Protein AF-A0A353Y831-F1 (afdb_monomer_lite)

Sequence (395 aa):
MNIPLHHLAGRLSLYPQRSFGHNLRSTRRPLARLVAADCAATELPGRLASLFSLCGQAHRLCSQLALGALVPALSPLSCVSATGVQDQLDTETLREHVRRIVLDWPRLLPDTEHGAASLSAGPALASDFTLAAARAQATVWLEQHWLGQPAGPWLRAWDDRGDAALMSWVNAVQTPLARLLRRLRAYDSGYPIPHTHVLKPPLAYEQALHWQSALLRDDFLVQPQQDGQARHTGSWTRTAAGSAVPGVCTAWTLLGYRVAEVVRLCLGESRTGVLAWGAHALPQGWALGWVEMARGLLTHLVRLRDDAGVWRVQRCEVLAPTEWNFHACGIAAHGLAFMAEGGLLGHANQDEQRRIALLMAAIDPCVEYDVDWTDEGSLARDDGAAIAMNGERHA

pLDDT: mean 87.83, std 15.13, range [31.14, 98.69]

Radius of gyration: 22.81 Å; chains: 1; bounding box: 48×91×60 Å

Structure (mmCIF, N/CA/C/O backbone):
data_AF-A0A353Y831-F1
#
_entry.id   AF-A0A353Y831-F1
#
loop_
_atom_site.group_PDB
_atom_site.id
_atom_site.type_symbol
_atom_site.label_atom_id
_atom_site.label_alt_id
_atom_site.label_comp_id
_atom_site.label_asym_id
_atom_site.label_entity_id
_atom_site.label_seq_id
_atom_site.pdbx_PDB_ins_code
_atom_site.Cartn_x
_atom_site.Cartn_y
_atom_site.Cartn_z
_atom_site.occupancy
_atom_site.B_iso_or_equiv
_atom_site.auth_seq_id
_atom_site.auth_comp_id
_atom_site.auth_asym_id
_atom_site.auth_atom_id
_atom_site.pdbx_PDB_model_num
ATOM 1 N N . MET A 1 1 ? 0.446 -30.041 14.998 1.00 34.91 1 MET A N 1
ATOM 2 C CA . MET A 1 1 ? 1.027 -29.500 13.750 1.00 34.91 1 MET A CA 1
ATOM 3 C C . MET A 1 1 ? 1.362 -28.043 13.991 1.00 34.91 1 MET A C 1
ATOM 5 O O . MET A 1 1 ? 0.466 -27.287 14.339 1.00 34.91 1 MET A O 1
ATOM 9 N N . ASN A 1 2 ? 2.637 -27.675 13.898 1.00 38.03 2 ASN A N 1
ATOM 10 C CA . ASN A 1 2 ? 3.093 -26.303 14.105 1.00 38.03 2 ASN A CA 1
ATOM 11 C C . ASN A 1 2 ? 2.869 -25.539 12.790 1.00 38.03 2 ASN A C 1
ATOM 13 O O . ASN A 1 2 ? 3.726 -25.565 11.912 1.00 38.03 2 ASN A O 1
ATOM 17 N N . ILE A 1 3 ? 1.674 -24.975 12.595 1.00 48.16 3 ILE A N 1
ATOM 18 C CA . ILE A 1 3 ? 1.406 -24.117 11.434 1.00 48.16 3 ILE A CA 1
ATOM 19 C C . ILE A 1 3 ? 2.254 -22.853 11.631 1.00 48.16 3 ILE A C 1
ATOM 21 O O . ILE A 1 3 ? 2.095 -22.198 12.666 1.00 48.16 3 ILE A O 1
ATOM 25 N N . PRO A 1 4 ? 3.162 -22.498 10.707 1.00 56.56 4 PRO A N 1
ATOM 26 C CA . PRO A 1 4 ? 3.965 -21.295 10.865 1.00 56.56 4 PRO A CA 1
ATOM 27 C C . PRO A 1 4 ? 3.053 -20.068 10.986 1.00 56.56 4 PRO A C 1
ATOM 29 O O . PRO A 1 4 ? 2.094 -19.933 10.228 1.00 56.56 4 PRO A O 1
ATOM 32 N N . LEU A 1 5 ? 3.342 -19.158 11.922 1.00 53.78 5 LEU A N 1
ATOM 33 C CA . LEU A 1 5 ? 2.476 -18.006 12.229 1.00 53.78 5 LEU A CA 1
ATOM 34 C C . LEU A 1 5 ? 2.135 -17.143 10.997 1.00 53.78 5 LEU A C 1
ATOM 36 O O . LEU A 1 5 ? 1.048 -16.577 10.943 1.00 53.78 5 LEU A O 1
ATOM 40 N N . HIS A 1 6 ? 3.009 -17.080 9.984 1.00 55.00 6 HIS A N 1
ATOM 41 C CA . HIS A 1 6 ? 2.747 -16.338 8.744 1.00 55.00 6 HIS A CA 1
ATOM 42 C C . HIS A 1 6 ? 1.642 -16.965 7.874 1.00 55.00 6 HIS A C 1
ATOM 44 O O . HIS A 1 6 ? 0.951 -16.236 7.170 1.00 55.00 6 HIS A O 1
ATOM 50 N N . HIS A 1 7 ? 1.378 -18.272 7.990 1.00 63.62 7 HIS A N 1
ATOM 51 C CA . HIS A 1 7 ? 0.250 -18.916 7.303 1.00 63.62 7 HIS A CA 1
ATOM 52 C C . HIS A 1 7 ? -1.104 -18.516 7.902 1.00 63.62 7 HIS A C 1
ATOM 54 O O . HIS A 1 7 ? -2.128 -18.647 7.231 1.00 63.62 7 HIS A O 1
ATOM 60 N N . LEU A 1 8 ? -1.139 -18.026 9.150 1.00 70.50 8 LEU A N 1
ATOM 61 C CA . LEU A 1 8 ? -2.390 -17.590 9.776 1.00 70.50 8 LEU A CA 1
ATOM 62 C C . LEU A 1 8 ? -2.986 -16.388 9.036 1.00 70.50 8 LEU A C 1
ATOM 64 O O . LEU A 1 8 ? -4.199 -16.318 8.871 1.00 70.50 8 LEU A O 1
ATOM 68 N N . ALA A 1 9 ? -2.152 -15.481 8.521 1.00 73.19 9 ALA A N 1
ATOM 69 C CA . ALA A 1 9 ? -2.617 -14.329 7.749 1.00 73.19 9 ALA A CA 1
ATOM 70 C C . ALA A 1 9 ? -3.261 -14.715 6.400 1.00 73.19 9 ALA A C 1
ATOM 72 O O . ALA A 1 9 ? -3.962 -13.885 5.815 1.00 73.19 9 ALA A O 1
ATOM 73 N N . GLY A 1 10 ? -3.074 -15.965 5.954 1.00 85.38 10 GLY A N 1
ATOM 74 C CA . GLY A 1 10 ? -3.542 -16.532 4.691 1.00 85.38 10 GLY A CA 1
ATOM 75 C C . GLY A 1 10 ? -2.492 -16.474 3.578 1.00 85.38 10 GLY A C 1
ATOM 76 O O . GLY A 1 10 ? -1.369 -16.021 3.779 1.00 85.38 10 GLY A O 1
ATOM 77 N N . ARG A 1 11 ? -2.877 -16.953 2.395 1.00 91.12 11 ARG A N 1
ATOM 78 C CA . ARG A 1 11 ? -2.056 -17.029 1.175 1.00 91.12 11 ARG A CA 1
ATOM 79 C C . ARG A 1 11 ? -2.920 -16.726 -0.051 1.00 91.12 11 ARG A C 1
ATOM 81 O O . ARG A 1 11 ? -4.143 -16.894 0.004 1.00 91.12 11 ARG A O 1
ATOM 88 N N . LEU A 1 12 ? -2.298 -16.304 -1.145 1.00 94.88 12 LEU A N 1
ATOM 89 C CA . LEU A 1 12 ? -2.938 -16.175 -2.456 1.00 94.88 12 LEU A CA 1
ATOM 90 C C . LEU A 1 12 ? -2.557 -17.358 -3.346 1.00 94.88 12 LEU A C 1
ATOM 92 O O . LEU A 1 12 ? -1.379 -17.635 -3.507 1.00 94.88 12 LEU A O 1
ATOM 96 N N . SER A 1 13 ? -3.531 -18.007 -3.967 1.00 95.56 13 SER A N 1
ATOM 97 C CA . SER A 1 13 ? -3.287 -19.029 -4.984 1.00 95.56 13 SER A CA 1
ATOM 98 C C . SER A 1 13 ? -3.727 -18.489 -6.336 1.00 95.56 13 SER A C 1
ATOM 100 O O . SER A 1 13 ? -4.872 -18.061 -6.503 1.00 95.56 13 SER A O 1
ATOM 102 N N . LEU A 1 14 ? -2.786 -18.439 -7.272 1.00 96.44 14 LEU A N 1
ATOM 103 C CA . LEU A 1 14 ? -2.976 -17.930 -8.623 1.00 96.44 14 LEU A CA 1
ATOM 104 C C . LEU A 1 14 ? -3.150 -19.118 -9.563 1.00 96.44 14 LEU A C 1
ATOM 106 O O . LEU A 1 14 ? -2.367 -20.061 -9.495 1.00 96.44 14 LEU A O 1
ATOM 110 N N . TYR A 1 15 ? -4.131 -19.045 -10.456 1.00 95.44 15 TYR A N 1
ATOM 111 C CA . TYR A 1 15 ? -4.444 -20.100 -11.417 1.00 95.44 15 TYR A CA 1
ATOM 112 C C . TYR A 1 15 ? -4.416 -19.529 -12.840 1.00 95.44 15 TYR A C 1
ATOM 114 O O . TYR A 1 15 ? -5.465 -19.166 -13.374 1.00 95.44 15 TYR A O 1
ATOM 122 N N . PRO A 1 16 ? -3.228 -19.406 -13.462 1.00 92.25 16 PRO A N 1
ATOM 123 C CA . PRO A 1 16 ? -3.047 -18.745 -14.757 1.00 92.25 16 PRO A CA 1
ATOM 124 C C . PRO A 1 16 ? -3.918 -19.277 -15.895 1.00 92.25 16 PRO A C 1
ATOM 126 O O . PRO A 1 16 ? -4.233 -18.526 -16.809 1.00 92.25 16 PRO A O 1
ATOM 129 N N . GLN A 1 17 ? -4.279 -20.562 -15.850 1.00 88.31 17 GLN A N 1
ATOM 130 C CA . GLN A 1 17 ? -5.057 -21.224 -16.901 1.00 88.31 17 GLN A CA 1
ATOM 131 C C . GLN A 1 17 ? -6.573 -21.152 -16.683 1.00 88.31 17 GLN A C 1
ATOM 133 O O . GLN A 1 17 ? -7.334 -21.562 -17.553 1.00 88.31 17 GLN A O 1
ATOM 138 N N . ARG A 1 18 ? -7.032 -20.632 -15.540 1.00 92.06 18 ARG A N 1
ATOM 139 C CA . ARG A 1 18 ? -8.465 -20.508 -15.253 1.00 92.06 18 ARG A CA 1
ATOM 140 C C . ARG A 1 18 ? -9.020 -19.193 -15.778 1.00 92.06 18 ARG A C 1
ATOM 142 O O . ARG A 1 18 ? -8.295 -18.219 -15.981 1.00 92.06 18 ARG A O 1
ATOM 149 N N . SER A 1 19 ? -10.333 -19.161 -15.967 1.00 92.94 19 SER A N 1
ATOM 150 C CA . SER A 1 19 ? -11.043 -17.965 -16.415 1.00 92.94 19 SER A CA 1
ATOM 151 C C . SER A 1 19 ? -11.001 -16.838 -15.373 1.00 92.94 19 SER A C 1
ATOM 153 O O . SER A 1 19 ? -10.781 -17.050 -14.175 1.00 92.94 19 SER A O 1
ATOM 155 N N . PHE A 1 20 ? -11.205 -15.603 -15.833 1.00 94.56 20 PHE A N 1
ATOM 156 C CA . PHE A 1 20 ? -11.332 -14.437 -14.960 1.00 94.56 20 PHE A CA 1
ATOM 157 C C . PHE A 1 20 ? -12.411 -14.656 -13.884 1.00 94.56 20 PHE A C 1
ATOM 159 O O . PHE A 1 20 ? -13.474 -15.205 -14.163 1.00 94.56 20 PHE A O 1
ATOM 166 N N . GLY A 1 21 ? -12.134 -14.248 -12.642 1.00 93.06 21 GLY A N 1
ATOM 167 C CA . GLY A 1 21 ? -12.986 -14.545 -11.482 1.00 93.06 21 GLY A CA 1
ATOM 168 C C . GLY A 1 21 ? -12.671 -15.883 -10.799 1.00 93.06 21 GLY A C 1
ATOM 169 O O . GLY A 1 21 ? -13.004 -16.059 -9.628 1.00 93.06 21 GLY A O 1
ATOM 170 N N . HIS A 1 22 ? -11.968 -16.789 -11.486 1.00 95.06 22 HIS A N 1
ATOM 171 C CA . HIS A 1 22 ? -11.530 -18.095 -10.973 1.00 95.06 22 HIS A CA 1
ATOM 172 C C . HIS A 1 22 ? -10.002 -18.267 -10.995 1.00 95.06 22 HIS A C 1
ATOM 174 O O . HIS A 1 22 ? -9.463 -19.195 -10.391 1.00 95.06 22 HIS A O 1
ATOM 180 N N . ASN A 1 23 ? -9.293 -17.339 -11.637 1.00 95.50 23 ASN A N 1
ATOM 181 C CA . ASN A 1 23 ? -7.840 -17.325 -11.789 1.00 95.50 23 ASN A CA 1
ATOM 182 C C . ASN A 1 23 ? -7.062 -16.831 -10.559 1.00 95.50 23 ASN A C 1
ATOM 184 O O . ASN A 1 23 ? -5.831 -16.792 -10.575 1.00 95.50 23 ASN A O 1
ATOM 188 N N . LEU A 1 24 ? -7.758 -16.460 -9.484 1.00 95.50 24 LEU A N 1
ATOM 189 C CA . LEU A 1 24 ? -7.153 -16.024 -8.234 1.00 95.50 24 LEU A CA 1
ATOM 190 C C . LEU A 1 24 ? -8.043 -16.387 -7.048 1.00 95.50 24 LEU A C 1
ATOM 192 O O . LEU A 1 24 ? -9.243 -16.112 -7.042 1.00 95.50 24 LEU A O 1
ATOM 196 N N . ARG A 1 25 ? -7.436 -16.938 -5.994 1.00 94.69 25 ARG A N 1
ATOM 197 C CA . ARG A 1 25 ? -8.109 -17.225 -4.726 1.00 94.69 25 ARG A CA 1
ATOM 198 C C . ARG A 1 25 ? -7.292 -16.738 -3.537 1.00 94.69 25 ARG A C 1
ATOM 200 O O . ARG A 1 25 ? -6.129 -17.090 -3.384 1.00 94.69 25 ARG A O 1
ATOM 207 N N . SER A 1 26 ? -7.940 -16.009 -2.636 1.00 92.56 26 SER A N 1
ATOM 208 C CA . SER A 1 26 ? -7.395 -15.671 -1.319 1.00 92.56 26 SER A CA 1
ATOM 209 C C . SER A 1 26 ? -7.895 -16.663 -0.269 1.00 92.56 26 SER A C 1
ATOM 211 O O . SER A 1 26 ? -9.086 -16.969 -0.211 1.00 92.56 26 SER A O 1
ATOM 213 N N . THR A 1 27 ? -6.998 -17.171 0.578 1.00 89.81 27 THR A N 1
ATOM 214 C CA . THR A 1 27 ? -7.362 -17.980 1.759 1.00 89.81 27 THR A CA 1
ATOM 215 C C . THR A 1 27 ? -7.407 -17.158 3.046 1.00 89.81 27 THR A C 1
ATOM 217 O O . THR A 1 27 ? -7.633 -17.711 4.126 1.00 89.81 27 THR A O 1
ATOM 220 N N . ARG A 1 28 ? -7.193 -15.839 2.942 1.00 88.38 28 ARG A N 1
ATOM 221 C CA . ARG A 1 28 ? -7.212 -14.925 4.084 1.00 88.38 28 ARG A CA 1
ATOM 222 C C . ARG A 1 28 ? -8.577 -14.957 4.763 1.00 88.38 28 ARG A C 1
ATOM 224 O O . ARG A 1 28 ? -9.621 -15.005 4.116 1.00 88.38 28 ARG A O 1
ATOM 231 N N . ARG A 1 29 ? -8.551 -14.937 6.092 1.00 85.31 29 ARG A N 1
ATOM 232 C CA . ARG A 1 29 ? -9.739 -14.898 6.950 1.00 85.31 29 ARG A CA 1
ATOM 233 C C . ARG A 1 29 ? -9.708 -13.616 7.783 1.00 85.31 29 ARG A C 1
ATOM 235 O O . ARG A 1 29 ? -8.609 -13.147 8.090 1.00 85.31 29 ARG A O 1
ATOM 242 N N . PRO A 1 30 ? -10.862 -13.080 8.217 1.00 86.00 30 PRO A N 1
ATOM 243 C CA . PRO A 1 30 ? -10.935 -11.899 9.081 1.00 86.00 30 PRO A CA 1
ATOM 244 C C . PRO A 1 30 ? -10.499 -12.223 10.527 1.00 86.00 30 PRO A C 1
ATOM 246 O O . PRO A 1 30 ? -11.263 -12.120 11.483 1.00 86.00 30 PRO A O 1
ATOM 249 N N . LEU A 1 31 ? -9.240 -12.641 10.706 1.00 89.81 31 LEU A N 1
ATOM 250 C CA . LEU A 1 31 ? -8.684 -13.070 11.994 1.00 89.81 31 LEU A CA 1
ATOM 251 C C . LEU A 1 31 ? -8.532 -11.929 13.002 1.00 89.81 31 LEU A C 1
ATOM 253 O O . LEU A 1 31 ? -8.416 -12.201 14.195 1.00 89.81 31 LEU A O 1
ATOM 257 N N . ALA A 1 32 ? -8.556 -10.670 12.551 1.00 92.25 32 ALA A N 1
ATOM 258 C CA . ALA A 1 32 ? -8.473 -9.508 13.431 1.00 92.25 32 ALA A CA 1
ATOM 259 C C . ALA A 1 32 ? -9.542 -9.559 14.533 1.00 92.25 32 ALA A C 1
ATOM 261 O O . ALA A 1 32 ? -9.210 -9.358 15.699 1.00 92.25 32 ALA A O 1
ATOM 262 N N . ARG A 1 33 ? -10.780 -9.954 14.193 1.00 92.31 33 ARG A N 1
ATOM 263 C CA . ARG A 1 33 ? -11.877 -10.128 15.157 1.00 92.31 33 ARG A CA 1
ATOM 264 C C . ARG A 1 33 ? -11.525 -11.127 16.258 1.00 92.31 33 ARG A C 1
ATOM 266 O O . ARG A 1 33 ? -11.816 -10.876 17.420 1.00 92.31 33 ARG A O 1
ATOM 273 N N . LEU A 1 34 ? -10.894 -12.245 15.897 1.00 91.44 34 LEU A N 1
ATOM 274 C CA . LEU A 1 34 ? -10.533 -13.316 16.831 1.00 91.44 34 LEU A CA 1
ATOM 275 C C . LEU A 1 34 ? -9.355 -12.916 17.722 1.00 91.44 34 LEU A C 1
ATOM 277 O O . LEU A 1 34 ? -9.392 -13.124 18.928 1.00 91.44 34 LEU A O 1
ATOM 281 N N . VAL A 1 35 ? -8.320 -12.313 17.136 1.00 91.44 35 VAL A N 1
ATOM 282 C CA . VAL A 1 35 ? -7.104 -11.904 17.858 1.00 91.44 35 VAL A CA 1
ATOM 283 C C . VAL A 1 35 ? -7.362 -10.722 18.800 1.00 91.44 35 VAL A C 1
ATOM 285 O O . VAL A 1 35 ? -6.697 -10.596 19.833 1.00 91.44 35 VAL A O 1
ATOM 288 N N . ALA A 1 36 ? -8.324 -9.870 18.446 1.00 93.88 36 ALA A N 1
ATOM 289 C CA . ALA A 1 36 ? -8.734 -8.713 19.227 1.00 93.88 36 ALA A CA 1
ATOM 290 C C . ALA A 1 36 ? -9.822 -9.018 20.267 1.00 93.88 36 ALA A C 1
ATOM 292 O O . ALA A 1 36 ? -10.107 -8.159 21.095 1.00 93.88 36 ALA A O 1
ATOM 293 N N . ALA A 1 37 ? -10.459 -10.191 20.222 1.00 91.62 37 ALA A N 1
ATOM 294 C CA . ALA A 1 37 ? -11.606 -10.490 21.072 1.00 91.62 37 ALA A CA 1
ATOM 295 C C . ALA A 1 37 ? -11.261 -10.336 22.562 1.00 91.62 37 ALA A C 1
ATOM 297 O O . ALA A 1 37 ? -10.366 -11.007 23.075 1.00 91.62 37 ALA A O 1
ATOM 298 N N . ASP A 1 38 ? -11.987 -9.440 23.237 1.00 94.00 38 ASP A N 1
ATOM 299 C CA . ASP A 1 38 ? -11.915 -9.181 24.678 1.00 94.00 38 ASP A CA 1
ATOM 300 C C . ASP A 1 38 ? -10.521 -8.784 25.207 1.00 94.00 38 ASP A C 1
ATOM 302 O O . ASP A 1 38 ? -10.299 -8.752 26.420 1.00 94.00 38 ASP A O 1
ATOM 306 N N . CYS A 1 39 ? -9.568 -8.429 24.338 1.00 95.38 39 CYS A N 1
ATOM 307 C CA . CYS A 1 39 ? -8.284 -7.909 24.799 1.00 95.38 39 CYS A CA 1
ATOM 308 C C . CYS A 1 39 ? -8.442 -6.491 25.361 1.00 95.38 39 CYS A C 1
ATOM 310 O O . CYS A 1 39 ? -9.367 -5.755 24.995 1.00 95.38 39 CYS A O 1
ATOM 312 N N . ALA A 1 40 ? -7.514 -6.080 26.227 1.00 95.75 40 ALA A N 1
ATOM 313 C CA . ALA A 1 40 ? -7.430 -4.681 26.625 1.00 95.75 40 ALA A CA 1
ATOM 314 C C . ALA A 1 40 ? -7.190 -3.811 25.380 1.00 95.75 40 ALA A C 1
ATOM 316 O O . ALA A 1 40 ? -6.418 -4.176 24.489 1.00 95.75 40 ALA A O 1
ATOM 317 N N . ALA A 1 41 ? -7.849 -2.655 25.304 1.00 96.50 41 ALA A N 1
ATOM 318 C CA . ALA A 1 41 ? -7.752 -1.765 24.150 1.00 96.50 41 ALA A CA 1
ATOM 319 C C . ALA A 1 41 ? -6.303 -1.326 23.877 1.00 96.50 41 ALA A C 1
ATOM 321 O O . ALA A 1 41 ? -5.885 -1.250 22.725 1.00 96.50 41 ALA A O 1
ATOM 322 N N . THR A 1 42 ? -5.506 -1.134 24.929 1.00 95.31 42 THR A N 1
ATOM 323 C CA . THR A 1 42 ? -4.079 -0.783 24.846 1.00 95.31 42 THR A CA 1
ATOM 324 C C . THR A 1 42 ? -3.204 -1.886 24.237 1.00 95.31 42 THR A C 1
ATOM 326 O O . THR A 1 42 ? -2.138 -1.590 23.699 1.00 95.31 42 THR A O 1
ATOM 329 N N . GLU A 1 43 ? -3.641 -3.150 24.257 1.00 96.75 43 GLU A N 1
ATOM 330 C CA . GLU A 1 43 ? -2.919 -4.275 23.645 1.00 96.75 43 GLU A CA 1
ATOM 331 C C . GLU A 1 43 ? -3.209 -4.433 22.148 1.00 96.75 43 GLU A C 1
ATOM 333 O O . GLU A 1 43 ? -2.409 -5.035 21.422 1.00 96.75 43 GLU A O 1
ATOM 338 N N . LEU A 1 44 ? -4.345 -3.906 21.673 1.00 97.44 44 LEU A N 1
ATOM 339 C CA . LEU A 1 44 ? -4.820 -4.094 20.302 1.00 97.44 44 LEU A CA 1
ATOM 340 C C . LEU A 1 44 ? -3.759 -3.730 19.247 1.00 97.44 44 LEU A C 1
ATOM 342 O O . LEU A 1 44 ? -3.519 -4.558 18.362 1.00 97.44 44 LEU A O 1
ATOM 346 N N . PRO A 1 45 ? -3.052 -2.581 19.334 1.00 97.69 45 PRO A N 1
ATOM 347 C CA . PRO A 1 45 ? -2.059 -2.224 18.325 1.00 97.69 45 PRO A CA 1
ATOM 348 C C . PRO A 1 45 ? -0.894 -3.210 18.241 1.00 97.69 45 PRO A C 1
ATOM 350 O O . PRO A 1 45 ? -0.415 -3.510 17.150 1.00 97.69 45 PRO A O 1
ATOM 353 N N . GLY A 1 46 ? -0.447 -3.747 19.381 1.00 96.62 46 GLY A N 1
ATOM 354 C CA . GLY A 1 46 ? 0.605 -4.763 19.421 1.00 96.62 46 GLY A CA 1
ATOM 355 C C . GLY A 1 46 ? 0.149 -6.088 18.817 1.00 96.62 46 GLY A C 1
ATOM 356 O O . GLY A 1 46 ? 0.872 -6.679 18.019 1.00 96.62 46 GLY A O 1
ATOM 357 N N . ARG A 1 47 ? -1.073 -6.522 19.139 1.00 96.19 47 ARG A N 1
ATOM 358 C CA . ARG A 1 47 ? -1.658 -7.765 18.617 1.00 96.19 47 ARG A CA 1
ATOM 359 C C . ARG A 1 47 ? -1.849 -7.724 17.100 1.00 96.19 47 ARG A C 1
ATOM 361 O O . ARG A 1 47 ? -1.449 -8.663 16.414 1.00 96.19 47 ARG A O 1
ATOM 368 N N . LEU A 1 48 ? -2.404 -6.632 16.569 1.00 95.94 48 LEU A N 1
ATOM 369 C CA . LEU A 1 48 ? -2.592 -6.471 15.123 1.00 95.94 48 LEU A CA 1
ATOM 370 C C . LEU A 1 48 ? -1.256 -6.345 14.385 1.00 95.94 48 LEU A C 1
ATOM 372 O O . LEU A 1 48 ? -1.104 -6.932 13.317 1.00 95.94 48 LEU A O 1
ATOM 376 N N . ALA A 1 49 ? -0.272 -5.652 14.965 1.00 95.19 49 ALA A N 1
ATOM 377 C CA . ALA A 1 49 ? 1.068 -5.581 14.390 1.00 95.19 49 ALA A CA 1
ATOM 378 C C . ALA A 1 49 ? 1.738 -6.962 14.280 1.00 95.19 49 ALA A C 1
ATOM 380 O O . ALA A 1 49 ? 2.405 -7.239 13.286 1.00 95.19 49 ALA A O 1
ATOM 381 N N . SER A 1 50 ? 1.537 -7.833 15.273 1.00 93.31 50 SER A N 1
ATOM 382 C CA . SER A 1 50 ? 2.060 -9.205 15.260 1.00 93.31 50 SER A CA 1
ATOM 383 C C . SER A 1 50 ? 1.330 -10.110 14.266 1.00 93.31 50 SER A C 1
ATOM 385 O O . SER A 1 50 ? 1.973 -10.918 13.600 1.00 93.31 50 SER A O 1
ATOM 387 N N . LEU A 1 51 ? 0.003 -9.975 14.145 1.00 92.31 51 LEU A N 1
ATOM 388 C CA . LEU A 1 51 ? -0.798 -10.738 13.180 1.00 92.31 51 LEU A CA 1
ATOM 389 C C . LEU A 1 51 ? -0.425 -10.393 11.730 1.00 92.31 51 LEU A C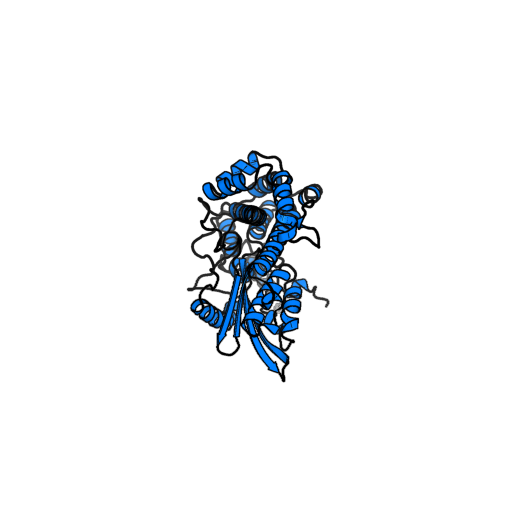 1
ATOM 391 O O . LEU A 1 51 ? -0.318 -11.282 10.890 1.00 92.31 51 LEU A O 1
ATOM 395 N N . PHE A 1 52 ? -0.212 -9.108 11.444 1.00 91.25 52 PHE A N 1
ATOM 396 C CA . PHE A 1 52 ? 0.097 -8.596 10.108 1.00 91.25 52 PHE A CA 1
ATOM 397 C C . PHE A 1 52 ? 1.561 -8.159 10.006 1.00 91.25 52 PHE A C 1
ATOM 399 O O . PHE A 1 52 ? 1.851 -7.011 9.680 1.00 91.25 52 PHE A O 1
ATOM 406 N N . SER A 1 53 ? 2.491 -9.070 10.295 1.00 87.38 53 SER A N 1
ATOM 407 C CA . SER A 1 53 ? 3.917 -8.762 10.494 1.00 87.38 53 SER A CA 1
ATOM 408 C C . SER A 1 53 ? 4.593 -8.022 9.329 1.00 87.38 53 SER A C 1
ATOM 410 O O . SER A 1 53 ? 5.394 -7.123 9.575 1.00 87.38 53 SER A O 1
ATOM 412 N N . LEU A 1 54 ? 4.229 -8.318 8.074 1.00 87.44 54 LEU A N 1
ATOM 413 C CA . LEU A 1 54 ? 4.754 -7.622 6.885 1.00 87.44 54 LEU A CA 1
ATOM 414 C C . LEU A 1 54 ? 4.330 -6.148 6.795 1.00 87.44 54 LEU A C 1
ATOM 416 O O . LEU A 1 54 ? 4.906 -5.386 6.027 1.00 87.44 54 LEU A O 1
ATOM 420 N N . CYS A 1 55 ? 3.289 -5.750 7.525 1.00 92.19 55 CYS A N 1
ATOM 421 C CA . CYS A 1 55 ? 2.744 -4.390 7.557 1.00 92.19 55 CYS A CA 1
ATOM 422 C C . CYS A 1 55 ? 2.526 -3.922 9.006 1.00 92.19 55 CYS A C 1
ATOM 424 O O . CYS A 1 55 ? 1.660 -3.086 9.272 1.00 92.19 55 CYS A O 1
ATOM 426 N N . GLY A 1 56 ? 3.262 -4.497 9.964 1.00 94.56 56 GLY A N 1
ATOM 427 C CA . GLY A 1 56 ? 2.880 -4.466 11.374 1.00 94.56 56 GLY A CA 1
ATOM 428 C C . GLY A 1 56 ? 2.749 -3.053 11.938 1.00 94.56 56 GLY A C 1
ATOM 429 O O . GLY A 1 56 ? 1.797 -2.763 12.663 1.00 94.56 56 GLY A O 1
ATOM 430 N N . GLN A 1 57 ? 3.644 -2.139 11.556 1.00 95.06 57 GLN A N 1
ATOM 431 C CA . GLN A 1 57 ? 3.574 -0.760 12.041 1.00 95.06 57 GLN A CA 1
ATOM 432 C C . GLN A 1 57 ? 2.444 0.045 11.401 1.00 95.06 57 GLN A C 1
ATOM 434 O O . GLN A 1 57 ? 1.834 0.855 12.093 1.00 95.06 57 GLN A O 1
ATOM 439 N N . ALA A 1 58 ? 2.079 -0.224 10.144 1.00 97.00 58 ALA A N 1
ATOM 440 C CA . ALA A 1 58 ? 0.888 0.378 9.544 1.00 97.00 58 ALA A CA 1
ATOM 441 C C . ALA A 1 58 ? -0.385 -0.044 10.300 1.00 97.00 58 ALA A C 1
ATOM 443 O O . ALA A 1 58 ? -1.231 0.794 10.612 1.00 97.00 58 ALA A O 1
ATOM 444 N N . HIS A 1 59 ? -0.495 -1.324 10.681 1.00 97.81 59 HIS A N 1
ATOM 445 C CA . HIS A 1 59 ? -1.604 -1.804 11.513 1.00 97.81 59 HIS A CA 1
ATOM 446 C C . HIS A 1 59 ? -1.575 -1.221 12.932 1.00 97.81 59 HIS A C 1
ATOM 448 O O . HIS A 1 59 ? -2.632 -0.883 13.472 1.00 97.81 59 HIS A O 1
ATOM 454 N N . ARG A 1 60 ? -0.390 -1.059 13.532 1.00 97.94 60 ARG A N 1
ATOM 455 C CA . ARG A 1 60 ? -0.236 -0.384 14.827 1.00 97.94 60 ARG A CA 1
ATOM 456 C C . ARG A 1 60 ? -0.738 1.055 14.761 1.00 97.94 60 ARG A C 1
ATOM 458 O O . ARG A 1 60 ? -1.572 1.436 15.573 1.00 97.94 60 ARG A O 1
ATOM 465 N N . LEU A 1 61 ? -0.268 1.822 13.782 1.00 97.88 61 LEU A N 1
ATOM 466 C CA . LEU A 1 61 ? -0.645 3.219 13.613 1.00 97.88 61 LEU A CA 1
ATOM 467 C C . LEU A 1 61 ? -2.153 3.357 13.359 1.00 97.88 61 LEU A C 1
ATOM 469 O O . LEU A 1 61 ? -2.831 4.118 14.042 1.00 97.88 61 LEU A O 1
ATOM 473 N N . CYS A 1 62 ? -2.701 2.559 12.439 1.00 98.44 62 CYS A N 1
ATOM 474 C CA . CYS A 1 62 ? -4.122 2.591 12.086 1.00 98.44 62 CYS A CA 1
ATOM 475 C C . CYS A 1 62 ? -5.039 2.268 13.279 1.00 98.44 62 CYS A C 1
ATOM 477 O O . CYS A 1 62 ? -6.061 2.926 13.481 1.00 98.44 62 CYS A O 1
ATOM 479 N N . SER A 1 63 ? -4.668 1.283 14.101 1.00 98.19 63 SER A N 1
ATOM 480 C CA . SER A 1 63 ? -5.434 0.942 15.307 1.00 98.19 63 SER A CA 1
ATOM 481 C C . SER A 1 63 ? -5.292 1.994 16.403 1.00 98.19 63 SER A C 1
ATOM 483 O O . SER A 1 63 ? -6.282 2.333 17.042 1.00 98.19 63 SER A O 1
ATOM 485 N N . GLN A 1 64 ? -4.107 2.578 16.592 1.00 98.19 64 GLN A N 1
ATOM 486 C CA . GLN A 1 64 ? -3.912 3.703 17.511 1.00 98.19 64 GLN A CA 1
ATOM 487 C C . GLN A 1 64 ? -4.743 4.929 17.110 1.00 98.19 64 GLN A C 1
ATOM 489 O O . GLN A 1 64 ? -5.289 5.600 17.985 1.00 98.19 64 GLN A O 1
ATOM 494 N N . LEU A 1 65 ? -4.882 5.207 15.811 1.00 98.31 65 LEU A N 1
ATOM 495 C CA . LEU A 1 65 ? -5.766 6.259 15.304 1.00 98.31 65 LEU A CA 1
ATOM 496 C C . LEU A 1 65 ? -7.234 5.977 15.664 1.00 98.31 65 LEU A C 1
ATOM 498 O O . LEU A 1 65 ? -7.903 6.843 16.225 1.00 98.31 65 LEU A O 1
ATOM 502 N N . ALA A 1 66 ? -7.719 4.753 15.423 1.00 98.12 66 ALA A N 1
ATOM 503 C CA . ALA A 1 66 ? -9.086 4.358 15.778 1.00 98.12 66 ALA A CA 1
ATOM 504 C C . ALA A 1 66 ? -9.350 4.444 17.295 1.00 98.12 66 ALA A C 1
ATOM 506 O O . ALA A 1 66 ? -10.373 4.974 17.722 1.00 98.12 66 ALA A O 1
ATOM 507 N N . LEU A 1 67 ? -8.417 3.958 18.120 1.00 97.75 67 LEU A N 1
ATOM 508 C CA . LEU A 1 67 ? -8.534 4.003 19.581 1.00 97.75 67 LEU A CA 1
ATOM 509 C C . LEU A 1 67 ? -8.530 5.437 20.117 1.00 97.75 67 LEU A C 1
ATOM 511 O O . LEU A 1 67 ? -9.350 5.765 20.971 1.00 97.75 67 LEU A O 1
ATOM 515 N N . GLY A 1 68 ? -7.642 6.290 19.598 1.00 96.75 68 GLY A N 1
ATOM 516 C CA . GLY A 1 68 ? -7.541 7.693 20.005 1.00 96.75 68 GLY A CA 1
ATOM 517 C C . GLY A 1 68 ? -8.793 8.499 19.666 1.00 96.75 68 GLY A C 1
ATOM 518 O O . GLY A 1 68 ? -9.177 9.370 20.441 1.00 96.75 68 GLY A O 1
ATOM 519 N N . ALA A 1 69 ? -9.468 8.164 18.560 1.00 96.44 69 ALA A N 1
ATOM 520 C CA . ALA A 1 69 ? -10.744 8.775 18.197 1.00 96.44 69 ALA A CA 1
ATOM 521 C C . ALA A 1 69 ? -11.873 8.439 19.188 1.00 96.44 69 ALA A C 1
ATOM 523 O O . ALA A 1 69 ? -12.749 9.271 19.402 1.00 96.44 69 ALA A O 1
ATOM 524 N N . LEU A 1 70 ? -11.858 7.254 19.813 1.00 95.00 70 LEU A N 1
ATOM 525 C CA . LEU A 1 70 ? -12.820 6.899 20.866 1.00 95.00 70 LEU A CA 1
ATOM 526 C C . LEU A 1 70 ? -12.451 7.514 22.211 1.00 95.00 70 LEU A C 1
ATOM 528 O O . LEU A 1 70 ? -13.281 8.136 22.868 1.00 95.00 70 LEU A O 1
ATOM 532 N N . VAL A 1 71 ? -11.213 7.280 22.641 1.00 94.62 71 VAL A N 1
ATOM 533 C CA . VAL A 1 71 ? -10.717 7.662 23.960 1.00 94.62 71 VAL A CA 1
ATOM 534 C C . VAL A 1 71 ? -9.265 8.110 23.801 1.00 94.62 71 VAL A C 1
ATOM 536 O O . VAL A 1 71 ? -8.380 7.259 23.665 1.00 94.62 71 VAL A O 1
ATOM 539 N N . PRO A 1 72 ? -8.973 9.422 23.869 1.00 94.25 72 PRO A N 1
ATOM 540 C CA . PRO A 1 72 ? -7.623 9.936 23.646 1.00 94.25 72 PRO A CA 1
ATOM 541 C C . PRO A 1 72 ? -6.549 9.262 24.513 1.00 94.25 72 PRO A C 1
ATOM 543 O O . PRO A 1 72 ? -5.456 8.976 24.032 1.00 94.25 72 PRO A O 1
ATOM 546 N N . ALA A 1 73 ? -6.865 8.910 25.763 1.00 93.50 73 ALA A N 1
ATOM 547 C CA . ALA A 1 73 ? -5.929 8.248 26.677 1.00 93.50 73 ALA A CA 1
ATOM 548 C C . ALA A 1 73 ? -5.483 6.835 26.236 1.00 93.50 73 ALA A C 1
ATOM 550 O O . ALA A 1 73 ? -4.475 6.337 26.730 1.00 93.50 73 ALA A O 1
ATOM 551 N N . LEU A 1 74 ? -6.205 6.180 25.318 1.00 92.88 74 LEU A N 1
ATOM 552 C CA . LEU A 1 74 ? -5.867 4.837 24.825 1.00 92.88 74 LEU A CA 1
ATOM 553 C C . LEU A 1 74 ? -4.847 4.843 23.684 1.00 92.88 74 LEU A C 1
ATOM 555 O O . LEU A 1 74 ? -4.370 3.778 23.289 1.00 92.88 74 LEU A O 1
ATOM 559 N N . SER A 1 75 ? -4.525 6.015 23.135 1.00 93.44 75 SER A N 1
ATOM 560 C CA . SER A 1 75 ? -3.607 6.144 22.012 1.00 93.44 75 SER A CA 1
ATOM 561 C C . SER A 1 75 ? -2.420 7.026 22.372 1.00 93.44 75 SER A C 1
ATOM 563 O O . SER A 1 75 ? -2.616 8.178 22.764 1.00 93.44 75 SER A O 1
ATOM 565 N N . PRO A 1 76 ? -1.178 6.551 22.167 1.00 90.62 76 PRO A N 1
ATOM 566 C CA . PRO A 1 76 ? -0.009 7.405 22.323 1.00 90.62 76 PRO A CA 1
ATOM 567 C C . PRO A 1 76 ? 0.010 8.527 21.278 1.00 90.62 76 PRO A C 1
ATOM 569 O O . PRO A 1 76 ? 0.714 9.506 21.464 1.00 90.62 76 PRO A O 1
ATOM 572 N N . LEU A 1 77 ? -0.768 8.428 20.194 1.00 91.62 77 LEU A N 1
ATOM 573 C CA . LEU A 1 77 ? -0.832 9.473 19.172 1.00 91.62 77 LEU A CA 1
ATOM 574 C C . LEU A 1 77 ? -1.559 10.731 19.663 1.00 91.62 77 LEU A C 1
ATOM 576 O O . LEU A 1 77 ? -1.377 11.792 19.083 1.00 91.62 77 LEU A O 1
ATOM 580 N N . SER A 1 78 ? -2.332 10.647 20.748 1.00 86.94 78 SER A N 1
ATOM 581 C CA . SER A 1 78 ? -3.063 11.794 21.301 1.00 86.94 78 SER A CA 1
ATOM 582 C C . SER A 1 78 ? -2.151 12.870 21.896 1.00 86.94 78 SER A C 1
ATOM 584 O O . SER A 1 78 ? -2.572 14.015 22.033 1.00 86.94 78 SER A O 1
ATOM 586 N N . CYS A 1 79 ? -0.910 12.521 22.256 1.00 87.06 79 CYS A N 1
ATOM 587 C CA . CYS A 1 79 ? 0.111 13.480 22.686 1.00 87.06 79 CYS A CA 1
ATOM 588 C C . CYS A 1 79 ? 1.113 13.835 21.573 1.00 87.06 79 CYS A C 1
ATOM 590 O O . CYS A 1 79 ? 2.066 14.575 21.817 1.00 87.06 79 CYS A O 1
ATOM 592 N N . VAL A 1 80 ? 0.906 13.325 20.356 1.00 89.56 80 VAL A N 1
ATOM 593 C CA . VAL A 1 80 ? 1.771 13.549 19.195 1.00 89.56 80 VAL A CA 1
ATOM 594 C C . VAL A 1 80 ? 1.104 14.565 18.268 1.00 89.56 80 VAL A C 1
ATOM 596 O O . VAL A 1 80 ? -0.109 14.554 18.071 1.00 89.56 80 VAL A O 1
ATOM 599 N N . SER A 1 81 ? 1.889 15.473 17.689 1.00 91.19 81 SER A N 1
ATOM 600 C CA . SER A 1 81 ? 1.373 16.416 16.692 1.00 91.19 81 SER A CA 1
ATOM 601 C C . SER A 1 81 ? 0.981 15.693 15.398 1.00 91.19 81 SER A C 1
ATOM 603 O O . SER A 1 81 ? 1.492 14.615 15.095 1.00 91.19 81 SER A O 1
ATOM 605 N N . ALA A 1 82 ? 0.136 16.313 14.571 1.00 90.94 82 ALA A N 1
ATOM 606 C CA . ALA A 1 82 ? -0.183 15.773 13.246 1.00 90.94 82 ALA A CA 1
ATOM 607 C C . ALA A 1 82 ? 1.085 15.505 12.406 1.00 90.94 82 ALA A C 1
ATOM 609 O O . ALA A 1 82 ? 1.169 14.491 11.719 1.00 90.94 82 ALA A O 1
ATOM 610 N N . THR A 1 83 ? 2.107 16.360 12.529 1.00 90.56 83 THR A N 1
ATOM 611 C CA . THR A 1 83 ? 3.423 16.156 11.906 1.00 90.56 83 THR A CA 1
ATOM 612 C C . THR A 1 83 ? 4.122 14.902 12.427 1.00 90.56 83 THR A C 1
ATOM 614 O O . THR A 1 83 ? 4.655 14.141 11.633 1.00 90.56 83 THR A O 1
ATOM 617 N N . GLY A 1 84 ? 4.080 14.630 13.735 1.00 92.06 84 GLY A N 1
ATOM 618 C CA . GLY A 1 84 ? 4.690 13.422 14.294 1.00 92.06 84 GLY A CA 1
ATOM 619 C C . GLY A 1 84 ? 3.983 12.131 13.861 1.00 92.06 84 GLY A C 1
ATOM 620 O O . GLY A 1 84 ? 4.643 11.121 13.629 1.00 92.06 84 GLY A O 1
ATOM 621 N N . VAL A 1 85 ? 2.655 12.160 13.696 1.00 93.81 85 VAL A N 1
ATOM 622 C CA . VAL A 1 85 ? 1.897 11.041 13.105 1.00 93.81 85 VAL A CA 1
ATOM 623 C C . VAL A 1 85 ? 2.293 10.844 11.640 1.00 93.81 85 VAL A C 1
ATOM 625 O O . VAL A 1 85 ? 2.564 9.715 11.225 1.00 93.81 85 VAL A O 1
ATOM 628 N N . GLN A 1 86 ? 2.391 11.939 10.878 1.00 93.31 86 GLN A N 1
ATOM 629 C CA . GLN A 1 86 ? 2.846 11.907 9.489 1.00 93.31 86 GLN A CA 1
ATOM 630 C C . GLN A 1 86 ? 4.250 11.307 9.375 1.00 93.31 86 GLN A C 1
ATOM 632 O O . GLN A 1 86 ? 4.463 10.413 8.563 1.00 93.31 86 GLN A O 1
ATOM 637 N N . ASP A 1 87 ? 5.189 11.730 10.222 1.00 92.25 87 ASP A N 1
ATOM 638 C CA . ASP A 1 87 ? 6.561 11.223 10.208 1.00 92.25 87 ASP A CA 1
ATOM 639 C C . ASP A 1 87 ? 6.624 9.717 10.496 1.00 92.25 87 ASP A C 1
ATOM 641 O O . ASP A 1 87 ? 7.433 9.017 9.884 1.00 92.25 87 ASP A O 1
ATOM 645 N N . GLN A 1 88 ? 5.772 9.189 11.384 1.00 93.94 88 GLN A N 1
ATOM 646 C CA . GLN A 1 88 ? 5.682 7.743 11.628 1.00 93.94 88 GLN A CA 1
ATOM 647 C C . GLN A 1 88 ? 5.176 6.989 10.391 1.00 93.94 88 GLN A C 1
ATOM 649 O O . GLN A 1 88 ? 5.763 5.970 10.016 1.00 93.94 88 GLN A O 1
ATOM 654 N N . LEU A 1 89 ? 4.121 7.495 9.742 1.00 95.38 89 LEU A N 1
ATOM 655 C CA . LEU A 1 89 ? 3.553 6.898 8.531 1.00 95.38 89 LEU A CA 1
ATOM 656 C C . LEU A 1 89 ? 4.539 6.932 7.355 1.00 95.38 89 LEU A C 1
ATOM 658 O O . LEU A 1 89 ? 4.746 5.915 6.687 1.00 95.38 89 LEU A O 1
ATOM 662 N N . ASP A 1 90 ? 5.164 8.085 7.129 1.00 94.69 90 ASP A N 1
ATOM 663 C CA . ASP A 1 90 ? 6.146 8.306 6.072 1.00 94.69 90 ASP A CA 1
ATOM 664 C C . ASP A 1 90 ? 7.390 7.436 6.291 1.00 94.69 90 ASP A C 1
ATOM 666 O O . ASP A 1 90 ? 7.877 6.798 5.356 1.00 94.69 90 ASP A O 1
ATOM 670 N N . THR A 1 91 ? 7.883 7.361 7.535 1.00 94.56 91 THR A N 1
ATOM 671 C CA . THR A 1 91 ? 9.031 6.519 7.899 1.00 94.56 91 THR A CA 1
ATOM 672 C C . THR A 1 91 ? 8.740 5.054 7.609 1.00 94.56 91 THR A C 1
ATOM 674 O O . THR A 1 91 ? 9.528 4.406 6.924 1.00 94.56 91 THR A O 1
ATOM 677 N N . GLU A 1 92 ? 7.623 4.512 8.099 1.00 94.69 92 GLU A N 1
ATOM 678 C CA . GLU A 1 92 ? 7.293 3.104 7.865 1.00 94.69 92 GLU A CA 1
ATOM 679 C C . GLU A 1 92 ? 7.089 2.812 6.376 1.00 94.69 92 GLU A C 1
ATOM 681 O O . GLU A 1 92 ? 7.601 1.817 5.862 1.00 94.69 92 GLU A O 1
ATOM 686 N N . THR A 1 93 ? 6.390 3.693 5.660 1.00 95.56 93 THR A N 1
ATOM 687 C CA . THR A 1 93 ? 6.118 3.500 4.232 1.00 95.56 93 THR A CA 1
ATOM 688 C C . THR A 1 93 ? 7.399 3.534 3.404 1.00 95.56 93 THR A C 1
ATOM 690 O O . THR A 1 93 ? 7.599 2.663 2.556 1.00 95.56 93 THR A O 1
ATOM 693 N N . LEU A 1 94 ? 8.311 4.471 3.687 1.00 95.31 94 LEU A N 1
ATOM 694 C CA . LEU A 1 94 ? 9.625 4.522 3.045 1.00 95.31 94 LEU A CA 1
ATOM 695 C C . LEU A 1 94 ? 10.415 3.235 3.301 1.00 95.31 94 LEU A C 1
ATOM 697 O O . LEU A 1 94 ? 10.963 2.649 2.367 1.00 95.31 94 LEU A O 1
ATOM 701 N N . ARG A 1 95 ? 10.468 2.785 4.559 1.00 93.62 95 ARG A N 1
ATOM 702 C CA . ARG A 1 95 ? 11.191 1.566 4.948 1.00 93.62 95 ARG A CA 1
ATOM 703 C C . ARG A 1 95 ? 10.652 0.348 4.219 1.00 93.62 95 ARG A C 1
ATOM 705 O O . ARG A 1 95 ? 11.439 -0.459 3.731 1.00 93.62 95 ARG A O 1
ATOM 712 N N . GLU A 1 96 ? 9.333 0.222 4.125 1.00 93.94 96 GLU A N 1
ATOM 713 C CA . GLU A 1 96 ? 8.715 -0.907 3.445 1.00 93.94 96 GLU A CA 1
ATOM 714 C C . GLU A 1 96 ? 8.989 -0.882 1.941 1.00 93.94 96 GLU A C 1
ATOM 716 O O . GLU A 1 96 ? 9.427 -1.893 1.393 1.00 93.94 96 GLU A O 1
ATOM 721 N N . HIS A 1 97 ? 8.861 0.272 1.283 1.00 95.06 97 HIS A N 1
ATOM 722 C CA . HIS A 1 97 ? 9.226 0.393 -0.131 1.00 95.06 97 HIS A CA 1
ATOM 723 C C . HIS A 1 97 ? 10.683 0.039 -0.385 1.00 95.06 97 HIS A C 1
ATOM 725 O O . HIS A 1 97 ? 10.977 -0.724 -1.304 1.00 95.06 97 HIS A O 1
ATOM 731 N N . VAL A 1 98 ? 11.594 0.541 0.451 1.00 93.44 98 VAL A N 1
ATOM 732 C CA . VAL A 1 98 ? 13.020 0.232 0.327 1.00 93.44 98 VAL A CA 1
ATOM 733 C C . VAL A 1 98 ? 13.265 -1.262 0.517 1.00 93.44 98 VAL A C 1
ATOM 735 O O . VAL A 1 98 ? 13.957 -1.859 -0.302 1.00 93.44 98 VAL A O 1
ATOM 738 N N . ARG A 1 99 ? 12.657 -1.909 1.520 1.00 90.62 99 ARG A N 1
ATOM 739 C CA . ARG A 1 99 ? 12.771 -3.367 1.705 1.00 90.62 99 ARG A CA 1
ATOM 740 C C . ARG A 1 99 ? 12.303 -4.135 0.473 1.00 90.62 99 ARG A C 1
ATOM 742 O O . ARG A 1 99 ? 13.035 -5.006 0.016 1.00 90.62 99 ARG A O 1
ATOM 749 N N . ARG A 1 100 ? 11.147 -3.786 -0.100 1.00 90.50 100 ARG A N 1
ATOM 750 C CA . ARG A 1 100 ? 10.615 -4.451 -1.303 1.00 90.50 100 ARG A CA 1
ATOM 751 C C . ARG A 1 100 ? 11.549 -4.302 -2.500 1.00 90.50 100 ARG A C 1
ATOM 753 O O . ARG A 1 100 ? 11.865 -5.284 -3.169 1.00 90.50 100 ARG A O 1
ATOM 760 N N . ILE A 1 101 ? 12.031 -3.084 -2.738 1.00 92.25 101 ILE A N 1
ATOM 761 C CA . ILE A 1 101 ? 12.936 -2.768 -3.850 1.00 92.25 101 ILE A CA 1
ATOM 762 C C . ILE A 1 101 ? 14.275 -3.499 -3.705 1.00 92.25 101 ILE A C 1
ATOM 764 O O . ILE A 1 101 ? 14.824 -3.989 -4.688 1.00 92.25 101 ILE A O 1
ATOM 768 N N . VAL A 1 102 ? 14.816 -3.562 -2.490 1.00 89.00 102 VAL A N 1
ATOM 769 C CA . VAL A 1 102 ? 16.162 -4.088 -2.235 1.00 89.00 102 VAL A CA 1
ATOM 770 C C . VAL A 1 102 ? 16.176 -5.608 -2.097 1.00 89.00 102 VAL A C 1
ATOM 772 O O . VAL A 1 102 ? 17.116 -6.250 -2.559 1.00 89.00 102 VAL A O 1
ATOM 775 N N . LEU A 1 103 ? 15.173 -6.188 -1.436 1.00 85.81 103 LEU A N 1
ATOM 776 C CA . LEU A 1 103 ? 15.179 -7.599 -1.048 1.00 85.81 103 LEU A CA 1
ATOM 777 C C . LEU A 1 103 ? 14.353 -8.468 -1.991 1.00 85.81 103 LEU A C 1
ATOM 779 O O . LEU A 1 103 ? 14.760 -9.593 -2.276 1.00 85.81 103 LEU A O 1
ATOM 783 N N . ASP A 1 104 ? 13.224 -7.961 -2.489 1.00 88.75 104 ASP A N 1
ATOM 784 C CA . ASP A 1 104 ? 12.261 -8.791 -3.215 1.00 88.75 104 ASP A CA 1
ATOM 785 C C . ASP A 1 104 ? 12.380 -8.638 -4.726 1.00 88.75 104 ASP A C 1
ATOM 787 O O . ASP A 1 104 ? 12.391 -9.636 -5.441 1.00 88.75 104 ASP A O 1
ATOM 791 N N . TRP A 1 105 ? 12.538 -7.416 -5.234 1.00 92.62 105 TRP A N 1
ATOM 792 C CA . TRP A 1 105 ? 12.642 -7.197 -6.678 1.00 92.62 105 TRP A CA 1
ATOM 793 C C . TRP A 1 105 ? 13.835 -7.909 -7.337 1.00 92.62 105 TRP A C 1
ATOM 795 O O . TRP A 1 105 ? 13.651 -8.455 -8.426 1.00 92.62 105 TRP A O 1
ATOM 805 N N . PRO A 1 106 ? 15.040 -7.982 -6.728 1.00 89.44 106 PRO A N 1
ATOM 806 C CA . PRO A 1 106 ? 16.134 -8.748 -7.314 1.00 89.44 106 PRO A CA 1
ATOM 807 C C . PRO A 1 106 ? 15.804 -10.235 -7.452 1.00 89.44 106 PRO A C 1
ATOM 809 O O . PRO A 1 106 ? 16.163 -10.820 -8.466 1.00 89.44 106 PRO A O 1
ATOM 812 N N . ARG A 1 107 ? 15.067 -10.822 -6.494 1.00 87.94 107 ARG A N 1
ATOM 813 C CA . ARG A 1 107 ? 14.661 -12.247 -6.479 1.00 87.94 107 ARG A CA 1
ATOM 814 C C . ARG A 1 107 ? 13.774 -12.654 -7.655 1.00 87.94 107 ARG A C 1
ATOM 816 O O . ARG A 1 107 ? 13.602 -13.843 -7.894 1.00 87.94 107 ARG A O 1
ATOM 823 N N . LEU A 1 108 ? 13.243 -11.688 -8.401 1.00 87.19 108 LEU A N 1
ATOM 824 C CA . LEU A 1 108 ? 12.453 -11.925 -9.610 1.00 87.19 108 LEU A CA 1
ATOM 825 C C . LEU A 1 108 ? 13.322 -12.288 -10.829 1.00 87.19 108 LEU A C 1
ATOM 827 O O . LEU A 1 108 ? 12.794 -12.723 -11.850 1.00 87.19 108 LEU A O 1
ATOM 831 N N . LEU A 1 109 ? 14.641 -12.078 -10.760 1.00 84.50 109 LEU A N 1
ATOM 832 C CA . LEU A 1 109 ? 15.569 -12.251 -11.879 1.00 84.50 109 LEU A CA 1
ATOM 833 C C . LEU A 1 109 ? 16.469 -13.485 -11.690 1.00 84.50 109 LEU A C 1
ATOM 835 O O . LEU A 1 109 ? 16.819 -13.810 -10.558 1.00 84.50 109 LEU A O 1
ATOM 839 N N . PRO A 1 110 ? 16.909 -14.148 -12.778 1.00 69.12 110 PRO A N 1
ATOM 840 C CA . PRO A 1 110 ? 17.966 -15.153 -12.695 1.00 69.12 110 PRO A CA 1
ATOM 841 C C . PRO A 1 110 ? 19.289 -14.467 -12.296 1.00 69.12 110 PRO A C 1
ATOM 843 O O . PRO A 1 110 ? 19.605 -13.391 -12.811 1.00 69.12 110 PRO A O 1
ATOM 846 N N . ASP A 1 111 ? 20.035 -15.066 -11.365 1.00 62.81 111 ASP A N 1
ATOM 847 C CA . ASP A 1 111 ? 21.351 -14.635 -10.846 1.00 62.81 111 ASP A CA 1
ATOM 848 C C . ASP A 1 111 ? 21.349 -13.427 -9.887 1.00 62.81 111 ASP A C 1
ATOM 850 O O . ASP A 1 111 ? 21.713 -12.298 -10.232 1.00 62.81 111 ASP A O 1
ATOM 854 N N . THR A 1 112 ? 20.961 -13.670 -8.630 1.00 59.62 112 THR A N 1
ATOM 855 C CA . THR A 1 112 ? 20.753 -12.622 -7.611 1.00 59.62 112 THR A CA 1
ATOM 856 C C . THR A 1 112 ? 21.888 -12.422 -6.614 1.00 59.62 112 THR A C 1
ATOM 858 O O . THR A 1 112 ? 21.811 -11.498 -5.804 1.00 59.62 112 THR A O 1
ATOM 861 N N . GLU A 1 113 ? 22.942 -13.240 -6.654 1.00 52.91 113 GLU A N 1
ATOM 862 C CA . GLU A 1 113 ? 23.955 -13.271 -5.585 1.00 52.91 113 GLU A CA 1
ATOM 863 C C . GLU A 1 113 ? 24.749 -11.960 -5.429 1.00 52.91 113 GLU A C 1
ATOM 865 O O . GLU A 1 113 ? 25.222 -11.661 -4.338 1.00 52.91 113 GLU A O 1
ATOM 870 N N . HIS A 1 114 ? 24.823 -11.118 -6.467 1.00 50.00 114 HIS A N 1
ATOM 871 C CA . HIS A 1 114 ? 25.665 -9.911 -6.457 1.00 50.00 114 HIS A CA 1
ATOM 872 C C . HIS A 1 114 ? 24.892 -8.576 -6.377 1.00 50.00 114 HIS A C 1
ATOM 874 O O . HIS A 1 114 ? 25.502 -7.518 -6.227 1.00 50.00 114 HIS A O 1
ATOM 880 N N . GLY A 1 115 ? 23.554 -8.584 -6.468 1.00 54.00 115 GLY A N 1
ATOM 881 C CA . GLY A 1 115 ? 22.749 -7.354 -6.570 1.00 54.00 115 GLY A CA 1
ATOM 882 C C . GLY A 1 115 ? 22.323 -6.745 -5.230 1.00 54.00 115 GLY A C 1
ATOM 883 O O . GLY A 1 115 ? 22.370 -5.524 -5.062 1.00 54.00 115 GLY A O 1
ATOM 884 N N . ALA A 1 116 ? 21.938 -7.588 -4.265 1.00 59.78 116 ALA A N 1
ATOM 885 C CA . ALA A 1 116 ? 21.290 -7.150 -3.026 1.00 59.78 116 ALA A CA 1
ATOM 886 C C . ALA A 1 116 ? 22.200 -6.278 -2.144 1.00 59.78 116 ALA A C 1
ATOM 888 O O . ALA A 1 116 ? 21.754 -5.242 -1.660 1.00 59.78 116 ALA A O 1
ATOM 889 N N . ALA A 1 117 ? 23.485 -6.629 -2.013 1.00 61.88 117 ALA A N 1
ATOM 890 C CA . ALA A 1 117 ? 24.438 -5.893 -1.174 1.00 61.88 117 ALA A CA 1
ATOM 891 C C . ALA A 1 117 ? 24.654 -4.438 -1.640 1.00 61.88 117 ALA A C 1
ATOM 893 O O . ALA A 1 117 ? 24.775 -3.530 -0.821 1.00 61.88 117 ALA A O 1
ATOM 894 N N . SER A 1 118 ? 24.652 -4.200 -2.959 1.00 61.38 118 SER A N 1
ATOM 895 C CA . SER A 1 118 ? 24.790 -2.850 -3.532 1.00 61.38 118 SER A CA 1
ATOM 896 C C . SER A 1 118 ? 23.531 -1.990 -3.366 1.00 61.38 118 SER A C 1
ATOM 898 O O . SER A 1 118 ? 23.612 -0.764 -3.339 1.00 61.38 118 SER A O 1
ATOM 900 N N . LEU A 1 119 ? 22.367 -2.633 -3.233 1.00 64.94 119 LEU A N 1
ATOM 901 C CA . LEU A 1 119 ? 21.070 -1.987 -3.037 1.00 64.94 119 LEU A CA 1
ATOM 902 C C . LEU A 1 119 ? 20.767 -1.736 -1.548 1.00 64.94 119 LEU A C 1
ATOM 904 O O . LEU A 1 119 ? 20.028 -0.806 -1.232 1.00 64.94 119 LEU A O 1
ATOM 908 N N . SER A 1 120 ? 21.346 -2.528 -0.636 1.00 67.06 120 SER A N 1
ATOM 909 C CA . SER A 1 120 ? 21.019 -2.550 0.798 1.00 67.06 120 SER A CA 1
ATOM 910 C C . SER A 1 120 ? 21.843 -1.618 1.690 1.00 67.06 120 SER A C 1
ATOM 912 O O . SER A 1 120 ? 21.655 -1.630 2.902 1.00 67.06 120 SER A O 1
ATOM 914 N N . ALA A 1 121 ? 22.737 -0.798 1.136 1.00 71.56 121 ALA A N 1
ATOM 915 C CA . ALA A 1 121 ? 23.585 0.117 1.914 1.00 71.56 121 ALA A CA 1
ATOM 916 C C . ALA A 1 121 ? 22.879 1.424 2.349 1.00 71.56 121 ALA A C 1
ATOM 918 O O . ALA A 1 121 ? 23.539 2.387 2.737 1.00 71.56 121 ALA A O 1
ATOM 919 N N . GLY A 1 122 ? 21.549 1.495 2.228 1.00 78.69 122 GLY A N 1
ATOM 920 C CA . GLY A 1 122 ? 20.778 2.712 2.476 1.00 78.69 122 GLY A CA 1
ATOM 921 C C . GLY A 1 122 ? 20.407 2.929 3.944 1.00 78.69 122 GLY A C 1
ATOM 922 O O . GLY A 1 122 ? 20.130 1.961 4.658 1.00 78.69 122 GLY A O 1
ATOM 923 N N . PRO A 1 123 ? 20.302 4.195 4.396 1.00 82.62 123 PRO A N 1
ATOM 924 C CA . PRO A 1 123 ? 19.983 4.523 5.788 1.00 82.62 123 PRO A CA 1
ATOM 925 C C . PRO A 1 123 ? 18.596 4.016 6.204 1.00 82.62 123 PRO A C 1
ATOM 927 O O . PRO A 1 123 ? 18.388 3.651 7.357 1.00 82.62 123 PRO A O 1
ATOM 930 N N . ALA A 1 124 ? 17.659 3.908 5.255 1.00 86.19 124 ALA A N 1
ATOM 931 C CA . ALA A 1 124 ? 16.294 3.456 5.507 1.00 86.19 124 ALA A CA 1
ATOM 932 C C . ALA A 1 124 ? 16.190 2.001 5.999 1.00 86.19 124 ALA A C 1
ATOM 934 O O . ALA A 1 124 ? 15.129 1.611 6.474 1.00 86.19 124 ALA A O 1
ATOM 935 N N . LEU A 1 125 ? 17.247 1.187 5.919 1.00 85.31 125 LEU A N 1
ATOM 936 C CA . LEU A 1 125 ? 17.241 -0.181 6.454 1.00 85.31 125 LEU A CA 1
ATOM 937 C C . LEU A 1 125 ? 17.758 -0.273 7.899 1.00 85.31 125 LEU A C 1
ATOM 939 O O . LEU A 1 125 ? 17.543 -1.302 8.541 1.00 85.31 125 LEU A O 1
ATOM 943 N N . ALA A 1 126 ? 18.358 0.792 8.444 1.00 86.81 126 ALA A N 1
ATOM 944 C CA . ALA A 1 126 ? 18.824 0.827 9.832 1.00 86.81 126 ALA A CA 1
ATOM 945 C C . ALA A 1 126 ? 17.653 0.694 10.822 1.00 86.81 126 ALA A C 1
ATOM 947 O O . ALA A 1 126 ? 16.538 1.146 10.552 1.00 86.81 126 ALA A O 1
ATOM 948 N N . SER A 1 127 ? 17.852 0.038 11.965 1.00 83.19 127 SER A N 1
ATOM 949 C CA . SER A 1 127 ? 16.768 -0.236 12.923 1.00 83.19 127 SER A CA 1
ATOM 950 C C . SER A 1 127 ? 16.189 1.022 13.574 1.00 83.19 127 SER A C 1
ATOM 952 O O . SER A 1 127 ? 14.998 1.054 13.867 1.00 83.19 127 SER A O 1
ATOM 954 N N . ASP A 1 128 ? 17.020 2.040 13.768 1.00 87.19 128 ASP A N 1
ATOM 955 C CA . ASP A 1 128 ? 16.738 3.326 14.415 1.00 87.19 128 ASP A CA 1
ATOM 956 C C . ASP A 1 128 ? 16.382 4.446 13.421 1.00 87.19 128 ASP A C 1
ATOM 958 O O . ASP A 1 128 ? 16.184 5.596 13.814 1.00 87.19 128 ASP A O 1
ATOM 962 N N . PHE A 1 129 ? 16.274 4.121 12.130 1.00 90.31 129 PHE A N 1
ATOM 963 C CA . PHE A 1 129 ? 15.956 5.096 11.097 1.00 90.31 129 PHE A CA 1
ATOM 964 C C . PHE A 1 129 ? 14.595 5.759 11.339 1.00 90.31 129 PHE A C 1
ATOM 966 O O . PHE A 1 129 ? 13.560 5.089 11.402 1.00 90.31 129 PHE A O 1
ATOM 973 N N . THR A 1 130 ? 14.594 7.092 11.354 1.00 92.06 130 THR A N 1
ATOM 974 C CA . THR A 1 130 ? 13.388 7.912 11.228 1.00 92.06 130 THR A CA 1
ATOM 975 C C . THR A 1 130 ? 13.580 8.929 10.119 1.00 92.06 130 THR A C 1
ATOM 977 O O . THR A 1 130 ? 14.653 9.526 9.978 1.00 92.06 130 THR A O 1
ATOM 980 N N . LEU A 1 131 ? 12.534 9.149 9.325 1.00 91.38 131 LEU A N 1
ATOM 981 C CA . LEU A 1 131 ? 12.612 10.098 8.225 1.00 91.38 131 LEU A CA 1
ATOM 982 C C . LEU A 1 131 ? 12.795 11.528 8.744 1.00 91.38 131 LEU A C 1
ATOM 984 O O . LEU A 1 131 ? 13.573 12.275 8.166 1.00 91.38 131 LEU A O 1
ATOM 988 N N . ALA A 1 132 ? 12.167 11.884 9.867 1.00 90.12 132 ALA A N 1
ATOM 989 C CA . ALA A 1 132 ? 12.334 13.187 10.511 1.00 90.12 132 ALA A CA 1
ATOM 990 C C . ALA A 1 132 ? 13.809 13.523 10.806 1.00 90.12 132 ALA A C 1
ATOM 992 O O . ALA A 1 132 ? 14.259 14.627 10.505 1.00 90.12 132 ALA A O 1
ATOM 993 N N . ALA A 1 133 ? 14.575 12.568 11.346 1.00 90.19 133 ALA A N 1
ATOM 994 C CA . ALA A 1 133 ? 15.972 12.792 11.717 1.00 90.19 133 ALA A CA 1
ATOM 995 C C . ALA A 1 133 ? 16.946 12.666 10.535 1.00 90.19 133 ALA A C 1
ATOM 997 O O . ALA A 1 133 ? 17.965 13.352 10.499 1.00 90.19 133 ALA A O 1
ATOM 998 N N . ALA A 1 134 ? 16.652 11.791 9.568 1.00 92.38 134 ALA A N 1
ATOM 999 C CA . ALA A 1 134 ? 17.602 11.402 8.527 1.00 92.38 134 ALA A CA 1
ATOM 1000 C C . ALA A 1 134 ? 17.213 11.857 7.110 1.00 92.38 134 ALA A C 1
ATOM 1002 O O . ALA A 1 134 ? 17.849 11.424 6.150 1.00 92.38 134 ALA A O 1
ATOM 1003 N N . ARG A 1 135 ? 16.205 12.730 6.943 1.00 92.56 135 ARG A N 1
ATOM 1004 C CA . ARG A 1 135 ? 15.668 13.124 5.623 1.00 92.56 135 ARG A CA 1
ATOM 1005 C C . ARG A 1 135 ? 16.746 13.571 4.641 1.00 92.56 135 ARG A C 1
ATOM 1007 O O . ARG A 1 135 ? 16.862 13.001 3.564 1.00 92.56 135 ARG A O 1
ATOM 1014 N N . ALA A 1 136 ? 17.573 14.541 5.030 1.00 92.56 136 ALA A N 1
ATOM 1015 C CA . ALA A 1 136 ? 18.629 15.068 4.166 1.00 92.56 136 ALA A CA 1
ATOM 1016 C C . ALA A 1 136 ? 19.632 13.978 3.750 1.00 92.56 136 ALA A C 1
ATOM 1018 O O . ALA A 1 136 ? 19.990 13.879 2.578 1.00 92.56 136 ALA A O 1
ATOM 1019 N N . GLN A 1 137 ? 20.038 13.118 4.690 1.00 92.25 137 GLN A N 1
ATOM 1020 C CA . GLN A 1 137 ? 20.940 12.002 4.407 1.00 92.25 137 GLN A CA 1
ATOM 1021 C C . GLN A 1 137 ? 20.290 10.969 3.475 1.00 92.25 137 GLN A C 1
ATOM 1023 O O . GLN A 1 137 ? 20.938 10.496 2.545 1.00 92.25 137 GLN A O 1
ATOM 1028 N N . ALA A 1 138 ? 19.016 10.637 3.697 1.00 92.88 138 ALA A N 1
ATOM 1029 C CA . ALA A 1 138 ? 18.261 9.720 2.851 1.00 92.88 138 ALA A CA 1
ATOM 1030 C C . ALA A 1 138 ? 18.124 10.256 1.418 1.00 92.88 138 ALA A C 1
ATOM 1032 O O . ALA A 1 138 ? 18.328 9.497 0.472 1.00 92.88 138 ALA A O 1
ATOM 1033 N N . THR A 1 139 ? 17.859 11.556 1.250 1.00 95.25 139 THR A N 1
ATOM 1034 C CA . THR A 1 139 ? 17.791 12.213 -0.064 1.00 95.25 139 THR A CA 1
ATOM 1035 C C . THR A 1 139 ? 19.132 12.177 -0.782 1.00 95.25 139 THR A C 1
ATOM 1037 O O . THR A 1 139 ? 19.194 11.701 -1.912 1.00 95.25 139 THR A O 1
ATOM 1040 N N . VAL A 1 140 ? 20.222 12.587 -0.124 1.00 94.81 140 VAL A N 1
ATOM 1041 C CA . VAL A 1 140 ? 21.567 12.547 -0.726 1.00 94.81 140 VAL A CA 1
ATOM 1042 C C . VAL A 1 140 ? 21.947 11.121 -1.126 1.00 94.81 140 VAL A C 1
ATOM 1044 O O . VAL A 1 140 ? 22.450 10.890 -2.227 1.00 94.81 140 VAL A O 1
ATOM 1047 N N . TRP A 1 141 ? 21.669 10.143 -0.261 1.00 94.12 141 TRP A N 1
ATOM 1048 C CA . TRP A 1 141 ? 21.946 8.743 -0.564 1.00 94.12 141 TRP A CA 1
ATOM 1049 C C . TRP A 1 141 ? 21.151 8.257 -1.782 1.00 94.12 141 TRP A C 1
ATOM 1051 O O . TRP A 1 141 ? 21.734 7.641 -2.676 1.00 94.12 141 TRP A O 1
ATOM 1061 N N . LEU A 1 142 ? 19.852 8.570 -1.840 1.00 95.06 142 LEU A N 1
ATOM 1062 C CA . LEU A 1 142 ? 18.956 8.227 -2.946 1.00 95.06 142 LEU A CA 1
ATOM 1063 C C . LEU A 1 142 ? 19.461 8.805 -4.276 1.00 95.06 142 LEU A C 1
ATOM 1065 O O . LEU A 1 142 ? 19.542 8.083 -5.272 1.00 95.06 142 LEU A O 1
ATOM 1069 N N . GLU A 1 143 ? 19.842 10.081 -4.291 1.00 96.38 143 GLU A N 1
ATOM 1070 C CA . GLU A 1 143 ? 20.366 10.765 -5.477 1.00 96.38 143 GLU A CA 1
ATOM 1071 C C . GLU A 1 143 ? 21.650 10.112 -5.997 1.00 96.38 143 GLU A C 1
ATOM 1073 O O . GLU A 1 143 ? 21.777 9.865 -7.196 1.00 96.38 143 GLU A O 1
ATOM 1078 N N . GLN A 1 144 ? 22.577 9.773 -5.100 1.00 94.06 144 GLN A N 1
ATOM 1079 C CA . GLN A 1 144 ? 23.881 9.210 -5.461 1.00 94.06 144 GLN A CA 1
ATOM 1080 C C . GLN A 1 144 ? 23.811 7.732 -5.865 1.00 94.06 144 GLN A C 1
ATOM 1082 O O . GLN A 1 144 ? 24.450 7.326 -6.835 1.00 94.06 144 GLN A O 1
ATOM 1087 N N . HIS A 1 145 ? 23.045 6.918 -5.134 1.00 91.50 145 HIS A N 1
ATOM 1088 C CA . HIS A 1 145 ? 23.113 5.458 -5.248 1.00 91.50 145 HIS A CA 1
ATOM 1089 C C . HIS A 1 145 ? 21.977 4.865 -6.078 1.00 91.50 145 HIS A C 1
ATOM 1091 O O . HIS A 1 145 ? 22.162 3.823 -6.707 1.00 91.50 145 HIS A O 1
ATOM 1097 N N . TRP A 1 146 ? 20.800 5.492 -6.094 1.00 94.12 146 TRP A N 1
ATOM 1098 C CA . TRP A 1 146 ? 19.635 4.972 -6.812 1.00 94.12 146 TRP A CA 1
ATOM 1099 C C . TRP A 1 146 ? 19.340 5.760 -8.073 1.00 94.12 146 TRP A C 1
ATOM 1101 O O . TRP A 1 146 ? 19.215 5.149 -9.131 1.00 94.12 146 TRP A O 1
ATOM 1111 N N . LEU A 1 147 ? 19.252 7.087 -7.991 1.00 96.75 147 LEU A N 1
ATOM 1112 C CA . LEU A 1 147 ? 18.825 7.908 -9.125 1.00 96.75 147 LEU A CA 1
ATOM 1113 C C . LEU A 1 147 ? 19.977 8.242 -10.074 1.00 96.75 147 LEU A C 1
ATOM 1115 O O . LEU A 1 147 ? 19.758 8.296 -11.282 1.00 96.75 147 LEU A O 1
ATOM 1119 N N . GLY A 1 148 ? 21.190 8.454 -9.557 1.00 96.94 148 GLY A N 1
ATOM 1120 C CA . GLY A 1 148 ? 22.326 8.942 -10.345 1.00 96.94 148 GLY A CA 1
ATOM 1121 C C . GLY A 1 148 ? 22.134 10.377 -10.849 1.00 96.94 148 GLY A C 1
ATOM 1122 O O . GLY A 1 148 ? 22.825 10.802 -11.770 1.00 96.94 148 GLY A O 1
ATOM 1123 N N . GLN A 1 149 ? 21.164 11.099 -10.284 1.00 97.81 149 GLN A N 1
ATOM 1124 C CA . GLN A 1 149 ? 20.821 12.486 -10.583 1.00 97.81 149 GLN A CA 1
ATOM 1125 C C . GLN A 1 149 ? 20.009 13.081 -9.417 1.00 97.81 149 GLN A C 1
ATOM 1127 O O . GLN A 1 149 ? 19.506 12.315 -8.588 1.00 97.81 149 GLN A O 1
ATOM 1132 N N . PRO A 1 150 ? 19.829 14.414 -9.350 1.00 97.94 150 PRO A N 1
ATOM 1133 C CA . PRO A 1 150 ? 19.039 15.034 -8.291 1.00 97.94 150 PRO A CA 1
ATOM 1134 C C . PRO A 1 150 ? 17.567 14.580 -8.289 1.00 97.94 150 PRO A C 1
ATOM 1136 O O . PRO A 1 150 ? 16.949 14.393 -9.344 1.00 97.94 150 PRO A O 1
ATOM 1139 N N . ALA A 1 151 ? 16.995 14.445 -7.093 1.00 96.94 151 ALA A N 1
ATOM 1140 C CA . ALA A 1 151 ? 15.691 13.840 -6.841 1.00 96.94 151 ALA A CA 1
ATOM 1141 C C . ALA A 1 151 ? 14.532 14.689 -7.378 1.00 96.94 151 ALA A C 1
ATOM 1143 O O . ALA A 1 151 ? 13.642 14.163 -8.044 1.00 96.94 151 ALA A O 1
ATOM 1144 N N . GLY A 1 152 ? 14.572 16.008 -7.168 1.00 95.75 152 GLY A N 1
ATOM 1145 C CA . GLY A 1 152 ? 13.539 16.928 -7.663 1.00 95.75 152 GLY A CA 1
ATOM 1146 C C . GLY A 1 152 ? 13.374 16.901 -9.194 1.00 95.75 152 GLY A C 1
ATOM 1147 O O . GLY A 1 152 ? 12.262 16.708 -9.680 1.00 95.75 152 GLY A O 1
ATOM 1148 N N . PRO A 1 153 ? 14.449 17.065 -9.993 1.00 97.12 153 PRO A N 1
ATOM 1149 C CA . PRO A 1 153 ? 14.397 16.894 -11.446 1.00 97.12 153 PRO A CA 1
ATOM 1150 C C . PRO A 1 153 ? 13.910 15.514 -11.902 1.00 97.12 153 PRO A C 1
ATOM 1152 O O . PRO A 1 153 ? 13.137 15.443 -12.856 1.00 97.12 153 PRO A O 1
ATOM 1155 N N . TRP A 1 154 ? 14.334 14.432 -11.232 1.00 97.31 154 TRP A N 1
ATOM 1156 C CA . TRP A 1 154 ? 13.842 13.083 -11.537 1.00 97.31 154 TRP A CA 1
ATOM 1157 C C . TRP A 1 154 ? 12.323 12.999 -11.333 1.00 97.31 154 TRP A C 1
ATOM 1159 O O . TRP A 1 154 ? 11.617 12.520 -12.218 1.00 97.31 154 TRP A O 1
ATOM 1169 N N . LEU A 1 155 ? 11.821 13.518 -10.205 1.00 95.19 155 LEU A N 1
ATOM 1170 C CA . LEU A 1 155 ? 10.402 13.465 -9.855 1.00 95.19 155 LEU A CA 1
ATOM 1171 C C . LEU A 1 155 ? 9.543 14.284 -10.817 1.00 95.19 155 LEU A C 1
ATOM 1173 O O . LEU A 1 155 ? 8.547 13.772 -11.312 1.00 95.19 155 LEU A O 1
ATOM 1177 N N . ARG A 1 156 ? 9.971 15.503 -11.168 1.00 94.12 156 ARG A N 1
ATOM 1178 C CA . ARG A 1 156 ? 9.275 16.316 -12.179 1.00 94.12 156 ARG A CA 1
ATOM 1179 C C . ARG A 1 156 ? 9.198 15.610 -13.527 1.00 94.12 156 ARG A C 1
ATOM 1181 O O . ARG A 1 156 ? 8.143 15.578 -14.140 1.00 94.12 156 ARG A O 1
ATOM 1188 N N . ALA A 1 157 ? 10.292 14.986 -13.973 1.00 95.81 157 ALA A N 1
ATOM 1189 C CA . ALA A 1 157 ? 10.275 14.233 -15.223 1.00 95.81 157 ALA A CA 1
ATOM 1190 C C . ALA A 1 157 ? 9.283 13.058 -15.176 1.00 95.81 157 ALA A C 1
ATOM 1192 O O . ALA A 1 157 ? 8.607 12.802 -16.173 1.00 95.81 157 ALA A O 1
ATOM 1193 N N . TRP A 1 158 ? 9.206 12.356 -14.040 1.00 94.56 158 TRP A N 1
ATOM 1194 C CA . TRP A 1 158 ? 8.218 11.303 -13.801 1.00 94.56 158 TRP A CA 1
ATOM 1195 C C . TRP A 1 158 ? 6.784 11.847 -13.827 1.00 94.56 158 TRP A C 1
ATOM 1197 O O . TRP A 1 158 ? 5.947 11.282 -14.523 1.00 94.56 158 TRP A O 1
ATOM 1207 N N . ASP A 1 159 ? 6.506 12.950 -13.138 1.00 92.25 159 ASP A N 1
ATOM 1208 C CA . ASP A 1 159 ? 5.164 13.542 -13.096 1.00 92.25 159 ASP A CA 1
ATOM 1209 C C . ASP A 1 159 ? 4.717 14.050 -14.476 1.00 92.25 159 ASP A C 1
ATOM 1211 O O . ASP A 1 159 ? 3.566 13.852 -14.865 1.00 92.25 159 ASP A O 1
ATOM 1215 N N . ASP A 1 160 ? 5.645 14.606 -15.260 1.00 93.62 160 ASP A N 1
ATOM 1216 C CA . ASP A 1 160 ? 5.364 15.158 -16.588 1.00 93.62 160 ASP A CA 1
ATOM 1217 C C . ASP A 1 160 ? 5.186 14.086 -17.675 1.00 93.62 160 ASP A C 1
ATOM 1219 O O . ASP A 1 160 ? 4.444 14.296 -18.635 1.00 93.62 160 ASP A O 1
ATOM 1223 N N . ARG A 1 161 ? 5.925 12.967 -17.601 1.00 93.88 161 ARG A N 1
ATOM 1224 C CA . ARG A 1 161 ? 6.035 12.003 -18.720 1.00 93.88 161 ARG A CA 1
ATOM 1225 C C . ARG A 1 161 ? 5.857 10.535 -18.338 1.00 93.88 161 ARG A C 1
ATOM 1227 O O . ARG A 1 161 ? 5.958 9.687 -19.219 1.00 93.88 161 ARG A O 1
ATOM 1234 N N . GLY A 1 162 ? 5.640 10.219 -17.065 1.00 92.69 162 GLY A N 1
ATOM 1235 C CA . GLY A 1 162 ? 5.339 8.870 -16.588 1.00 92.69 162 GLY A CA 1
ATOM 1236 C C . GLY A 1 162 ? 6.326 7.803 -17.059 1.00 92.69 162 GLY A C 1
ATOM 1237 O O . GLY A 1 162 ? 7.537 7.878 -16.816 1.00 92.69 162 GLY A O 1
ATOM 1238 N N . ASP A 1 163 ? 5.790 6.796 -17.752 1.00 91.88 163 ASP A N 1
ATOM 1239 C CA . ASP A 1 163 ? 6.540 5.637 -18.237 1.00 91.88 163 ASP A CA 1
ATOM 1240 C C . ASP A 1 163 ? 7.721 6.023 -19.144 1.00 91.88 163 ASP A C 1
ATOM 1242 O O . ASP A 1 163 ? 8.797 5.432 -19.035 1.00 91.88 163 ASP A O 1
ATOM 1246 N N . ALA A 1 164 ? 7.564 7.057 -19.971 1.00 94.75 164 ALA A N 1
ATOM 1247 C CA . ALA A 1 164 ? 8.568 7.521 -20.911 1.00 94.75 164 ALA A CA 1
ATOM 1248 C C . ALA A 1 164 ? 9.764 8.138 -20.178 1.00 94.75 164 ALA A C 1
ATOM 1250 O O . ALA A 1 164 ? 10.914 7.898 -20.557 1.00 94.75 164 ALA A O 1
ATOM 1251 N N . ALA A 1 165 ? 9.525 8.881 -19.091 1.00 96.50 165 ALA A N 1
ATOM 1252 C CA . ALA A 1 165 ? 10.606 9.369 -18.236 1.00 96.50 165 ALA A CA 1
ATOM 1253 C C . ALA A 1 165 ? 11.309 8.227 -17.503 1.00 96.50 165 ALA A C 1
ATOM 1255 O O . ALA A 1 165 ? 12.541 8.210 -17.466 1.00 96.50 165 ALA A O 1
ATOM 1256 N N . LEU A 1 166 ? 10.555 7.256 -16.980 1.00 96.38 166 LEU A N 1
ATOM 1257 C CA . LEU A 1 166 ? 11.134 6.089 -16.318 1.00 96.38 166 LEU A CA 1
ATOM 1258 C C . LEU A 1 166 ? 12.027 5.296 -17.284 1.00 96.38 166 LEU A C 1
ATOM 1260 O O . LEU A 1 166 ? 13.166 4.983 -16.942 1.00 96.38 166 LEU A O 1
ATOM 1264 N N . MET A 1 167 ? 11.555 5.051 -18.511 1.00 96.38 167 MET A N 1
ATOM 1265 C CA . MET A 1 167 ? 12.316 4.386 -19.574 1.00 96.38 167 MET A CA 1
ATOM 1266 C C . MET A 1 167 ? 13.568 5.169 -19.975 1.00 96.38 167 MET A C 1
ATOM 1268 O O . MET A 1 167 ? 14.653 4.595 -20.077 1.00 96.38 167 MET A O 1
ATOM 1272 N N . SER A 1 168 ? 13.443 6.483 -20.177 1.00 97.38 168 SER A N 1
ATOM 1273 C CA . SER A 1 168 ? 14.586 7.344 -20.489 1.00 97.38 168 SER A CA 1
ATOM 1274 C C . SER A 1 168 ? 15.640 7.290 -19.384 1.00 97.38 168 SER A C 1
ATOM 1276 O O . SER A 1 168 ? 16.831 7.202 -19.676 1.00 97.38 168 SER A O 1
ATOM 1278 N N . TRP A 1 169 ? 15.217 7.324 -18.121 1.00 98.19 169 TRP A N 1
ATOM 1279 C CA . TRP A 1 169 ? 16.117 7.303 -16.975 1.00 98.19 169 TRP A CA 1
ATOM 1280 C C . TRP A 1 169 ? 16.844 5.961 -16.835 1.00 98.19 169 TRP A C 1
ATOM 1282 O O . TRP A 1 169 ? 18.074 5.956 -16.768 1.00 98.19 169 TRP A O 1
ATOM 1292 N N . VAL A 1 170 ? 16.135 4.821 -16.874 1.00 97.50 170 VAL A N 1
ATOM 1293 C CA . VAL A 1 170 ? 16.789 3.504 -16.722 1.00 97.50 170 VAL A CA 1
ATOM 1294 C C . VAL A 1 170 ? 17.770 3.174 -17.850 1.00 97.50 170 VAL A C 1
ATOM 1296 O O . VAL A 1 170 ? 18.650 2.329 -17.675 1.00 97.50 170 VAL A O 1
ATOM 1299 N N . ASN A 1 171 ? 17.641 3.829 -19.005 1.00 97.06 171 ASN A N 1
ATOM 1300 C CA . ASN A 1 171 ? 18.577 3.700 -20.120 1.00 97.06 171 ASN A CA 1
ATOM 1301 C C . ASN A 1 171 ? 19.771 4.661 -20.012 1.00 97.06 171 ASN A C 1
ATOM 1303 O O . ASN A 1 171 ? 20.857 4.322 -20.477 1.00 97.06 171 ASN A O 1
ATOM 1307 N N . ALA A 1 172 ? 19.590 5.828 -19.390 1.00 97.00 172 ALA A N 1
ATOM 1308 C CA . ALA A 1 172 ? 20.624 6.855 -19.283 1.00 97.00 172 ALA A CA 1
ATOM 1309 C C . ALA A 1 172 ? 21.630 6.597 -18.152 1.00 97.00 172 ALA A C 1
ATOM 1311 O O . ALA A 1 172 ? 22.807 6.926 -18.295 1.00 97.00 172 ALA A O 1
ATOM 1312 N N . VAL A 1 173 ? 21.194 6.014 -17.030 1.00 95.75 173 VAL A N 1
ATOM 1313 C CA . VAL A 1 173 ? 22.057 5.817 -15.855 1.00 95.75 173 VAL A CA 1
ATOM 1314 C C . VAL A 1 173 ? 22.409 4.348 -15.625 1.00 95.75 173 VAL A C 1
ATOM 1316 O O . VAL A 1 173 ? 21.723 3.426 -16.066 1.00 95.75 173 VAL A O 1
ATOM 1319 N N . GLN A 1 174 ? 23.509 4.118 -14.906 1.00 92.81 174 GLN A N 1
ATOM 1320 C CA . GLN A 1 174 ? 23.997 2.777 -14.570 1.00 92.81 174 GLN A CA 1
ATOM 1321 C C . GLN A 1 174 ? 23.966 2.513 -13.064 1.00 92.81 174 GLN A C 1
ATOM 1323 O O . GLN A 1 174 ? 24.794 1.757 -12.565 1.00 92.81 174 GLN A O 1
ATOM 1328 N N . THR A 1 175 ? 23.035 3.108 -12.323 1.00 93.44 175 THR A N 1
ATOM 1329 C CA . THR A 1 175 ? 22.847 2.783 -10.902 1.00 93.44 175 THR A CA 1
ATOM 1330 C C . THR A 1 175 ? 22.277 1.367 -10.728 1.00 93.44 175 THR A C 1
ATOM 1332 O O . THR A 1 175 ? 21.624 0.850 -11.644 1.00 93.44 175 THR A O 1
ATOM 1335 N N . PRO A 1 176 ? 22.484 0.708 -9.571 1.00 91.31 176 PRO A N 1
ATOM 1336 C CA . PRO A 1 176 ? 21.916 -0.614 -9.307 1.00 91.31 176 PRO A CA 1
ATOM 1337 C C . PRO A 1 176 ? 20.396 -0.683 -9.519 1.00 91.31 176 PRO A C 1
ATOM 1339 O O . PRO A 1 176 ? 19.916 -1.618 -10.161 1.00 91.31 176 PRO A O 1
ATOM 1342 N N . LEU A 1 177 ? 19.646 0.329 -9.062 1.00 94.00 177 LEU A N 1
ATOM 1343 C CA . LEU A 1 177 ? 18.189 0.374 -9.226 1.00 94.00 177 LEU A CA 1
ATOM 1344 C C . LEU A 1 177 ? 17.772 0.496 -10.699 1.00 94.00 177 LEU A C 1
ATOM 1346 O O . LEU A 1 177 ? 16.885 -0.229 -11.146 1.00 94.00 177 LEU A O 1
ATOM 1350 N N . ALA A 1 178 ? 18.430 1.362 -11.473 1.00 95.38 178 ALA A N 1
ATOM 1351 C CA . ALA A 1 178 ? 18.136 1.514 -12.895 1.00 95.38 178 ALA A CA 1
ATOM 1352 C C . ALA A 1 178 ? 18.413 0.224 -13.679 1.00 95.38 178 ALA A C 1
ATOM 1354 O O . ALA A 1 178 ? 17.597 -0.187 -14.503 1.00 95.38 178 ALA A O 1
ATOM 1355 N N . ARG A 1 179 ? 19.525 -0.467 -13.385 1.00 93.19 179 ARG A N 1
ATOM 1356 C CA . ARG A 1 179 ? 19.836 -1.769 -14.000 1.00 93.19 179 ARG A CA 1
ATOM 1357 C C . ARG A 1 179 ? 18.799 -2.831 -13.638 1.00 93.19 179 ARG A C 1
ATOM 1359 O O . ARG A 1 179 ? 18.391 -3.587 -14.517 1.00 93.19 179 ARG A O 1
ATOM 1366 N N . LEU A 1 180 ? 18.382 -2.885 -12.371 1.00 92.81 180 LEU A N 1
ATOM 1367 C CA . LEU A 1 180 ? 17.346 -3.802 -11.895 1.00 92.81 180 LEU A CA 1
ATOM 1368 C C . LEU A 1 180 ? 16.036 -3.579 -12.657 1.00 92.81 180 LEU A C 1
ATOM 1370 O O . LEU A 1 180 ? 15.521 -4.506 -13.276 1.00 92.81 180 LEU A O 1
ATOM 1374 N N . LEU A 1 181 ? 15.544 -2.340 -12.684 1.00 95.56 181 LEU A N 1
ATOM 1375 C CA . LEU A 1 181 ? 14.315 -1.987 -13.391 1.00 95.56 181 LEU A CA 1
ATOM 1376 C C . LEU A 1 181 ? 14.416 -2.265 -14.896 1.00 95.56 181 LEU A C 1
ATOM 1378 O O . LEU A 1 181 ? 13.512 -2.870 -15.465 1.00 95.56 181 LEU A O 1
ATOM 1382 N N . ARG A 1 182 ? 15.541 -1.937 -15.541 1.00 94.56 182 ARG A N 1
ATOM 1383 C CA . ARG A 1 182 ? 15.765 -2.250 -16.961 1.00 94.56 182 ARG A CA 1
ATOM 1384 C C . ARG A 1 182 ? 15.653 -3.749 -17.261 1.00 94.56 182 ARG A C 1
ATOM 1386 O O . ARG A 1 182 ? 15.108 -4.112 -18.298 1.00 94.56 182 ARG A O 1
ATOM 1393 N N . ARG A 1 183 ? 16.128 -4.619 -16.361 1.00 93.38 183 ARG A N 1
ATOM 1394 C CA . ARG A 1 183 ? 15.961 -6.079 -16.490 1.00 93.38 183 ARG A CA 1
ATOM 1395 C C . ARG A 1 183 ? 14.508 -6.504 -16.266 1.00 93.38 183 ARG A C 1
ATOM 1397 O O . ARG A 1 183 ? 13.991 -7.304 -17.036 1.00 93.38 183 ARG A O 1
ATOM 1404 N N . LEU A 1 184 ? 13.842 -5.948 -15.253 1.00 94.44 184 LEU A N 1
ATOM 1405 C CA . LEU A 1 184 ? 12.437 -6.250 -14.949 1.00 94.44 184 LEU A CA 1
ATOM 1406 C C . LEU A 1 184 ? 11.484 -5.837 -16.076 1.00 94.44 184 LEU A C 1
ATOM 1408 O O . LEU A 1 184 ? 10.494 -6.524 -16.312 1.00 94.44 184 LEU A O 1
ATOM 1412 N N . ARG A 1 185 ? 11.803 -4.768 -16.818 1.00 95.19 185 ARG A N 1
ATOM 1413 C CA . ARG A 1 185 ? 11.012 -4.296 -17.963 1.00 95.19 185 ARG A CA 1
ATOM 1414 C C . ARG A 1 185 ? 10.753 -5.386 -19.007 1.00 95.19 185 ARG A C 1
ATOM 1416 O O . ARG A 1 185 ? 9.690 -5.373 -19.616 1.00 95.19 185 ARG A O 1
ATOM 1423 N N . ALA A 1 186 ? 11.675 -6.334 -19.194 1.00 93.25 186 ALA A N 1
ATOM 1424 C CA . ALA A 1 186 ? 11.512 -7.432 -20.152 1.00 93.25 186 ALA A CA 1
ATOM 1425 C C . ALA A 1 186 ? 10.311 -8.350 -19.838 1.00 93.25 186 ALA A C 1
ATOM 1427 O O . ALA A 1 186 ? 9.789 -9.012 -20.735 1.00 93.25 186 ALA A O 1
ATOM 1428 N N . TYR A 1 187 ? 9.859 -8.365 -18.581 1.00 94.25 187 TYR A N 1
ATOM 1429 C CA . TYR A 1 187 ? 8.741 -9.184 -18.113 1.00 94.25 187 TYR A CA 1
ATOM 1430 C C . TYR A 1 187 ? 7.426 -8.404 -17.991 1.00 94.25 187 TYR A C 1
ATOM 1432 O O . TYR A 1 187 ? 6.419 -8.989 -17.597 1.00 94.25 187 TYR A O 1
ATOM 1440 N N . ASP A 1 188 ? 7.394 -7.112 -18.337 1.00 94.75 188 ASP A N 1
ATOM 1441 C CA . ASP A 1 188 ? 6.135 -6.363 -18.384 1.00 94.75 188 ASP A CA 1
ATOM 1442 C C . ASP A 1 188 ? 5.230 -6.957 -19.469 1.00 94.75 188 ASP A C 1
ATOM 1444 O O . ASP A 1 188 ? 5.662 -7.203 -20.598 1.00 94.75 188 ASP A O 1
ATOM 1448 N N . SER A 1 189 ? 3.977 -7.239 -19.116 1.00 88.12 189 SER A N 1
ATOM 1449 C CA . SER A 1 189 ? 2.991 -7.807 -20.042 1.00 88.12 189 SER A CA 1
ATOM 1450 C C . SER A 1 189 ? 2.314 -6.751 -20.909 1.00 88.12 189 SER A C 1
ATOM 1452 O O . SER A 1 189 ? 1.606 -7.099 -21.848 1.00 88.12 189 SER A O 1
ATOM 1454 N N . GLY A 1 190 ? 2.492 -5.467 -20.582 1.00 91.81 190 GLY A N 1
ATOM 1455 C CA . GLY A 1 190 ? 1.771 -4.374 -21.229 1.00 91.81 190 GLY A CA 1
ATOM 1456 C C . GLY A 1 190 ? 0.296 -4.286 -20.822 1.00 91.81 190 GLY A C 1
ATOM 1457 O O . GLY A 1 190 ? -0.430 -3.479 -21.395 1.00 91.81 190 GLY A O 1
ATOM 1458 N N . TYR A 1 191 ? -0.151 -5.088 -19.844 1.00 88.38 191 TYR A N 1
ATOM 1459 C CA . TYR A 1 191 ? -1.526 -5.064 -19.344 1.00 88.38 191 TYR A CA 1
ATOM 1460 C C . TYR A 1 191 ? -1.897 -3.670 -18.805 1.00 88.38 191 TYR A C 1
ATOM 1462 O O . TYR A 1 191 ? -1.257 -3.216 -17.848 1.00 88.38 191 TYR A O 1
ATOM 1470 N N . PRO A 1 192 ? -2.930 -3.004 -19.360 1.00 90.38 192 PRO A N 1
ATOM 1471 C CA . PRO A 1 192 ? -3.415 -1.733 -18.841 1.00 90.38 192 PRO A CA 1
ATOM 1472 C C . PRO A 1 192 ? -4.160 -1.924 -17.513 1.00 90.38 192 PRO A C 1
ATOM 1474 O O . PRO A 1 192 ? -5.217 -2.543 -17.451 1.00 90.38 192 PRO A O 1
ATOM 1477 N N . ILE A 1 193 ? -3.645 -1.322 -16.449 1.00 82.31 193 ILE A N 1
ATOM 1478 C CA . ILE A 1 193 ? -4.279 -1.213 -15.140 1.00 82.31 193 ILE A CA 1
ATOM 1479 C C . ILE A 1 193 ? -5.205 0.012 -15.163 1.00 82.31 193 ILE A C 1
ATOM 1481 O O . ILE A 1 193 ? -4.722 1.136 -15.331 1.00 82.31 193 ILE A O 1
ATOM 1485 N N . PRO A 1 194 ? -6.528 -0.164 -14.995 1.00 74.00 194 PRO A N 1
ATOM 1486 C CA . PRO A 1 194 ? -7.474 0.945 -15.062 1.00 74.00 194 PRO A CA 1
ATOM 1487 C C . PRO A 1 194 ? -7.230 1.991 -13.966 1.00 74.00 194 PRO A C 1
ATOM 1489 O O . PRO A 1 194 ? -6.923 1.651 -12.829 1.00 74.00 194 PRO A O 1
ATOM 1492 N N . HIS A 1 195 ? -7.442 3.273 -14.279 1.00 70.50 195 HIS A N 1
ATOM 1493 C CA . HIS A 1 195 ? -7.443 4.362 -13.285 1.00 70.50 195 HIS A CA 1
ATOM 1494 C C . HIS A 1 195 ? -8.844 4.688 -12.743 1.00 70.50 195 HIS A C 1
ATOM 1496 O O . HIS A 1 195 ? -8.991 5.516 -11.846 1.00 70.50 195 HIS A O 1
ATOM 1502 N N . THR A 1 196 ? -9.887 4.068 -13.294 1.00 69.44 196 THR A N 1
ATOM 1503 C CA . THR A 1 196 ? -11.288 4.444 -13.067 1.00 69.44 196 THR A CA 1
ATOM 1504 C C . THR A 1 196 ? -11.882 3.873 -11.780 1.00 69.44 196 THR A C 1
ATOM 1506 O O . THR A 1 196 ? -12.908 4.371 -11.329 1.00 69.44 196 THR A O 1
ATOM 1509 N N . HIS A 1 197 ? -11.254 2.868 -11.155 1.00 83.12 197 HIS A N 1
ATOM 1510 C CA . HIS A 1 197 ? -11.793 2.159 -9.981 1.00 83.12 197 HIS A CA 1
ATOM 1511 C C . HIS A 1 197 ? -10.887 2.289 -8.748 1.00 83.12 197 HIS A C 1
ATOM 1513 O O . HIS A 1 197 ? -10.700 1.351 -7.972 1.00 83.12 197 HIS A O 1
ATOM 1519 N N . VAL A 1 198 ? -10.328 3.481 -8.555 1.00 90.56 198 VAL A N 1
ATOM 1520 C CA . VAL A 1 198 ? -9.471 3.789 -7.411 1.00 90.56 198 VAL A CA 1
ATOM 1521 C C . VAL A 1 198 ? -10.279 3.845 -6.114 1.00 90.56 198 VAL A C 1
ATOM 1523 O O . VAL A 1 198 ? -11.249 4.592 -6.006 1.00 90.56 198 VAL A O 1
ATOM 1526 N N . LEU A 1 199 ? -9.821 3.115 -5.098 1.00 93.44 199 LEU A N 1
ATOM 1527 C CA . LEU A 1 199 ? -10.338 3.213 -3.739 1.00 93.44 199 LEU A CA 1
ATOM 1528 C C . LEU A 1 199 ? -9.903 4.536 -3.099 1.00 93.44 199 LEU A C 1
ATOM 1530 O O . LEU A 1 199 ? -8.716 4.874 -3.100 1.00 93.44 199 LEU A O 1
ATOM 1534 N N . LYS A 1 200 ? -10.857 5.272 -2.526 1.00 91.81 200 LYS A N 1
ATOM 1535 C CA . LYS A 1 200 ? -10.606 6.546 -1.842 1.00 91.81 200 LYS A CA 1
ATOM 1536 C C . LYS A 1 200 ? -10.771 6.409 -0.325 1.00 91.81 200 LYS A C 1
ATOM 1538 O O . LYS A 1 200 ? -11.673 5.689 0.114 1.00 91.81 200 LYS A O 1
ATOM 1543 N N . PRO A 1 201 ? -9.929 7.087 0.479 1.00 93.50 201 PRO A N 1
ATOM 1544 C CA . PRO A 1 201 ? -10.088 7.100 1.927 1.00 93.50 201 PRO A CA 1
ATOM 1545 C C . PRO A 1 201 ? -11.383 7.812 2.354 1.00 93.50 201 PRO A C 1
ATOM 1547 O O . PRO A 1 201 ? -11.836 8.727 1.661 1.00 93.50 201 PRO A O 1
ATOM 1550 N N . PRO A 1 202 ? -11.971 7.436 3.505 1.00 94.88 202 PRO A N 1
ATOM 1551 C CA . PRO A 1 202 ? -13.124 8.123 4.083 1.00 94.88 202 PRO A CA 1
ATOM 1552 C C . PRO A 1 202 ? -12.703 9.439 4.749 1.00 94.88 202 PRO A C 1
ATOM 1554 O O . PRO A 1 202 ? -12.563 9.528 5.972 1.00 94.88 202 PRO A O 1
ATOM 1557 N N . LEU A 1 203 ? -12.478 10.468 3.933 1.00 94.00 203 LEU A N 1
ATOM 1558 C CA . LEU A 1 203 ? -12.101 11.802 4.405 1.00 94.00 203 LEU A CA 1
ATOM 1559 C C . LEU A 1 203 ? -13.252 12.464 5.173 1.00 94.00 203 LEU A C 1
ATOM 1561 O O . LEU A 1 203 ? -13.032 13.050 6.230 1.00 94.00 203 LEU A O 1
ATOM 1565 N N . ALA A 1 204 ? -14.476 12.340 4.657 1.00 96.06 204 ALA A N 1
ATOM 1566 C CA . ALA A 1 204 ? -15.676 12.912 5.257 1.00 96.06 204 ALA A CA 1
ATOM 1567 C C . ALA A 1 204 ? -16.357 11.941 6.236 1.00 96.06 204 ALA A C 1
ATOM 1569 O O . ALA A 1 204 ? -16.275 10.717 6.093 1.00 96.06 204 ALA A O 1
ATOM 1570 N N . TYR A 1 205 ? -17.080 12.493 7.211 1.00 96.69 205 TYR A N 1
ATOM 1571 C CA . TYR A 1 205 ? -17.781 11.713 8.231 1.00 96.69 205 TYR A CA 1
ATOM 1572 C C . TYR A 1 205 ? -18.859 10.795 7.632 1.00 96.69 205 TYR A C 1
ATOM 1574 O O . TYR A 1 205 ? -18.985 9.630 8.004 1.00 96.69 205 TYR A O 1
ATOM 1582 N N . GLU A 1 206 ? -19.592 11.279 6.630 1.00 97.00 206 GLU A N 1
ATOM 1583 C CA . GLU A 1 206 ? -20.632 10.522 5.930 1.00 97.00 206 GLU A CA 1
ATOM 1584 C C . GLU A 1 206 ? -20.036 9.318 5.195 1.00 97.00 206 GLU A C 1
ATOM 1586 O O . GLU A 1 206 ? -20.629 8.240 5.158 1.00 97.00 206 GLU A O 1
ATOM 1591 N N . GLN A 1 207 ? -18.830 9.461 4.641 1.00 96.44 207 GLN A N 1
ATOM 1592 C CA . GLN A 1 207 ? -18.107 8.337 4.049 1.00 96.44 207 GLN A CA 1
ATOM 1593 C C . GLN A 1 207 ? -17.751 7.313 5.131 1.00 96.44 207 GLN A C 1
ATOM 1595 O O . GLN A 1 207 ? -17.960 6.120 4.923 1.00 96.44 207 GLN A O 1
ATOM 1600 N N . ALA A 1 208 ? -17.287 7.753 6.303 1.00 97.50 208 ALA A N 1
ATOM 1601 C CA . ALA A 1 208 ? -16.960 6.857 7.411 1.00 97.50 208 ALA A CA 1
ATOM 1602 C C . ALA A 1 208 ? -18.165 6.023 7.893 1.00 97.50 208 ALA A C 1
ATOM 1604 O O . ALA A 1 208 ? -17.994 4.846 8.212 1.00 97.50 208 ALA A O 1
ATOM 1605 N N . LEU A 1 209 ? -19.384 6.574 7.871 1.00 97.75 209 LEU A N 1
ATOM 1606 C CA . LEU A 1 209 ? -20.618 5.829 8.174 1.00 97.75 209 LEU A CA 1
ATOM 1607 C C . LEU A 1 209 ? -20.933 4.739 7.131 1.00 97.75 209 LEU A C 1
ATOM 1609 O O . LEU A 1 209 ? -21.337 3.626 7.489 1.00 97.75 209 LEU A O 1
ATOM 1613 N N . HIS A 1 210 ? -20.711 5.016 5.842 1.00 96.19 210 HIS A N 1
ATOM 1614 C CA . HIS A 1 210 ? -20.847 3.999 4.791 1.00 96.19 210 HIS A CA 1
ATOM 1615 C C . HIS A 1 210 ? -19.816 2.879 4.967 1.00 96.19 210 HIS A C 1
ATOM 1617 O O . HIS A 1 210 ? -20.158 1.698 4.895 1.00 96.19 210 HIS A O 1
ATOM 1623 N N . TRP A 1 211 ? -18.569 3.243 5.273 1.00 97.06 211 TRP A N 1
ATOM 1624 C CA . TRP A 1 211 ? -17.504 2.291 5.579 1.00 97.06 211 TRP A CA 1
ATOM 1625 C C . TRP A 1 211 ? -17.824 1.431 6.803 1.00 97.06 211 TRP A C 1
ATOM 1627 O O . TRP A 1 211 ? -17.641 0.219 6.747 1.00 97.06 211 TRP A O 1
ATOM 1637 N N . GLN A 1 212 ? -18.360 2.016 7.877 1.00 97.38 212 GLN A N 1
ATOM 1638 C CA . GLN A 1 212 ? -18.824 1.266 9.045 1.00 97.38 212 GLN A CA 1
ATOM 1639 C C . GLN A 1 212 ? -19.861 0.213 8.652 1.00 97.38 212 GLN A C 1
ATOM 1641 O O . GLN A 1 212 ? -19.719 -0.956 9.000 1.00 97.38 212 GLN A O 1
ATOM 1646 N N . SER A 1 213 ? -20.885 0.621 7.901 1.00 96.50 213 SER A N 1
ATOM 1647 C CA . SER A 1 213 ? -21.966 -0.270 7.472 1.00 96.50 213 SER A CA 1
ATOM 1648 C C . SER A 1 213 ? -21.447 -1.430 6.617 1.00 96.50 213 SER A C 1
ATOM 1650 O O . SER A 1 213 ? -21.884 -2.567 6.785 1.00 96.50 213 SER A O 1
ATOM 1652 N N . ALA A 1 214 ? -20.481 -1.161 5.734 1.00 96.56 214 ALA A N 1
ATOM 1653 C CA . ALA A 1 214 ? -19.863 -2.173 4.887 1.00 96.56 214 ALA A CA 1
ATOM 1654 C C . ALA A 1 214 ? -18.972 -3.143 5.685 1.00 96.56 214 ALA A C 1
ATOM 1656 O O . ALA A 1 214 ? -19.140 -4.354 5.581 1.00 96.56 214 ALA A O 1
ATOM 1657 N N . LEU A 1 215 ? -18.080 -2.625 6.538 1.00 96.44 215 LEU A N 1
ATOM 1658 C CA . LEU A 1 215 ? -17.127 -3.419 7.328 1.00 96.44 215 LEU A CA 1
ATOM 1659 C C . LEU A 1 215 ? -17.794 -4.338 8.362 1.00 96.44 215 LEU A C 1
ATOM 1661 O O . LEU A 1 215 ? -17.170 -5.285 8.831 1.00 96.44 215 LEU A O 1
ATOM 1665 N N . LEU A 1 216 ? -19.055 -4.089 8.725 1.00 95.62 216 LEU A N 1
ATOM 1666 C CA . LEU A 1 216 ? -19.814 -4.973 9.613 1.00 95.62 216 LEU A CA 1
ATOM 1667 C C . LEU A 1 216 ? -20.294 -6.265 8.940 1.00 95.62 216 LEU A C 1
ATOM 1669 O O . LEU A 1 216 ? -20.711 -7.181 9.659 1.00 95.62 216 LEU A O 1
ATOM 1673 N N . ARG A 1 217 ? -20.238 -6.344 7.606 1.00 95.50 217 ARG A N 1
ATOM 1674 C CA . ARG A 1 217 ? -20.648 -7.512 6.828 1.00 95.50 217 ARG A CA 1
ATOM 1675 C C . ARG A 1 217 ? -19.451 -8.415 6.526 1.00 95.50 217 ARG A C 1
ATOM 1677 O O . ARG A 1 217 ? -18.442 -7.966 5.987 1.00 95.50 217 ARG A O 1
ATOM 1684 N N . ASP A 1 218 ? -19.583 -9.704 6.829 1.00 92.06 218 ASP A N 1
ATOM 1685 C CA . ASP A 1 218 ? -18.490 -10.669 6.655 1.00 92.06 218 ASP A CA 1
ATOM 1686 C C . ASP A 1 218 ? -18.136 -10.909 5.174 1.00 92.06 218 ASP A C 1
ATOM 1688 O O . ASP A 1 218 ? -16.971 -11.136 4.856 1.00 92.06 218 ASP A O 1
ATOM 1692 N N . ASP A 1 219 ? -19.109 -10.814 4.261 1.00 93.12 219 ASP A N 1
ATOM 1693 C CA . ASP A 1 219 ? -18.880 -10.950 2.817 1.00 93.12 219 ASP A CA 1
ATOM 1694 C C . ASP A 1 219 ? -18.005 -9.813 2.269 1.00 93.12 219 ASP A C 1
ATOM 1696 O O . ASP A 1 219 ? -17.064 -10.060 1.516 1.00 93.12 219 ASP A O 1
ATOM 1700 N N . PHE A 1 220 ? -18.249 -8.583 2.723 1.00 95.69 220 PHE A N 1
ATOM 1701 C CA . PHE A 1 220 ? -17.471 -7.408 2.343 1.00 95.69 220 PHE A CA 1
ATOM 1702 C C . PHE A 1 220 ? -16.021 -7.476 2.842 1.00 95.69 220 PHE A C 1
ATOM 1704 O O . PHE A 1 220 ? -15.117 -7.016 2.154 1.00 95.69 220 PHE A O 1
ATOM 1711 N N . LEU A 1 221 ? -15.769 -8.082 4.007 1.00 93.19 221 LEU A N 1
ATOM 1712 C CA . LEU A 1 221 ? -14.409 -8.251 4.535 1.00 93.19 221 LEU A CA 1
ATOM 1713 C C . LEU A 1 221 ? -13.555 -9.239 3.731 1.00 93.19 221 LEU A C 1
ATOM 1715 O O . LEU A 1 221 ? -12.333 -9.226 3.862 1.00 93.19 221 LEU A O 1
ATOM 1719 N N . VAL A 1 222 ? -14.180 -10.101 2.925 1.00 90.31 222 VAL A N 1
ATOM 1720 C CA . VAL A 1 222 ? -13.487 -11.124 2.127 1.00 90.31 222 VAL A CA 1
ATOM 1721 C C . VAL A 1 222 ? -13.479 -10.771 0.640 1.00 90.31 222 VAL A C 1
ATOM 1723 O O . VAL A 1 222 ? -12.476 -11.001 -0.031 1.00 90.31 222 VAL A O 1
ATOM 1726 N N . GLN A 1 223 ? -14.575 -10.213 0.124 1.00 93.12 223 GLN A N 1
ATOM 1727 C CA . GLN A 1 223 ? -14.739 -9.807 -1.273 1.00 93.12 223 GLN A CA 1
ATOM 1728 C C . GLN A 1 223 ? -15.305 -8.375 -1.331 1.00 93.12 223 GLN A C 1
ATOM 1730 O O . GLN A 1 223 ? -16.489 -8.180 -1.625 1.00 93.12 223 GLN A O 1
ATOM 1735 N N . PRO A 1 224 ? -14.497 -7.351 -0.997 1.00 95.81 224 PRO A N 1
ATOM 1736 C CA . PRO A 1 224 ? -14.980 -5.979 -0.928 1.00 95.81 224 PRO A CA 1
ATOM 1737 C C . PRO A 1 224 ? -15.316 -5.421 -2.315 1.00 95.81 224 PRO A C 1
ATOM 1739 O O . PRO A 1 224 ? -14.512 -5.471 -3.248 1.00 95.81 224 PRO A O 1
ATOM 1742 N N . GLN A 1 225 ? -16.499 -4.818 -2.427 1.00 95.19 225 GLN A N 1
ATOM 1743 C CA . GLN A 1 225 ? -16.953 -4.117 -3.628 1.00 95.19 225 GLN A CA 1
ATOM 1744 C C . GLN A 1 225 ? -17.632 -2.801 -3.254 1.00 95.19 225 GLN A C 1
ATOM 1746 O O . GLN A 1 225 ? -18.446 -2.752 -2.334 1.00 95.19 225 GLN A O 1
ATOM 1751 N N . GLN A 1 226 ? -17.332 -1.737 -3.995 1.00 92.88 226 GLN A N 1
ATOM 1752 C CA . GLN A 1 226 ? -18.046 -0.462 -3.919 1.00 92.88 226 GLN A CA 1
ATOM 1753 C C . GLN A 1 226 ? -18.789 -0.245 -5.227 1.00 92.88 226 GLN A C 1
ATOM 1755 O O . GLN A 1 226 ? -18.201 -0.379 -6.298 1.00 92.88 226 GLN A O 1
ATOM 1760 N N . ASP A 1 227 ? -20.083 0.058 -5.131 1.00 89.44 227 ASP A N 1
ATOM 1761 C CA . ASP A 1 227 ? -20.965 0.254 -6.289 1.00 89.44 227 ASP A CA 1
ATOM 1762 C C . ASP A 1 227 ? -20.946 -0.945 -7.259 1.00 89.44 227 ASP A C 1
ATOM 1764 O O . ASP A 1 227 ? -20.941 -0.790 -8.478 1.00 89.44 227 ASP A O 1
ATOM 1768 N N . GLY A 1 228 ? -20.877 -2.163 -6.703 1.00 90.25 228 GLY A N 1
ATOM 1769 C CA . GLY A 1 228 ? -20.820 -3.417 -7.464 1.00 90.25 228 GLY A CA 1
ATOM 1770 C C . GLY A 1 228 ? -19.477 -3.700 -8.145 1.00 90.25 228 GLY A C 1
ATOM 1771 O O . GLY A 1 228 ? -19.391 -4.613 -8.961 1.00 90.25 228 GLY A O 1
ATOM 1772 N N . GLN A 1 229 ? -18.429 -2.929 -7.839 1.00 90.69 229 GLN A N 1
ATOM 1773 C CA . GLN A 1 229 ? -17.115 -3.071 -8.461 1.00 90.69 229 GLN A CA 1
ATOM 1774 C C . GLN A 1 229 ? -16.008 -3.279 -7.431 1.00 90.69 229 GLN A C 1
ATOM 1776 O O . GLN A 1 229 ? -15.955 -2.615 -6.391 1.00 90.69 229 GLN A O 1
ATOM 1781 N N . ALA A 1 230 ? -15.068 -4.164 -7.761 1.00 92.62 230 ALA A N 1
ATOM 1782 C CA . ALA A 1 230 ? -13.798 -4.226 -7.058 1.00 92.62 230 ALA A CA 1
ATOM 1783 C C . ALA A 1 230 ? -13.027 -2.921 -7.300 1.00 92.62 230 ALA A C 1
ATOM 1785 O O . ALA A 1 230 ? -12.907 -2.445 -8.432 1.00 92.62 230 ALA A O 1
ATOM 1786 N N . ARG A 1 231 ? -12.513 -2.334 -6.221 1.00 95.06 231 ARG A N 1
ATOM 1787 C CA . ARG A 1 231 ? -11.633 -1.162 -6.278 1.00 95.06 231 ARG A CA 1
ATOM 1788 C C . ARG A 1 231 ? -10.177 -1.593 -6.108 1.00 95.06 231 ARG A C 1
ATOM 1790 O O . ARG A 1 231 ? -9.904 -2.719 -5.706 1.00 95.06 231 ARG A O 1
ATOM 1797 N N . HIS A 1 232 ? -9.241 -0.691 -6.377 1.00 94.00 232 HIS A N 1
ATOM 1798 C CA . HIS A 1 232 ? -7.812 -0.927 -6.157 1.00 94.00 232 HIS A CA 1
ATOM 1799 C C . HIS A 1 232 ? -7.126 0.250 -5.475 1.00 94.00 232 HIS A C 1
ATOM 1801 O O . HIS A 1 232 ? -7.578 1.395 -5.549 1.00 94.00 232 HIS A O 1
ATOM 1807 N N . THR A 1 233 ? -6.006 -0.031 -4.817 1.00 95.12 233 THR A N 1
ATOM 1808 C CA . THR A 1 233 ? -5.259 0.951 -4.034 1.00 95.12 233 THR A CA 1
ATOM 1809 C C . THR A 1 233 ? -3.760 0.651 -4.020 1.00 95.12 233 THR A C 1
ATOM 1811 O O . THR A 1 233 ? -3.356 -0.499 -4.134 1.00 95.12 233 THR A O 1
ATOM 1814 N N . GLY A 1 234 ? -2.928 1.681 -3.883 1.00 93.75 234 GLY A N 1
ATOM 1815 C CA . GLY A 1 234 ? -1.472 1.574 -3.817 1.00 93.75 234 GLY A CA 1
ATOM 1816 C C . GLY A 1 234 ? -0.793 2.934 -3.966 1.00 93.75 234 GLY A C 1
ATOM 1817 O O . GLY A 1 234 ? -1.439 3.977 -3.855 1.00 93.75 234 GLY A O 1
ATOM 1818 N N . SER A 1 235 ? 0.507 2.940 -4.264 1.00 92.12 235 SER A N 1
ATOM 1819 C CA . SER A 1 235 ? 1.280 4.173 -4.513 1.00 92.12 235 SER A CA 1
ATOM 1820 C C . SER A 1 235 ? 0.738 5.005 -5.685 1.00 92.12 235 SER A C 1
ATOM 1822 O O . SER A 1 235 ? 0.897 6.220 -5.715 1.00 92.12 235 SER A O 1
ATOM 1824 N N . TRP A 1 236 ? 0.036 4.377 -6.631 1.00 90.38 236 TRP A N 1
ATOM 1825 C CA . TRP A 1 236 ? -0.587 5.032 -7.787 1.00 90.38 236 TRP A CA 1
ATOM 1826 C C . TRP A 1 236 ? -1.954 5.662 -7.491 1.00 90.38 236 TRP A C 1
ATOM 1828 O O . TRP A 1 236 ? -2.550 6.282 -8.370 1.00 90.38 236 TRP A O 1
ATOM 1838 N N . THR A 1 237 ? -2.487 5.485 -6.278 1.00 90.44 237 THR A N 1
ATOM 1839 C CA . THR A 1 237 ? -3.839 5.940 -5.921 1.00 90.44 237 THR A CA 1
ATOM 1840 C C . THR A 1 237 ? -3.882 7.024 -4.854 1.00 90.44 237 THR A C 1
ATOM 1842 O O . THR A 1 237 ? -4.979 7.365 -4.407 1.00 90.44 237 THR A O 1
ATOM 1845 N N . ARG A 1 238 ? -2.722 7.529 -4.414 1.00 89.75 238 ARG A N 1
ATOM 1846 C CA . ARG A 1 238 ? -2.628 8.447 -3.272 1.00 89.75 238 ARG A CA 1
ATOM 1847 C C . ARG A 1 238 ? -3.476 9.687 -3.465 1.00 89.75 238 ARG A C 1
ATOM 1849 O O . ARG A 1 238 ? -3.523 10.279 -4.541 1.00 89.75 238 ARG A O 1
ATOM 1856 N N . THR A 1 239 ? -4.108 10.099 -2.378 1.00 80.75 239 THR A N 1
ATOM 1857 C CA . THR A 1 239 ? -4.977 11.273 -2.360 1.00 80.75 239 THR A CA 1
ATOM 1858 C C . THR A 1 239 ? -4.175 12.566 -2.515 1.00 80.75 239 THR A C 1
ATOM 1860 O O . THR A 1 239 ? -4.610 13.470 -3.224 1.00 80.75 239 THR A O 1
ATOM 1863 N N . ALA A 1 240 ? -2.993 12.641 -1.894 1.00 72.38 240 ALA A N 1
ATOM 1864 C CA . ALA A 1 240 ? -2.164 13.845 -1.883 1.00 72.38 240 ALA A CA 1
ATOM 1865 C C . ALA A 1 240 ? -1.247 13.994 -3.111 1.00 72.38 240 ALA A C 1
ATOM 1867 O O . ALA A 1 240 ? -0.869 15.111 -3.453 1.00 72.38 240 ALA A O 1
ATOM 1868 N N . ALA A 1 241 ? -0.910 12.901 -3.806 1.00 65.69 241 ALA A N 1
ATOM 1869 C CA . ALA A 1 241 ? 0.068 12.894 -4.902 1.00 65.69 241 ALA A CA 1
ATOM 1870 C C . ALA A 1 241 ? -0.502 13.374 -6.255 1.00 65.69 241 ALA A C 1
ATOM 1872 O O . ALA A 1 241 ? -0.103 12.855 -7.288 1.00 65.69 241 ALA A O 1
ATOM 1873 N N . GLY A 1 242 ? -1.446 14.326 -6.225 1.00 60.00 242 GLY A N 1
ATOM 1874 C CA . GLY A 1 242 ? -2.179 14.907 -7.356 1.00 60.00 242 GLY A CA 1
ATOM 1875 C C . GLY A 1 242 ? -1.615 14.625 -8.755 1.00 60.00 242 GLY A C 1
ATOM 1876 O O . GLY A 1 242 ? -0.538 15.099 -9.096 1.00 60.00 242 GLY A O 1
ATOM 1877 N N . SER A 1 243 ? -2.438 13.963 -9.574 1.00 56.03 243 SER A N 1
ATOM 1878 C CA . SER A 1 243 ? -2.263 13.608 -10.996 1.00 56.03 243 SER A CA 1
ATOM 1879 C C . SER A 1 243 ? -1.760 12.185 -11.252 1.00 56.03 243 SER A C 1
ATOM 1881 O O . SER A 1 243 ? -0.662 11.785 -10.877 1.00 56.03 243 SER A O 1
ATOM 1883 N N . ALA A 1 244 ? -2.597 11.408 -11.945 1.00 73.56 244 ALA A N 1
ATOM 1884 C CA . ALA A 1 244 ? -2.134 10.214 -12.635 1.00 73.56 244 ALA A CA 1
ATOM 1885 C C . ALA A 1 244 ? -1.061 10.630 -13.652 1.00 73.56 244 ALA A C 1
ATOM 1887 O O . ALA A 1 244 ? -1.214 11.662 -14.309 1.00 73.56 244 ALA A O 1
ATOM 1888 N N . VAL A 1 245 ? 0.013 9.849 -13.771 1.00 81.69 245 VAL A N 1
ATOM 1889 C CA . VAL A 1 245 ? 1.013 10.107 -14.807 1.00 81.69 245 VAL A CA 1
ATOM 1890 C C . VAL A 1 245 ? 0.391 9.842 -16.180 1.00 81.69 245 VAL A C 1
ATOM 1892 O O . VAL A 1 245 ? -0.501 8.993 -16.283 1.00 81.69 245 VAL A O 1
ATOM 1895 N N . PRO A 1 246 ? 0.817 10.548 -17.239 1.00 80.69 246 PRO A N 1
ATOM 1896 C CA . PRO A 1 246 ? 0.291 10.306 -18.574 1.00 80.69 246 PRO A CA 1
ATOM 1897 C C . PRO A 1 246 ? 0.654 8.902 -19.074 1.00 80.69 246 PRO A C 1
ATOM 1899 O O . PRO A 1 246 ? 1.692 8.343 -18.717 1.00 80.69 246 PRO A O 1
ATOM 1902 N N . GLY A 1 247 ? -0.193 8.364 -19.954 1.00 81.12 247 GLY A N 1
ATOM 1903 C CA . GLY A 1 247 ? 0.014 7.070 -20.603 1.00 81.12 247 GLY A CA 1
ATOM 1904 C C . GLY A 1 247 ? -0.788 5.929 -19.981 1.00 81.12 247 GLY A C 1
ATOM 1905 O O . GLY A 1 247 ? -1.702 6.130 -19.184 1.00 81.12 247 GLY A O 1
ATOM 1906 N N . VAL A 1 248 ? -0.467 4.709 -20.409 1.00 83.94 248 VAL A N 1
ATOM 1907 C CA . VAL A 1 248 ? -1.099 3.487 -19.908 1.00 83.94 248 VAL A CA 1
ATOM 1908 C C . VAL A 1 248 ? -0.359 3.026 -18.657 1.00 83.94 248 VAL A C 1
ATOM 1910 O O . VAL A 1 248 ? 0.857 2.830 -18.670 1.00 83.94 248 VAL A O 1
ATOM 1913 N N . CYS A 1 249 ? -1.087 2.823 -17.564 1.00 87.62 249 CYS A N 1
ATOM 1914 C CA . CYS A 1 249 ? -0.513 2.228 -16.367 1.00 87.62 249 CYS A CA 1
ATOM 1915 C C . CYS A 1 249 ? -0.357 0.719 -16.562 1.00 87.62 249 CYS A C 1
ATOM 1917 O O . CYS A 1 249 ? -1.338 0.046 -16.835 1.00 87.62 249 CYS A O 1
ATOM 1919 N N . THR A 1 250 ? 0.850 0.178 -16.421 1.00 93.44 250 THR A N 1
ATOM 1920 C CA . THR A 1 250 ? 1.110 -1.272 -16.432 1.00 93.44 250 THR A CA 1
ATOM 1921 C C . THR A 1 250 ? 1.839 -1.681 -15.152 1.00 93.44 250 THR A C 1
ATOM 1923 O O . THR A 1 250 ? 2.115 -0.839 -14.291 1.00 93.44 250 THR A O 1
ATOM 1926 N N . ALA A 1 251 ? 2.200 -2.961 -15.006 1.00 94.38 251 ALA A N 1
ATOM 1927 C CA . ALA A 1 251 ? 3.027 -3.409 -13.882 1.00 94.38 251 ALA A CA 1
ATOM 1928 C C . ALA A 1 251 ? 4.342 -2.610 -13.797 1.00 94.38 251 ALA A C 1
ATOM 1930 O O . ALA A 1 251 ? 4.756 -2.214 -12.708 1.00 94.38 251 ALA A O 1
ATOM 1931 N N . TRP A 1 252 ? 4.946 -2.286 -14.945 1.00 95.19 252 TRP A N 1
ATOM 1932 C CA . TRP A 1 252 ? 6.097 -1.383 -15.032 1.00 95.19 252 TRP A CA 1
ATOM 1933 C C . TRP A 1 252 ? 5.819 0.000 -14.432 1.00 95.19 252 TRP A C 1
ATOM 1935 O O . TRP A 1 252 ? 6.596 0.490 -13.609 1.00 95.19 252 TRP A O 1
ATOM 1945 N N . THR A 1 253 ? 4.697 0.615 -14.803 1.00 94.19 253 THR A N 1
ATOM 1946 C CA . THR A 1 253 ? 4.305 1.938 -14.300 1.00 94.19 253 THR A CA 1
ATOM 1947 C C . THR A 1 253 ? 4.092 1.913 -12.787 1.00 94.19 253 THR A C 1
ATOM 1949 O O . THR A 1 253 ? 4.508 2.843 -12.100 1.00 94.19 253 THR A O 1
ATOM 1952 N N . LEU A 1 254 ? 3.532 0.833 -12.228 1.00 94.75 254 LEU A N 1
ATOM 1953 C CA . LEU A 1 254 ? 3.377 0.679 -10.775 1.00 94.75 254 LEU A CA 1
ATOM 1954 C C . LEU A 1 254 ? 4.713 0.622 -10.024 1.00 94.75 254 LEU A C 1
ATOM 1956 O O . LEU A 1 254 ? 4.835 1.218 -8.950 1.00 94.75 254 LEU A O 1
ATOM 1960 N N . LEU A 1 255 ? 5.733 -0.042 -10.585 1.00 96.19 255 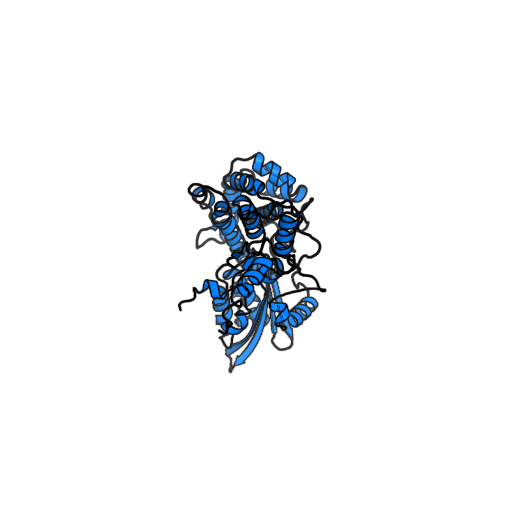LEU A N 1
ATOM 1961 C CA . LEU A 1 255 ? 7.088 0.017 -10.022 1.00 96.19 255 LEU A CA 1
ATOM 1962 C C . LEU A 1 255 ? 7.611 1.460 -10.031 1.00 96.19 255 LEU A C 1
ATOM 1964 O O . LEU A 1 255 ? 8.182 1.910 -9.038 1.00 96.19 255 LEU A O 1
ATOM 1968 N N . GLY A 1 256 ? 7.354 2.199 -11.114 1.00 95.62 256 GLY A N 1
ATOM 1969 C CA . GLY A 1 256 ? 7.648 3.628 -11.228 1.00 95.62 256 GLY A CA 1
ATOM 1970 C C . GLY A 1 256 ? 6.988 4.470 -10.141 1.00 95.62 256 GLY A C 1
ATOM 1971 O O . GLY A 1 256 ? 7.676 5.218 -9.450 1.00 95.62 256 GLY A O 1
ATOM 1972 N N . TYR A 1 257 ? 5.686 4.278 -9.907 1.00 94.81 257 TYR A N 1
ATOM 1973 C CA . TYR A 1 257 ? 4.961 4.936 -8.818 1.00 94.81 257 TYR A CA 1
ATOM 1974 C C . TYR A 1 257 ? 5.587 4.653 -7.452 1.00 94.81 257 TYR A C 1
ATOM 1976 O O . TYR A 1 257 ? 5.677 5.556 -6.623 1.00 94.81 257 TYR A O 1
ATOM 1984 N N . ARG A 1 258 ? 6.054 3.422 -7.208 1.00 95.69 258 ARG A N 1
ATOM 1985 C CA . ARG A 1 258 ? 6.739 3.071 -5.956 1.00 95.69 258 ARG A CA 1
ATOM 1986 C C . ARG A 1 258 ? 8.070 3.811 -5.799 1.00 95.69 258 ARG A C 1
ATOM 1988 O O . ARG A 1 258 ? 8.334 4.353 -4.729 1.00 95.69 258 ARG A O 1
ATOM 1995 N N . VAL A 1 259 ? 8.884 3.884 -6.854 1.00 96.69 259 VAL A N 1
ATOM 1996 C CA . VAL A 1 259 ? 10.129 4.676 -6.832 1.00 96.69 259 VAL A CA 1
ATOM 1997 C C . VAL A 1 259 ? 9.815 6.155 -6.616 1.00 96.69 259 VAL A C 1
ATOM 1999 O O . VAL A 1 259 ? 10.444 6.807 -5.788 1.00 96.69 259 VAL A O 1
ATOM 2002 N N . ALA A 1 260 ? 8.803 6.683 -7.298 1.00 95.25 260 ALA A N 1
ATOM 2003 C CA . ALA A 1 260 ? 8.415 8.076 -7.165 1.00 95.25 260 ALA A CA 1
ATOM 2004 C C . ALA A 1 260 ? 7.840 8.406 -5.778 1.00 95.25 260 ALA A C 1
ATOM 2006 O O . ALA A 1 260 ? 8.019 9.520 -5.296 1.00 95.25 260 ALA A O 1
ATOM 2007 N N . GLU A 1 261 ? 7.186 7.457 -5.106 1.00 94.88 261 GLU A N 1
ATOM 2008 C CA . GLU A 1 261 ? 6.758 7.608 -3.711 1.00 94.88 261 GLU A CA 1
ATOM 2009 C C . GLU A 1 261 ? 7.959 7.653 -2.753 1.00 94.88 261 GLU A C 1
ATOM 2011 O O . GLU A 1 261 ? 8.002 8.524 -1.888 1.00 94.88 261 GLU A O 1
ATOM 2016 N N . VAL A 1 262 ? 8.988 6.819 -2.957 1.00 95.75 262 VAL A N 1
ATOM 2017 C CA . VAL A 1 262 ? 10.263 6.926 -2.215 1.00 95.75 262 VAL A CA 1
ATOM 2018 C C . VAL A 1 262 ? 10.884 8.315 -2.388 1.00 95.75 262 VAL A C 1
ATOM 2020 O O . VAL A 1 262 ? 11.296 8.935 -1.409 1.00 95.75 262 VAL A O 1
ATOM 2023 N N . VAL A 1 263 ? 10.921 8.825 -3.623 1.00 95.50 263 VAL A N 1
ATOM 2024 C CA . VAL A 1 263 ? 11.483 10.147 -3.933 1.00 95.50 263 VAL A CA 1
ATOM 2025 C C . VAL A 1 263 ? 10.691 11.262 -3.247 1.00 95.50 263 VAL A C 1
ATOM 2027 O O . VAL A 1 263 ? 11.291 12.100 -2.575 1.00 95.50 263 VAL A O 1
ATOM 2030 N N . ARG A 1 264 ? 9.354 11.244 -3.341 1.00 94.25 264 ARG A N 1
ATOM 2031 C CA . ARG A 1 264 ? 8.473 12.209 -2.656 1.00 94.25 264 ARG A CA 1
ATOM 2032 C C . ARG A 1 264 ? 8.684 12.210 -1.147 1.00 94.25 264 ARG A C 1
ATOM 2034 O O . ARG A 1 264 ? 8.809 13.278 -0.549 1.00 94.25 264 ARG A O 1
ATOM 2041 N N . LEU A 1 265 ? 8.762 11.024 -0.538 1.00 94.00 265 LEU A N 1
ATOM 2042 C CA . LEU A 1 265 ? 9.010 10.880 0.895 1.00 94.00 265 LEU A CA 1
ATOM 2043 C C . LEU A 1 265 ? 10.376 11.463 1.271 1.00 94.00 265 LEU A C 1
ATOM 2045 O O . LEU A 1 265 ? 10.454 12.247 2.208 1.00 94.00 265 LEU A O 1
ATOM 2049 N N . CYS A 1 266 ? 11.446 11.184 0.527 1.00 94.25 266 CYS A N 1
ATOM 2050 C CA . CYS A 1 266 ? 12.756 11.781 0.807 1.00 94.25 266 CYS A CA 1
ATOM 2051 C C . CYS A 1 266 ? 12.764 13.312 0.631 1.00 94.25 266 CYS A C 1
ATOM 2053 O O . CYS A 1 266 ? 13.322 14.023 1.465 1.00 94.25 266 CYS A O 1
ATOM 2055 N N . LEU A 1 267 ? 12.093 13.843 -0.393 1.00 92.44 267 LEU A N 1
ATOM 2056 C CA . LEU A 1 267 ? 12.011 15.290 -0.617 1.00 92.44 267 LEU A CA 1
ATOM 2057 C C . LEU A 1 267 ? 11.131 16.015 0.417 1.00 92.44 267 LEU A C 1
ATOM 2059 O O . LEU A 1 267 ? 11.368 17.186 0.700 1.00 92.44 26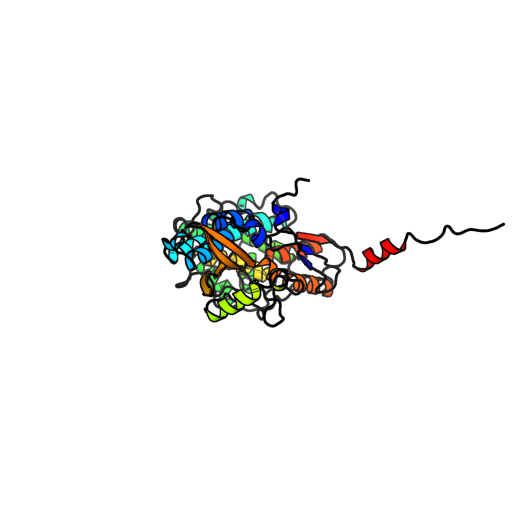7 LEU A O 1
ATOM 2063 N N . GLY A 1 268 ? 10.139 15.332 0.999 1.00 85.44 268 GLY A N 1
ATOM 2064 C CA . GLY A 1 268 ? 9.161 15.956 1.898 1.00 85.44 268 GLY A CA 1
ATOM 2065 C C . GLY A 1 268 ? 8.210 16.917 1.179 1.00 85.44 268 GLY A C 1
ATOM 2066 O O . GLY A 1 268 ? 7.699 17.856 1.789 1.00 85.44 268 GLY A O 1
ATOM 2067 N N . GLU A 1 269 ? 7.987 16.714 -0.121 1.00 65.31 269 GLU A N 1
ATOM 2068 C CA . GLU A 1 269 ? 7.112 17.557 -0.936 1.00 65.31 269 GLU A CA 1
ATOM 2069 C C . GLU A 1 269 ? 5.641 17.320 -0.576 1.00 65.31 269 GLU A C 1
ATOM 2071 O O . GLU A 1 269 ? 5.011 16.414 -1.109 1.00 65.31 269 GLU A O 1
ATOM 2076 N N . SER A 1 270 ? 5.095 18.120 0.347 1.00 61.50 270 SER A N 1
ATOM 2077 C CA . SER A 1 270 ? 3.663 18.450 0.447 1.00 61.50 270 SER A CA 1
ATOM 2078 C C . SER A 1 270 ? 3.384 19.314 1.683 1.00 61.50 270 SER A C 1
ATOM 2080 O O . SER A 1 270 ? 3.847 19.012 2.781 1.00 61.50 270 SER A O 1
ATOM 2082 N N . ARG A 1 271 ? 2.543 20.352 1.544 1.00 50.25 271 ARG A N 1
ATOM 2083 C CA . ARG A 1 271 ? 1.994 21.099 2.699 1.00 50.25 271 ARG A CA 1
ATOM 2084 C C . ARG A 1 271 ? 1.012 20.258 3.530 1.00 50.25 271 ARG A C 1
ATOM 2086 O O . ARG A 1 271 ? 0.724 20.627 4.663 1.00 50.25 271 ARG A O 1
ATOM 2093 N N . THR A 1 272 ? 0.494 19.166 2.964 1.00 55.44 272 THR A N 1
ATOM 2094 C CA . THR A 1 272 ? -0.525 18.276 3.545 1.00 55.44 272 THR A CA 1
ATOM 2095 C C . THR A 1 272 ? -0.019 16.844 3.777 1.00 55.44 272 THR A C 1
ATOM 2097 O O . THR A 1 272 ? -0.825 15.975 4.088 1.00 55.44 272 THR A O 1
ATOM 2100 N N . GLY A 1 273 ? 1.288 16.585 3.620 1.00 69.38 273 GLY A N 1
ATOM 2101 C CA . GLY A 1 273 ? 1.879 15.238 3.651 1.00 69.38 273 GLY A CA 1
ATOM 2102 C C . GLY A 1 273 ? 1.756 14.474 2.322 1.00 69.38 273 GLY A C 1
ATOM 2103 O O . GLY A 1 273 ? 0.932 14.820 1.472 1.00 69.38 273 GLY A O 1
ATOM 2104 N N . VAL A 1 274 ? 2.617 13.469 2.119 1.00 82.75 274 VAL A N 1
ATOM 2105 C CA . VAL A 1 274 ? 2.620 12.588 0.924 1.00 82.75 274 VAL A CA 1
ATOM 2106 C C . VAL A 1 274 ? 1.540 11.507 1.033 1.00 82.75 274 VAL A C 1
ATOM 2108 O O . VAL A 1 274 ? 0.953 11.101 0.031 1.00 82.75 274 VAL A O 1
ATOM 2111 N N . LEU A 1 275 ? 1.271 11.060 2.260 1.00 92.69 275 LEU A N 1
ATOM 2112 C CA . LEU A 1 275 ? 0.356 9.971 2.584 1.00 92.69 275 LEU A CA 1
ATOM 2113 C C . LEU A 1 275 ? -0.773 10.498 3.462 1.00 92.69 275 LEU A C 1
ATOM 2115 O O . LEU A 1 275 ? -0.510 11.141 4.478 1.00 92.69 275 LEU A O 1
ATOM 2119 N N . ALA A 1 276 ? -2.019 10.207 3.097 1.00 93.25 276 ALA A N 1
ATOM 2120 C CA . ALA A 1 276 ? -3.174 10.595 3.891 1.00 93.25 276 ALA A CA 1
ATOM 2121 C C . ALA A 1 276 ? -3.451 9.592 5.024 1.00 93.25 276 ALA A C 1
ATOM 2123 O O . ALA A 1 276 ? -3.266 8.381 4.885 1.00 93.25 276 ALA A O 1
ATOM 2124 N N . TRP A 1 277 ? -3.963 10.099 6.138 1.00 95.94 277 TRP A N 1
ATOM 2125 C CA . TRP A 1 277 ? -4.431 9.305 7.270 1.00 95.94 277 TRP A CA 1
ATOM 2126 C C . TRP A 1 277 ? -5.549 10.042 8.002 1.00 95.94 277 TRP A C 1
ATOM 2128 O O . TRP A 1 277 ? -5.725 11.251 7.844 1.00 95.94 277 TRP A O 1
ATOM 2138 N N . GLY A 1 278 ? -6.303 9.314 8.818 1.00 96.56 278 GLY A N 1
ATOM 2139 C CA . GLY A 1 278 ? -7.342 9.916 9.634 1.00 96.56 278 GLY A CA 1
ATOM 2140 C C . GLY A 1 278 ? -8.066 8.915 10.516 1.00 96.56 278 GLY A C 1
ATOM 2141 O O . GLY A 1 278 ? -7.838 7.704 10.462 1.00 96.56 278 GLY A O 1
ATOM 2142 N N . ALA A 1 279 ? -8.959 9.445 11.342 1.00 97.94 279 ALA A N 1
ATOM 2143 C CA . ALA A 1 279 ? -9.895 8.646 12.105 1.00 97.94 279 ALA A CA 1
ATOM 2144 C C . ALA A 1 279 ? -11.202 9.398 12.343 1.00 97.94 279 ALA A C 1
ATOM 2146 O O . ALA A 1 279 ? -11.218 10.625 12.414 1.00 97.94 279 ALA A O 1
ATOM 2147 N N . HIS A 1 280 ? -12.281 8.639 12.510 1.00 98.25 280 HIS A N 1
ATOM 2148 C CA . HIS A 1 280 ? -13.605 9.144 12.853 1.00 98.25 280 HIS A CA 1
ATOM 2149 C C . HIS A 1 280 ? -14.146 8.391 14.063 1.00 98.25 280 HIS A C 1
ATOM 2151 O O . HIS A 1 280 ? -14.184 7.159 14.059 1.00 98.25 280 HIS A O 1
ATOM 2157 N N . ALA A 1 281 ? -14.600 9.131 15.074 1.00 97.75 281 ALA A N 1
ATOM 2158 C CA . ALA A 1 281 ? -15.446 8.594 16.132 1.00 97.75 281 ALA A CA 1
ATOM 2159 C C . ALA A 1 281 ? -16.872 8.454 15.589 1.00 97.75 281 ALA A C 1
ATOM 2161 O O . ALA A 1 281 ? -17.465 9.425 15.129 1.00 97.75 281 ALA A O 1
ATOM 2162 N N . LEU A 1 282 ? -17.418 7.248 15.613 1.00 97.69 282 LEU A N 1
ATOM 2163 C CA . LEU A 1 282 ? -18.695 6.889 15.007 1.00 97.69 282 LEU A CA 1
ATOM 2164 C C . LEU A 1 282 ? -19.745 6.577 16.089 1.00 97.69 282 LEU A C 1
ATOM 2166 O O . LEU A 1 282 ? -19.406 6.352 17.256 1.00 97.69 282 LEU A O 1
ATOM 2170 N N . PRO A 1 283 ? -21.043 6.549 15.736 1.00 94.75 283 PRO A N 1
ATOM 2171 C CA . PRO A 1 283 ? -22.105 6.289 16.700 1.00 94.75 283 PRO A CA 1
ATOM 2172 C C . PRO A 1 283 ? -21.939 4.932 17.395 1.00 94.75 283 PRO A C 1
ATOM 2174 O O . PRO A 1 283 ? -21.345 4.007 16.848 1.00 94.75 283 PRO A O 1
ATOM 2177 N N . GLN A 1 284 ? -22.534 4.785 18.582 1.00 91.44 284 GLN A N 1
ATOM 2178 C CA . GLN A 1 284 ? -22.593 3.522 19.342 1.00 91.44 284 GLN A CA 1
ATOM 2179 C C . GLN A 1 284 ? -21.228 2.968 19.807 1.00 91.44 284 GLN A C 1
ATOM 2181 O O . GLN A 1 284 ? -21.086 1.757 20.017 1.00 91.44 284 GLN A O 1
ATOM 2186 N N . GLY A 1 285 ? -20.243 3.852 20.003 1.00 92.56 285 GLY A N 1
ATOM 2187 C CA . GLY A 1 285 ? -18.918 3.498 20.526 1.00 92.56 285 GLY A CA 1
ATOM 2188 C C . GLY A 1 285 ? -17.995 2.857 19.489 1.00 92.56 285 GLY A C 1
ATOM 2189 O O . GLY A 1 285 ? -17.088 2.109 19.854 1.00 92.56 285 GLY A O 1
ATOM 2190 N N . TRP A 1 286 ? -18.254 3.108 18.205 1.00 97.75 286 TRP A N 1
ATOM 2191 C CA . TRP A 1 286 ? -17.410 2.679 17.095 1.00 97.75 286 TRP A CA 1
ATOM 2192 C C . TRP A 1 286 ? -16.393 3.757 16.729 1.00 97.75 286 TRP A C 1
ATOM 2194 O O . TRP A 1 286 ? -16.666 4.941 16.874 1.00 97.75 286 TRP A O 1
ATOM 2204 N N . ALA A 1 287 ? -15.251 3.368 16.181 1.00 98.25 287 ALA A N 1
ATOM 2205 C CA . ALA A 1 287 ? -14.374 4.279 15.463 1.00 98.25 287 ALA A CA 1
ATOM 2206 C C . ALA A 1 287 ? -13.751 3.612 14.252 1.00 98.25 287 ALA A C 1
ATOM 2208 O O . ALA A 1 287 ? -13.443 2.419 14.267 1.00 98.25 287 ALA A O 1
ATOM 2209 N N . LEU A 1 288 ? -13.554 4.418 13.217 1.00 98.69 288 LEU A N 1
ATOM 2210 C CA . LEU A 1 288 ? -12.878 4.038 11.991 1.00 98.69 288 LEU A CA 1
ATOM 2211 C C . LEU A 1 288 ? -11.539 4.766 11.935 1.00 98.69 288 LEU A C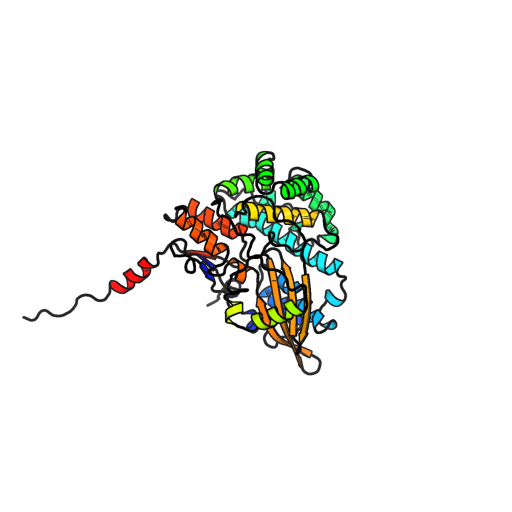 1
ATOM 2213 O O . LEU A 1 288 ? -11.526 5.986 11.829 1.00 98.69 288 LEU A O 1
ATOM 2217 N N . GLY A 1 289 ? -10.434 4.032 11.994 1.00 98.44 289 GLY A N 1
ATOM 2218 C CA . GLY A 1 289 ? -9.099 4.541 11.677 1.00 98.44 289 GLY A CA 1
ATOM 2219 C C . GLY A 1 289 ? -8.694 4.117 10.270 1.00 98.44 289 GLY A C 1
ATOM 2220 O O . GLY A 1 289 ? -9.069 3.031 9.821 1.00 98.44 289 GLY A O 1
ATOM 2221 N N . TRP A 1 290 ? -7.932 4.953 9.569 1.00 98.50 290 TRP A N 1
ATOM 2222 C CA . TRP A 1 290 ? -7.424 4.627 8.240 1.00 98.50 290 TRP A CA 1
ATOM 2223 C C . TRP A 1 290 ? -6.082 5.300 7.942 1.00 98.50 290 TRP A C 1
ATOM 2225 O O . TRP A 1 290 ? -5.794 6.395 8.426 1.00 98.50 290 TRP A O 1
ATOM 2235 N N . VAL A 1 291 ? -5.262 4.635 7.126 1.00 97.75 291 VAL A N 1
ATOM 2236 C CA . VAL A 1 291 ? -3.955 5.133 6.666 1.00 97.75 291 VAL A CA 1
ATOM 2237 C C . VAL A 1 291 ? -3.690 4.711 5.219 1.00 97.75 291 VAL A C 1
ATOM 2239 O O . VAL A 1 291 ? -3.974 3.576 4.831 1.00 97.75 291 VAL A O 1
ATOM 2242 N N . GLU A 1 292 ? -3.104 5.594 4.414 1.00 96.81 292 GLU A N 1
ATOM 2243 C CA . GLU A 1 292 ? -2.474 5.237 3.141 1.00 96.81 292 GLU A CA 1
ATOM 2244 C C . GLU A 1 292 ? -1.077 4.651 3.421 1.00 96.81 292 GLU A C 1
ATOM 2246 O O . GLU A 1 292 ? -0.090 5.370 3.504 1.00 96.81 292 GLU A O 1
ATOM 2251 N N . MET A 1 293 ? -0.984 3.329 3.584 1.00 96.06 293 MET A N 1
ATOM 2252 C CA . MET A 1 293 ? 0.281 2.608 3.803 1.00 96.06 293 MET A CA 1
ATOM 2253 C C . MET A 1 293 ? 0.949 2.197 2.481 1.00 96.06 293 MET A C 1
ATOM 2255 O O . MET A 1 293 ? 0.339 2.292 1.415 1.00 96.06 293 MET A O 1
ATOM 2259 N N . ALA A 1 294 ? 2.171 1.651 2.535 1.00 95.31 294 ALA A N 1
ATOM 2260 C CA . ALA A 1 294 ? 2.966 1.236 1.366 1.00 95.31 294 ALA A CA 1
ATOM 2261 C C . ALA A 1 294 ? 2.186 0.469 0.277 1.00 95.31 294 ALA A C 1
ATOM 2263 O O . ALA A 1 294 ? 2.337 0.757 -0.907 1.00 95.31 294 ALA A O 1
ATOM 2264 N N . ARG A 1 295 ? 1.289 -0.444 0.665 1.00 95.50 295 ARG A N 1
ATOM 2265 C CA . ARG A 1 295 ? 0.504 -1.282 -0.263 1.00 95.50 295 ARG A CA 1
ATOM 2266 C C . ARG A 1 295 ? -0.852 -0.696 -0.667 1.00 95.50 295 ARG A C 1
ATOM 2268 O O . ARG A 1 295 ? -1.519 -1.266 -1.518 1.00 95.50 295 ARG A O 1
ATOM 2275 N N . GLY A 1 296 ? -1.273 0.415 -0.062 1.00 95.62 296 GLY A N 1
ATOM 2276 C CA . GLY A 1 296 ? -2.560 1.066 -0.327 1.00 95.62 296 GLY A CA 1
ATOM 2277 C C . GLY A 1 296 ? -3.294 1.502 0.941 1.00 95.62 296 GLY A C 1
ATOM 2278 O O . GLY A 1 296 ? -2.684 1.667 1.993 1.00 95.62 296 GLY A O 1
ATOM 2279 N N . LEU A 1 297 ? -4.605 1.701 0.843 1.00 97.25 297 LEU A N 1
ATOM 2280 C CA . LEU A 1 297 ? -5.467 2.108 1.951 1.00 97.25 297 LEU A CA 1
ATOM 2281 C C . LEU A 1 297 ? -5.746 0.943 2.914 1.00 97.25 297 LEU A C 1
ATOM 2283 O O . LEU A 1 297 ? -6.304 -0.082 2.524 1.00 97.25 297 LEU A O 1
ATOM 2287 N N . LEU A 1 298 ? -5.402 1.136 4.184 1.00 98.19 298 LEU A N 1
ATOM 2288 C CA . LEU A 1 298 ? -5.737 0.249 5.296 1.00 98.19 298 LEU A CA 1
ATOM 2289 C C . LEU A 1 298 ? -6.828 0.896 6.152 1.00 98.19 298 LEU A C 1
ATOM 2291 O O . LEU A 1 298 ? -6.724 2.078 6.474 1.00 98.19 298 LEU A O 1
ATOM 2295 N N . THR A 1 299 ? -7.840 0.120 6.551 1.00 98.38 299 THR A N 1
ATOM 2296 C CA . THR A 1 299 ? -8.934 0.593 7.419 1.00 98.38 299 THR A CA 1
ATOM 2297 C C . THR A 1 299 ? -9.181 -0.357 8.586 1.00 98.38 299 THR A C 1
ATOM 2299 O O . THR A 1 299 ? -9.162 -1.580 8.420 1.00 98.38 299 THR A O 1
ATOM 2302 N N . HIS A 1 300 ? -9.382 0.204 9.779 1.00 98.50 300 HIS A N 1
ATOM 2303 C CA . HIS A 1 300 ? -9.700 -0.516 11.014 1.00 98.50 300 HIS A CA 1
ATOM 2304 C C . HIS A 1 300 ? -10.993 0.045 11.599 1.00 98.50 300 HIS A C 1
ATOM 2306 O O . HIS A 1 300 ? -11.056 1.231 11.913 1.00 98.50 300 HIS A O 1
ATOM 2312 N N . LEU A 1 301 ? -11.996 -0.807 11.796 1.00 98.50 301 LEU A N 1
ATOM 2313 C CA . LEU A 1 301 ? -13.224 -0.469 12.509 1.00 98.50 301 LEU A CA 1
ATOM 2314 C C . LEU A 1 301 ? -13.198 -1.135 13.888 1.00 98.50 301 LEU A C 1
ATOM 2316 O O . LEU A 1 301 ? -13.182 -2.361 13.989 1.00 98.50 301 LEU A O 1
ATOM 2320 N N . VAL A 1 302 ? -13.199 -0.338 14.954 1.00 98.31 302 VAL A N 1
ATOM 2321 C CA . VAL A 1 302 ? -13.057 -0.811 16.338 1.00 98.31 302 VAL A CA 1
ATOM 2322 C C . VAL A 1 302 ? -14.259 -0.385 17.168 1.00 98.31 302 VAL A C 1
ATOM 2324 O O . VAL A 1 302 ? -14.697 0.758 17.085 1.00 98.31 302 VAL A O 1
ATOM 2327 N N . ARG A 1 303 ? -14.771 -1.295 17.999 1.00 97.69 303 ARG A N 1
ATOM 2328 C CA . ARG A 1 303 ? -15.738 -1.002 19.060 1.00 97.69 303 ARG A CA 1
ATOM 2329 C C . ARG A 1 303 ? -15.153 -1.370 20.406 1.00 97.69 303 ARG A C 1
ATOM 2331 O O . ARG A 1 303 ? -14.625 -2.475 20.566 1.00 97.69 303 ARG A O 1
ATOM 2338 N N . LEU A 1 304 ? -15.308 -0.479 21.374 1.00 96.38 304 LEU A N 1
ATOM 2339 C CA . LEU A 1 304 ? -14.870 -0.708 22.743 1.00 96.38 304 LEU A CA 1
ATOM 2340 C C . LEU A 1 304 ? -16.063 -0.860 23.689 1.00 96.38 304 LEU A C 1
ATOM 2342 O O . LEU A 1 304 ? -17.139 -0.311 23.455 1.00 96.38 304 LEU A O 1
ATOM 2346 N N . ARG A 1 305 ? -15.840 -1.598 24.773 1.00 95.06 305 ARG A N 1
ATOM 2347 C CA . ARG A 1 305 ? -16.711 -1.672 25.946 1.00 95.06 305 ARG A CA 1
ATOM 2348 C C . ARG A 1 305 ? -15.904 -1.217 27.157 1.00 95.06 305 ARG A C 1
ATOM 2350 O O . ARG A 1 305 ? -14.761 -1.645 27.309 1.00 95.06 305 ARG A O 1
ATOM 2357 N N . ASP A 1 306 ? -16.495 -0.373 27.992 1.00 92.31 306 ASP A N 1
ATOM 2358 C CA . ASP A 1 306 ? -15.950 -0.069 29.315 1.00 92.31 306 ASP A CA 1
ATOM 2359 C C . ASP A 1 306 ? -16.301 -1.218 30.272 1.00 92.31 306 ASP A C 1
ATOM 2361 O O . ASP A 1 306 ? -17.465 -1.612 30.383 1.00 92.31 306 ASP A O 1
ATOM 2365 N N . ASP A 1 307 ? -15.283 -1.790 30.903 1.00 91.06 307 ASP A N 1
ATOM 2366 C CA . ASP A 1 307 ? -15.375 -2.854 31.894 1.00 91.06 307 ASP A CA 1
ATOM 2367 C C . ASP A 1 307 ? -14.719 -2.361 33.189 1.00 91.06 307 ASP A C 1
ATOM 2369 O O . ASP A 1 307 ? -13.516 -2.519 33.405 1.00 91.06 307 ASP A O 1
ATOM 2373 N N . ALA A 1 308 ? -15.513 -1.672 34.015 1.00 89.56 308 ALA A N 1
ATOM 2374 C CA . ALA A 1 308 ? -15.096 -1.097 35.296 1.00 89.56 308 ALA A CA 1
ATOM 2375 C C . ALA A 1 308 ? -13.849 -0.187 35.210 1.00 89.56 308 ALA A C 1
ATOM 2377 O O . ALA A 1 308 ? -12.956 -0.254 36.055 1.00 89.56 308 ALA A O 1
ATOM 2378 N N . GLY A 1 309 ? -13.784 0.681 34.194 1.00 86.88 309 GLY A N 1
ATOM 2379 C CA . GLY A 1 309 ? -12.671 1.605 33.969 1.00 86.88 309 GLY A CA 1
ATOM 2380 C C . GLY A 1 309 ? -11.558 1.033 33.088 1.00 86.88 309 GLY A C 1
ATOM 2381 O O . GLY A 1 309 ? -10.595 1.739 32.782 1.00 86.88 309 GLY A O 1
ATOM 2382 N N . VAL A 1 310 ? -11.688 -0.221 32.643 1.00 91.69 310 VAL A N 1
ATOM 2383 C CA . VAL A 1 310 ? -10.796 -0.842 31.661 1.00 91.69 310 VAL A CA 1
ATOM 2384 C C . VAL A 1 310 ? -11.516 -0.957 30.324 1.00 91.69 310 VAL A C 1
ATOM 2386 O O . VAL A 1 310 ? -12.482 -1.700 30.168 1.00 91.69 310 VAL A O 1
ATOM 2389 N N . TRP A 1 311 ? -11.006 -0.261 29.311 1.00 95.94 311 TRP A N 1
ATOM 2390 C CA . TRP A 1 311 ? -11.526 -0.383 27.953 1.00 95.94 311 TRP A CA 1
ATOM 2391 C C . TRP A 1 311 ? -11.090 -1.702 27.320 1.00 95.94 311 TRP A C 1
ATOM 2393 O O . TRP A 1 311 ? -9.893 -1.973 27.178 1.00 95.94 311 TRP A O 1
ATOM 2403 N N . ARG A 1 312 ? -12.061 -2.507 26.888 1.00 96.88 312 ARG A N 1
ATOM 2404 C CA . ARG A 1 312 ? -11.836 -3.785 26.204 1.00 96.88 312 ARG A CA 1
ATOM 2405 C C . ARG A 1 312 ? -12.398 -3.755 24.797 1.00 96.88 312 ARG A C 1
ATOM 2407 O O . ARG A 1 312 ? -13.404 -3.098 24.524 1.00 96.88 312 ARG A O 1
ATOM 2414 N N . VAL A 1 313 ? -11.750 -4.477 23.894 1.00 97.19 313 VAL A N 1
ATOM 2415 C CA . VAL A 1 313 ? -12.183 -4.552 22.501 1.00 97.19 313 VAL A CA 1
ATOM 2416 C C . VAL A 1 313 ? -13.381 -5.487 22.390 1.00 97.19 313 VAL A C 1
ATOM 2418 O O . VAL A 1 313 ? -13.277 -6.696 22.592 1.00 97.19 313 VAL A O 1
ATOM 2421 N N . GLN A 1 314 ? -14.535 -4.917 22.047 1.00 96.38 314 GLN A N 1
ATOM 2422 C CA . GLN A 1 314 ? -15.749 -5.682 21.782 1.00 96.38 314 GLN A CA 1
ATOM 2423 C C . GLN A 1 314 ? -15.739 -6.249 20.360 1.00 96.38 314 GLN A C 1
ATOM 2425 O O . GLN A 1 314 ? -16.208 -7.363 20.131 1.00 96.38 314 GLN A O 1
ATOM 2430 N N . ARG A 1 315 ? -15.240 -5.470 19.393 1.00 96.00 315 ARG A N 1
ATOM 2431 C CA . ARG A 1 315 ? -15.158 -5.874 17.986 1.00 96.00 315 ARG A CA 1
ATOM 2432 C C . ARG A 1 315 ? -14.047 -5.109 17.275 1.00 96.00 315 ARG A C 1
ATOM 2434 O O . ARG A 1 315 ? -13.842 -3.929 17.545 1.00 96.00 315 ARG A O 1
ATOM 2441 N N . CYS A 1 316 ? -13.343 -5.783 16.374 1.00 97.50 316 CYS A N 1
ATOM 2442 C CA . CYS A 1 316 ? -12.317 -5.190 15.524 1.00 97.50 316 CYS A CA 1
ATOM 2443 C C . CYS A 1 316 ? -12.393 -5.832 14.140 1.00 97.50 316 CYS A C 1
ATOM 2445 O O . CYS A 1 316 ? -12.206 -7.041 14.010 1.00 97.50 316 CYS A O 1
ATOM 2447 N N . GLU A 1 317 ? -12.672 -5.019 13.127 1.00 97.38 317 GLU A N 1
ATOM 2448 C CA . GLU A 1 317 ? -12.654 -5.416 11.724 1.00 97.38 317 GLU A CA 1
ATOM 2449 C C . GLU A 1 317 ? -11.518 -4.688 11.015 1.00 97.38 317 GLU A C 1
ATOM 2451 O O . GLU A 1 317 ? -11.266 -3.507 11.260 1.00 97.38 317 GLU A O 1
ATOM 2456 N N . VAL A 1 318 ? -10.831 -5.404 10.133 1.00 96.50 318 VAL A N 1
ATOM 2457 C CA . VAL A 1 318 ? -9.706 -4.882 9.362 1.00 96.50 318 VAL A CA 1
ATOM 2458 C C . VAL A 1 318 ? -9.968 -5.188 7.902 1.00 96.50 318 VAL A C 1
ATOM 2460 O O . VAL A 1 318 ? -10.204 -6.343 7.557 1.00 96.50 318 VAL A O 1
ATOM 2463 N N . LEU A 1 319 ? -9.863 -4.168 7.057 1.00 96.62 319 LEU A N 1
ATOM 2464 C CA . LEU A 1 319 ? -9.820 -4.340 5.613 1.00 96.62 319 LEU A CA 1
ATOM 2465 C C . LEU A 1 319 ? -8.512 -3.751 5.097 1.00 96.62 319 LEU A C 1
ATOM 2467 O O . LEU A 1 319 ? -8.281 -2.540 5.207 1.00 96.62 319 LEU A O 1
ATOM 2471 N N . ALA A 1 320 ? -7.641 -4.627 4.598 1.00 95.31 320 ALA A N 1
ATOM 2472 C CA . ALA A 1 320 ? -6.311 -4.269 4.134 1.00 95.31 320 ALA A CA 1
ATOM 2473 C C . ALA A 1 320 ? -6.285 -4.110 2.599 1.00 95.31 320 ALA A C 1
ATOM 2475 O O . ALA A 1 320 ? -7.213 -4.532 1.904 1.00 95.31 320 ALA A O 1
ATOM 2476 N N . PRO A 1 321 ? -5.217 -3.514 2.035 1.00 95.56 321 PRO A N 1
ATOM 2477 C CA . PRO A 1 321 ? -5.098 -3.317 0.587 1.00 95.56 321 PRO A CA 1
ATOM 2478 C C . PRO A 1 321 ? -5.192 -4.610 -0.232 1.00 95.56 321 PRO A C 1
ATOM 2480 O O . PRO A 1 321 ? -5.672 -4.610 -1.363 1.00 95.56 321 PRO A O 1
ATOM 2483 N N . THR A 1 322 ? -4.740 -5.724 0.344 1.00 94.19 322 THR A N 1
ATOM 2484 C CA . THR A 1 322 ? -4.702 -7.020 -0.335 1.00 94.19 322 THR A CA 1
ATOM 2485 C C . THR A 1 322 ? -6.107 -7.548 -0.645 1.00 94.19 322 THR A C 1
ATOM 2487 O O . THR A 1 322 ? -6.296 -8.121 -1.711 1.00 94.19 322 THR A O 1
ATOM 2490 N N . GLU A 1 323 ? -7.101 -7.332 0.225 1.00 95.31 323 GLU A N 1
ATOM 2491 C CA . GLU A 1 323 ? -8.497 -7.716 -0.034 1.00 95.31 323 GLU A CA 1
ATOM 2492 C C . GLU A 1 323 ? -9.081 -7.000 -1.263 1.00 95.31 323 GLU A C 1
ATOM 2494 O O . GLU A 1 323 ? -9.890 -7.579 -1.978 1.00 95.31 323 GLU A O 1
ATOM 2499 N N . TRP A 1 324 ? -8.639 -5.771 -1.544 1.00 95.94 324 TRP A N 1
ATOM 2500 C CA . TRP A 1 324 ? -9.047 -5.010 -2.728 1.00 95.94 324 TRP A CA 1
ATOM 2501 C C . TRP A 1 324 ? -8.283 -5.442 -3.980 1.00 95.94 324 TRP A C 1
ATOM 2503 O O . TRP A 1 324 ? -8.866 -5.824 -4.995 1.00 95.94 324 TRP A O 1
ATOM 2513 N N . ASN A 1 325 ? -6.951 -5.411 -3.906 1.00 96.00 325 ASN A N 1
ATOM 2514 C CA . ASN A 1 325 ? -6.095 -5.618 -5.071 1.00 96.00 325 ASN A CA 1
ATOM 2515 C C . ASN A 1 325 ? -6.109 -7.070 -5.578 1.00 96.00 325 ASN A C 1
ATOM 2517 O O . ASN A 1 325 ? -5.970 -7.302 -6.782 1.00 96.00 325 ASN A O 1
ATOM 2521 N N . PHE A 1 326 ? -6.305 -8.027 -4.665 1.00 95.62 326 PHE A N 1
ATOM 2522 C CA . PHE A 1 326 ? -6.382 -9.468 -4.927 1.00 95.62 326 PHE A CA 1
ATOM 2523 C C . PHE A 1 326 ? -7.798 -10.011 -4.677 1.00 95.62 326 PHE A C 1
ATOM 2525 O O . PHE A 1 326 ? -7.980 -11.171 -4.313 1.00 95.62 326 PHE A O 1
ATOM 2532 N N . HIS A 1 327 ? -8.809 -9.166 -4.880 1.00 95.69 327 HIS A N 1
ATOM 2533 C CA . HIS A 1 327 ? -10.185 -9.603 -5.099 1.00 95.69 327 HIS A CA 1
ATOM 2534 C C . HIS A 1 327 ? -10.251 -10.493 -6.362 1.00 95.69 327 HIS A C 1
ATOM 2536 O O . HIS A 1 327 ? -9.456 -10.311 -7.289 1.00 95.69 327 HIS A O 1
ATOM 2542 N N . ALA A 1 328 ? -11.211 -11.422 -6.448 1.00 94.94 328 ALA A N 1
ATOM 2543 C CA . ALA A 1 328 ? -11.360 -12.323 -7.609 1.00 94.94 328 ALA A CA 1
ATOM 2544 C C . ALA A 1 328 ? -11.615 -11.574 -8.936 1.00 94.94 328 ALA A C 1
ATOM 2546 O O . ALA A 1 328 ? -11.226 -12.016 -10.009 1.00 94.94 328 ALA A O 1
ATOM 2547 N N . CYS A 1 329 ? -12.225 -10.395 -8.832 1.00 93.94 329 CYS A N 1
ATOM 2548 C CA . CYS A 1 329 ? -12.398 -9.410 -9.907 1.00 93.94 329 CYS A CA 1
ATOM 2549 C C . CYS A 1 329 ? -11.476 -8.177 -9.762 1.00 93.94 329 CYS A C 1
ATOM 2551 O O . CYS A 1 329 ? -11.787 -7.106 -10.273 1.00 93.94 329 CYS A O 1
ATOM 2553 N N . GLY A 1 330 ? -10.410 -8.278 -8.965 1.00 94.25 330 GLY A N 1
ATOM 2554 C CA . GLY A 1 330 ? -9.471 -7.190 -8.679 1.00 94.25 330 GLY A CA 1
ATOM 2555 C C . GLY A 1 330 ? -8.381 -7.042 -9.741 1.00 94.25 330 GLY A C 1
ATOM 2556 O O . GLY A 1 330 ? -8.310 -7.798 -10.712 1.00 94.25 330 GLY A O 1
ATOM 2557 N N . ILE A 1 331 ? -7.487 -6.071 -9.541 1.00 94.38 331 ILE A N 1
ATOM 2558 C CA . ILE A 1 331 ? -6.450 -5.731 -10.531 1.00 94.38 331 ILE A CA 1
ATOM 2559 C C . ILE A 1 331 ? -5.475 -6.877 -10.820 1.00 94.38 331 ILE A C 1
ATOM 2561 O O . ILE A 1 331 ? -5.037 -7.015 -11.960 1.00 94.38 331 ILE A O 1
ATOM 2565 N N . ALA A 1 332 ? -5.163 -7.719 -9.830 1.00 95.44 332 ALA A N 1
ATOM 2566 C CA . ALA A 1 332 ? -4.294 -8.876 -10.033 1.00 95.44 332 ALA A CA 1
ATOM 2567 C C . ALA A 1 332 ? -4.968 -9.940 -10.915 1.00 95.44 332 ALA A C 1
ATOM 2569 O O . ALA A 1 332 ? -4.359 -10.432 -11.863 1.00 95.44 332 ALA A O 1
ATOM 2570 N N . ALA A 1 333 ? -6.242 -10.244 -10.649 1.00 95.50 333 ALA A N 1
ATOM 2571 C CA . ALA A 1 333 ? -7.021 -11.208 -11.422 1.00 95.50 333 ALA A CA 1
ATOM 2572 C C . ALA A 1 333 ? -7.212 -10.756 -12.876 1.00 95.50 333 ALA A C 1
ATOM 2574 O O . ALA A 1 333 ? -7.036 -11.552 -13.798 1.00 95.50 333 ALA A O 1
ATOM 2575 N N . HIS A 1 334 ? -7.495 -9.472 -13.108 1.00 94.50 334 HIS A N 1
ATOM 2576 C CA . HIS A 1 334 ? -7.555 -8.946 -14.471 1.00 94.50 334 HIS A CA 1
ATOM 2577 C C . HIS A 1 334 ? -6.200 -9.022 -15.187 1.00 94.50 334 HIS A C 1
ATOM 2579 O O . HIS A 1 334 ? -6.153 -9.400 -16.354 1.00 94.50 334 HIS A O 1
ATOM 2585 N N . GLY A 1 335 ? -5.097 -8.709 -14.498 1.00 94.50 335 GLY A N 1
ATOM 2586 C CA . GLY A 1 335 ? -3.762 -8.805 -15.090 1.00 94.50 335 GLY A CA 1
ATOM 2587 C C . GLY A 1 335 ? -3.399 -10.232 -15.498 1.00 94.50 335 GLY A C 1
ATOM 2588 O O . GLY A 1 335 ? -2.851 -10.439 -16.578 1.00 94.50 335 GLY A O 1
ATOM 2589 N N . LEU A 1 336 ? -3.752 -11.221 -14.672 1.00 95.06 336 LEU A N 1
ATOM 2590 C CA . LEU A 1 336 ? -3.590 -12.639 -15.005 1.00 95.06 336 LEU A CA 1
ATOM 2591 C C . LEU A 1 336 ? -4.437 -13.039 -16.219 1.00 95.06 336 LEU A C 1
ATOM 2593 O O . LEU A 1 336 ? -3.910 -13.662 -17.137 1.00 95.06 336 LEU A O 1
ATOM 2597 N N . ALA A 1 337 ? -5.714 -12.645 -16.249 1.00 94.56 337 ALA A N 1
ATOM 2598 C CA . ALA A 1 337 ? -6.617 -12.948 -17.360 1.00 94.56 337 ALA A CA 1
ATOM 2599 C C . ALA A 1 337 ? -6.111 -12.348 -18.679 1.00 94.56 337 ALA A C 1
ATOM 2601 O O . ALA A 1 337 ? -6.009 -13.056 -19.673 1.00 94.56 337 ALA A O 1
ATOM 2602 N N . PHE A 1 338 ? -5.680 -11.084 -18.664 1.00 94.50 338 PHE A N 1
ATOM 2603 C CA . PHE A 1 338 ? -5.117 -10.430 -19.844 1.00 94.50 338 PHE A CA 1
ATOM 2604 C C . PHE A 1 338 ? -3.874 -11.148 -20.373 1.00 94.50 338 PHE A C 1
ATOM 2606 O O . PHE A 1 338 ? -3.715 -11.327 -21.578 1.00 94.50 338 PHE A O 1
ATOM 2613 N N . MET A 1 339 ? -2.971 -11.564 -19.481 1.00 94.50 339 MET A N 1
ATOM 2614 C CA . MET A 1 339 ? -1.782 -12.305 -19.892 1.00 94.50 339 MET A CA 1
ATOM 2615 C C . MET A 1 339 ? -2.141 -13.670 -20.496 1.00 94.50 339 MET A C 1
ATOM 2617 O O . MET A 1 339 ? -1.525 -14.062 -21.485 1.00 94.50 339 MET A O 1
ATOM 2621 N N . ALA A 1 340 ? -3.138 -14.370 -19.951 1.00 93.25 340 ALA A N 1
ATOM 2622 C CA . ALA A 1 340 ? -3.624 -15.628 -20.515 1.00 93.25 340 ALA A CA 1
ATOM 2623 C C . ALA A 1 340 ? -4.265 -15.427 -21.901 1.00 93.25 340 ALA A C 1
ATOM 2625 O O . ALA A 1 340 ? -3.881 -16.094 -22.859 1.00 93.25 340 ALA A O 1
ATOM 2626 N N . GLU A 1 341 ? -5.168 -14.453 -22.042 1.00 92.88 341 GLU A N 1
ATOM 2627 C CA . GLU A 1 341 ? -5.822 -14.102 -23.314 1.00 92.88 341 GLU A CA 1
ATOM 2628 C C . GLU A 1 341 ? -4.817 -13.659 -24.387 1.00 92.88 341 GLU A C 1
ATOM 2630 O O . GLU A 1 341 ? -4.963 -13.989 -25.563 1.00 92.88 341 GLU A O 1
ATOM 2635 N N . GLY A 1 342 ? -3.760 -12.952 -23.981 1.00 91.88 342 GLY A N 1
ATOM 2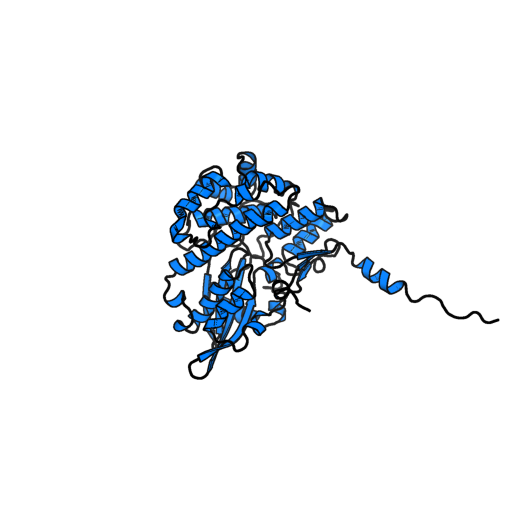636 C CA . GLY A 1 342 ? -2.661 -12.537 -24.851 1.00 91.88 342 GLY A CA 1
ATOM 2637 C C . GLY A 1 342 ? -1.677 -13.653 -25.218 1.00 91.88 342 GLY A C 1
ATOM 2638 O O . GLY A 1 342 ? -0.660 -13.364 -25.848 1.00 91.88 342 GLY A O 1
ATOM 2639 N N . GLY A 1 343 ? -1.917 -14.901 -24.798 1.00 91.88 343 GLY A N 1
ATOM 2640 C CA . GLY A 1 343 ? -1.014 -16.032 -25.037 1.00 91.88 343 GLY A CA 1
ATOM 2641 C C . GLY A 1 343 ? 0.332 -15.912 -24.313 1.00 91.88 343 GLY A C 1
ATOM 2642 O O . GLY A 1 343 ? 1.295 -16.583 -24.678 1.00 91.88 343 GLY A O 1
ATOM 2643 N N . LEU A 1 344 ? 0.417 -15.044 -23.299 1.00 91.25 344 LEU A N 1
ATOM 2644 C CA . LEU A 1 344 ? 1.612 -14.845 -22.480 1.00 91.25 344 LEU A CA 1
ATOM 2645 C C . LEU A 1 344 ? 1.700 -15.843 -21.323 1.00 91.25 344 LEU A C 1
ATOM 2647 O O . LEU A 1 344 ? 2.723 -15.848 -20.646 1.00 91.25 344 LEU A O 1
ATOM 2651 N N . LEU A 1 345 ? 0.649 -16.631 -21.074 1.00 89.62 345 LEU A N 1
ATOM 2652 C CA . LEU A 1 345 ? 0.592 -17.707 -20.082 1.00 89.62 345 LEU A CA 1
ATOM 2653 C C . LEU A 1 345 ? -0.016 -18.945 -20.746 1.00 89.62 345 LEU A C 1
ATOM 2655 O O . LEU A 1 345 ? -1.078 -18.850 -21.357 1.00 89.62 345 LEU A O 1
ATOM 2659 N N . GLY A 1 346 ? 0.630 -20.102 -20.617 1.00 82.25 346 GLY A N 1
ATOM 2660 C CA . GLY A 1 346 ? 0.110 -21.340 -21.203 1.00 82.25 346 GLY A CA 1
ATOM 2661 C C . GLY A 1 346 ? 1.035 -22.549 -21.107 1.00 82.25 346 GLY A C 1
ATOM 2662 O O . GLY A 1 346 ? 0.554 -23.677 -21.150 1.00 82.25 346 GLY A O 1
ATOM 2663 N N . HIS A 1 347 ? 2.338 -22.339 -20.921 1.00 84.25 347 HIS A N 1
ATOM 2664 C CA . HIS A 1 347 ? 3.345 -23.403 -20.954 1.00 84.25 347 HIS A CA 1
ATOM 2665 C C . HIS A 1 347 ? 4.023 -23.637 -19.599 1.00 84.25 347 HIS A C 1
ATOM 2667 O O . HIS A 1 347 ? 4.892 -24.502 -19.502 1.00 84.25 347 HIS A O 1
ATOM 2673 N N . ALA A 1 348 ? 3.672 -22.854 -18.570 1.00 87.56 348 ALA A N 1
ATOM 2674 C CA . ALA A 1 348 ? 4.251 -22.919 -17.227 1.00 87.56 348 ALA A CA 1
ATOM 2675 C C . ALA A 1 348 ? 5.782 -22.744 -17.203 1.00 87.56 348 ALA A C 1
ATOM 2677 O O . ALA A 1 348 ? 6.472 -23.223 -16.296 1.00 87.56 348 ALA A O 1
ATOM 2678 N N . ASN A 1 349 ? 6.331 -22.051 -18.205 1.00 91.38 349 ASN A N 1
ATOM 2679 C CA . ASN A 1 349 ? 7.769 -21.840 -18.332 1.00 91.38 349 ASN A CA 1
ATOM 2680 C C . ASN A 1 349 ? 8.267 -20.713 -17.403 1.00 91.38 349 ASN A C 1
ATOM 2682 O O . ASN A 1 349 ? 7.492 -19.968 -16.800 1.00 91.38 349 ASN A O 1
ATOM 2686 N N . GLN A 1 350 ? 9.590 -20.578 -17.282 1.00 90.31 350 GLN A N 1
ATOM 2687 C CA . GLN A 1 350 ? 10.195 -19.612 -16.361 1.00 90.31 350 GLN A CA 1
ATOM 2688 C C . GLN A 1 350 ? 9.868 -18.151 -16.695 1.00 90.31 350 GLN A C 1
ATOM 2690 O O . GLN A 1 350 ? 9.749 -17.339 -15.782 1.00 90.31 350 GLN A O 1
ATOM 2695 N N . ASP A 1 351 ? 9.726 -17.791 -17.969 1.00 91.25 351 ASP A N 1
ATOM 2696 C CA . ASP A 1 351 ? 9.408 -16.412 -18.342 1.00 91.25 351 ASP A CA 1
ATOM 2697 C C . ASP A 1 351 ? 7.960 -16.068 -17.998 1.00 91.25 351 ASP A C 1
ATOM 2699 O O . ASP A 1 351 ? 7.703 -14.983 -17.481 1.00 91.25 351 ASP A O 1
ATOM 2703 N N . GLU A 1 352 ? 7.029 -17.008 -18.177 1.00 93.44 352 GLU A N 1
ATOM 2704 C CA . GLU A 1 352 ? 5.641 -16.866 -17.721 1.00 93.44 352 GLU A CA 1
ATOM 2705 C C . GLU A 1 352 ? 5.574 -16.686 -16.195 1.00 93.44 352 GLU A C 1
ATOM 2707 O O . GLU A 1 352 ? 4.912 -15.771 -15.699 1.00 93.44 352 GLU A O 1
ATOM 2712 N N . GLN A 1 353 ? 6.341 -17.483 -15.440 1.00 93.19 353 GLN A N 1
ATOM 2713 C CA . GLN A 1 353 ? 6.466 -17.319 -13.987 1.00 93.19 353 GLN A CA 1
ATOM 2714 C C . GLN A 1 353 ? 7.017 -15.938 -13.608 1.00 93.19 353 GLN A C 1
ATOM 2716 O O . GLN A 1 353 ? 6.516 -15.317 -12.672 1.00 93.19 353 GLN A O 1
ATOM 2721 N N . ARG A 1 354 ? 8.003 -15.412 -14.345 1.00 93.44 354 ARG A N 1
ATOM 2722 C CA . ARG A 1 354 ? 8.572 -14.075 -14.098 1.00 93.44 354 ARG A CA 1
ATOM 2723 C C . ARG A 1 354 ? 7.602 -12.945 -14.433 1.00 93.44 354 ARG A C 1
ATOM 2725 O O . ARG A 1 354 ? 7.589 -11.947 -13.718 1.00 93.44 354 ARG A O 1
ATOM 2732 N N . ARG A 1 355 ? 6.758 -13.095 -15.460 1.00 94.94 355 ARG A N 1
ATOM 2733 C CA . ARG A 1 355 ? 5.676 -12.137 -15.768 1.00 94.94 355 ARG A CA 1
ATOM 2734 C C . ARG A 1 355 ? 4.665 -12.058 -14.627 1.00 94.94 355 ARG A C 1
ATOM 2736 O O . ARG A 1 355 ? 4.336 -10.963 -14.172 1.00 94.94 355 ARG A O 1
ATOM 2743 N N . ILE A 1 356 ? 4.237 -13.214 -14.112 1.00 95.50 356 ILE A N 1
ATOM 2744 C CA . ILE A 1 356 ? 3.377 -13.280 -12.923 1.00 95.50 356 ILE A CA 1
ATOM 2745 C C . ILE A 1 356 ? 4.094 -12.647 -11.729 1.00 95.50 356 ILE A C 1
ATOM 2747 O O . ILE A 1 356 ? 3.532 -11.779 -11.067 1.00 95.50 356 ILE A O 1
ATOM 2751 N N . ALA A 1 357 ? 5.350 -13.014 -11.480 1.00 95.25 357 ALA A N 1
ATOM 2752 C CA . ALA A 1 357 ? 6.112 -12.494 -10.351 1.00 95.25 357 ALA A CA 1
ATOM 2753 C C . ALA A 1 357 ? 6.296 -10.966 -10.418 1.00 95.25 357 ALA A C 1
ATOM 2755 O O . ALA A 1 357 ? 6.200 -10.298 -9.389 1.00 95.25 357 ALA A O 1
ATOM 2756 N N . LEU A 1 358 ? 6.481 -10.394 -11.615 1.00 96.06 358 LEU A N 1
ATOM 2757 C CA . LEU A 1 358 ? 6.516 -8.947 -11.828 1.00 96.06 358 LEU A CA 1
ATOM 2758 C C . LEU A 1 358 ? 5.175 -8.290 -11.482 1.00 96.06 358 LEU A C 1
ATOM 2760 O O . LEU A 1 358 ? 5.168 -7.290 -10.766 1.00 96.06 358 LEU A O 1
ATOM 2764 N N . LEU A 1 359 ? 4.050 -8.849 -11.945 1.00 95.81 359 LEU A N 1
ATOM 2765 C CA . LEU A 1 359 ? 2.713 -8.353 -11.601 1.00 95.81 359 LEU A CA 1
ATOM 2766 C C . LEU A 1 359 ? 2.496 -8.376 -10.080 1.00 95.81 359 LEU A C 1
ATOM 2768 O O . LEU A 1 359 ? 2.069 -7.381 -9.493 1.00 95.81 359 LEU A O 1
ATOM 2772 N N . MET A 1 360 ? 2.850 -9.486 -9.430 1.00 95.88 360 MET A N 1
ATOM 2773 C CA . MET A 1 360 ? 2.724 -9.632 -7.981 1.00 95.88 360 MET A CA 1
ATOM 2774 C C . MET A 1 360 ? 3.632 -8.657 -7.228 1.00 95.88 360 MET A C 1
ATOM 2776 O O . MET A 1 360 ? 3.196 -8.064 -6.249 1.00 95.88 360 MET A O 1
ATOM 2780 N N . ALA A 1 361 ? 4.861 -8.420 -7.692 1.00 95.12 361 ALA A N 1
ATOM 2781 C CA . ALA A 1 361 ? 5.772 -7.447 -7.088 1.00 95.12 361 ALA A CA 1
ATOM 2782 C C . ALA A 1 361 ? 5.341 -5.989 -7.319 1.00 95.12 361 ALA A C 1
ATOM 2784 O O . ALA A 1 361 ? 5.585 -5.124 -6.475 1.00 95.12 361 ALA A O 1
ATOM 2785 N N . ALA A 1 362 ? 4.699 -5.700 -8.450 1.00 95.00 362 ALA A N 1
ATOM 2786 C CA . ALA A 1 362 ? 4.137 -4.392 -8.755 1.00 95.00 362 ALA A CA 1
ATOM 2787 C C . ALA A 1 362 ? 2.973 -4.054 -7.811 1.00 95.00 362 ALA A C 1
ATOM 2789 O O . ALA A 1 362 ? 2.965 -2.976 -7.216 1.00 95.00 362 ALA A O 1
ATOM 2790 N N . ILE A 1 363 ? 2.051 -4.997 -7.601 1.00 94.81 363 ILE A N 1
ATOM 2791 C CA . ILE A 1 363 ? 0.879 -4.820 -6.728 1.00 94.81 363 ILE A CA 1
ATOM 2792 C C . ILE A 1 363 ? 1.235 -4.982 -5.237 1.00 94.81 363 ILE A C 1
ATOM 2794 O O . ILE A 1 363 ? 0.668 -4.284 -4.400 1.00 94.81 363 ILE A O 1
ATOM 2798 N N . ASP A 1 364 ? 2.210 -5.841 -4.926 1.00 94.19 364 ASP A N 1
ATOM 2799 C CA . ASP A 1 364 ? 2.800 -6.092 -3.602 1.00 94.19 364 ASP A CA 1
ATOM 2800 C C . ASP A 1 364 ? 1.801 -6.623 -2.548 1.00 94.19 364 ASP A C 1
ATOM 2802 O O . ASP A 1 364 ? 1.369 -5.877 -1.662 1.00 94.19 364 ASP A O 1
ATOM 2806 N N . PRO A 1 365 ? 1.410 -7.916 -2.605 1.00 93.12 365 PRO A N 1
ATOM 2807 C CA . PRO A 1 365 ? 0.558 -8.508 -1.575 1.00 93.12 365 PRO A CA 1
ATOM 2808 C C . PRO A 1 365 ? 1.254 -8.517 -0.209 1.00 93.12 365 PRO A C 1
ATOM 2810 O O . PRO A 1 365 ? 2.463 -8.705 -0.100 1.00 93.12 365 PRO A O 1
ATOM 2813 N N . CYS A 1 366 ? 0.476 -8.393 0.868 1.00 89.00 366 CYS A N 1
ATOM 2814 C CA . CYS A 1 366 ? 0.979 -8.556 2.242 1.00 89.00 366 CYS A CA 1
ATOM 2815 C C . CYS A 1 366 ? 0.946 -10.010 2.750 1.00 89.00 366 CYS A C 1
ATOM 2817 O O . CYS A 1 366 ? 0.962 -10.245 3.958 1.00 89.00 366 CYS A O 1
ATOM 2819 N N . VAL A 1 367 ? 0.861 -10.977 1.839 1.00 90.06 367 VAL A N 1
ATOM 2820 C CA . VAL A 1 367 ? 0.851 -12.417 2.114 1.00 90.06 367 VAL A CA 1
ATOM 2821 C C . VAL A 1 367 ? 1.634 -13.137 1.026 1.00 90.06 367 VAL A C 1
ATOM 2823 O O . VAL A 1 367 ? 1.838 -12.605 -0.066 1.00 90.06 367 VAL A O 1
ATOM 2826 N N . GLU A 1 368 ? 2.050 -14.360 1.320 1.00 90.94 368 GLU A N 1
ATOM 2827 C CA . GLU A 1 368 ? 2.667 -15.225 0.323 1.00 90.94 368 GLU A CA 1
ATOM 2828 C C . GLU A 1 368 ? 1.681 -15.575 -0.793 1.00 90.94 368 GLU A C 1
ATOM 2830 O O . GLU A 1 368 ? 0.456 -15.524 -0.618 1.00 90.94 368 GLU A O 1
ATOM 2835 N N . TYR A 1 369 ? 2.228 -15.970 -1.940 1.00 93.94 369 TYR A N 1
ATOM 2836 C CA . TYR A 1 369 ? 1.441 -16.505 -3.033 1.00 93.94 369 TYR A CA 1
ATOM 2837 C C . TYR A 1 369 ? 2.094 -17.735 -3.654 1.00 93.94 369 TYR A C 1
ATOM 2839 O O . TYR A 1 369 ? 3.310 -17.909 -3.595 1.00 93.94 369 TYR A O 1
ATOM 2847 N N . ASP A 1 370 ? 1.267 -18.570 -4.264 1.00 94.12 370 ASP A N 1
ATOM 2848 C CA . ASP A 1 370 ? 1.671 -19.696 -5.089 1.00 94.12 370 ASP A CA 1
ATOM 2849 C C . ASP A 1 370 ? 0.990 -19.648 -6.453 1.00 94.12 370 ASP A C 1
ATOM 2851 O O . ASP A 1 370 ? -0.079 -19.057 -6.613 1.00 94.12 370 ASP A O 1
ATOM 2855 N N . VAL A 1 371 ? 1.634 -20.260 -7.442 1.00 94.69 371 VAL A N 1
ATOM 2856 C CA . VAL A 1 371 ? 1.109 -20.371 -8.802 1.00 94.69 371 VAL A CA 1
ATOM 2857 C C . VAL A 1 371 ? 0.826 -21.834 -9.079 1.00 94.69 371 VAL A C 1
ATOM 2859 O O . VAL A 1 371 ? 1.737 -22.661 -9.050 1.00 94.69 371 VAL A O 1
ATOM 2862 N N . ASP A 1 372 ? -0.434 -22.131 -9.355 1.00 93.69 372 ASP A N 1
ATOM 2863 C CA . ASP A 1 372 ? -0.912 -23.452 -9.714 1.00 93.69 372 ASP A CA 1
ATOM 2864 C C . ASP A 1 372 ? -1.301 -23.454 -11.194 1.00 93.69 372 ASP A C 1
ATOM 2866 O O . ASP A 1 372 ? -2.203 -22.741 -11.632 1.00 93.69 372 ASP A O 1
ATOM 2870 N N . TRP A 1 373 ? -0.574 -24.250 -11.972 1.00 89.69 373 TRP A N 1
ATOM 2871 C CA . TRP A 1 373 ? -0.747 -24.367 -13.417 1.00 89.69 373 TRP A CA 1
ATOM 2872 C C . TRP A 1 373 ? -1.768 -25.439 -13.814 1.00 89.69 373 TRP A C 1
ATOM 2874 O O . TRP A 1 373 ? -1.875 -25.754 -14.993 1.00 89.69 373 TRP A O 1
ATOM 2884 N N . THR A 1 374 ? -2.497 -26.022 -12.858 1.00 81.12 374 THR A N 1
ATOM 2885 C CA . THR A 1 374 ? -3.545 -27.004 -13.151 1.00 81.12 374 THR A CA 1
ATOM 2886 C C . THR A 1 374 ? -4.792 -26.347 -13.748 1.00 81.12 374 THR A C 1
ATOM 2888 O O . THR A 1 374 ? -5.350 -25.383 -13.212 1.00 81.12 374 THR A O 1
ATOM 2891 N N . ASP A 1 375 ? -5.255 -26.911 -14.862 1.00 69.50 375 ASP A N 1
ATOM 2892 C CA . ASP A 1 375 ? -6.502 -26.527 -15.520 1.00 69.50 375 ASP A CA 1
ATOM 2893 C C . ASP A 1 375 ? -7.729 -27.086 -14.767 1.00 69.50 375 ASP A C 1
ATOM 2895 O O . ASP A 1 375 ? -7.671 -28.166 -14.167 1.00 69.50 375 ASP A O 1
ATOM 2899 N N . GLU A 1 376 ? -8.871 -26.394 -14.834 1.00 60.06 376 GLU A N 1
ATOM 2900 C CA . GLU A 1 376 ? -10.158 -26.866 -14.292 1.00 60.06 376 GLU A CA 1
ATOM 2901 C C . GLU A 1 376 ? -10.550 -28.237 -14.872 1.00 60.06 376 GLU A C 1
ATOM 2903 O O . GLU A 1 376 ? -11.119 -29.075 -14.169 1.00 60.06 376 GLU A O 1
ATOM 2908 N N . GLY A 1 377 ? -10.163 -28.516 -16.122 1.00 50.94 377 GLY A N 1
ATOM 2909 C CA . GLY A 1 377 ? -10.397 -29.799 -16.788 1.00 50.94 377 GLY A CA 1
ATOM 2910 C C . GLY A 1 377 ? -9.534 -30.970 -16.296 1.00 50.94 377 GLY A C 1
ATOM 2911 O O . GLY A 1 377 ? -9.856 -32.118 -16.603 1.00 50.94 377 GLY A O 1
ATOM 2912 N N . SER A 1 378 ? -8.457 -30.721 -15.539 1.00 47.47 378 SER A N 1
ATOM 2913 C CA . SER A 1 378 ? -7.572 -31.777 -15.020 1.00 47.47 378 SER A CA 1
ATOM 2914 C C . SER A 1 378 ? -8.143 -32.447 -13.768 1.00 47.47 378 SER A C 1
ATOM 2916 O O . SER A 1 378 ? -8.027 -33.659 -13.623 1.00 47.47 378 SER A O 1
ATOM 2918 N N . LEU A 1 379 ? -8.799 -31.683 -12.889 1.00 45.16 379 LEU A N 1
ATOM 2919 C CA . LEU A 1 379 ? -9.407 -32.210 -11.658 1.00 45.16 379 LEU A CA 1
ATOM 2920 C C . LEU A 1 379 ? -10.654 -33.059 -11.953 1.00 45.16 379 LEU A C 1
ATOM 2922 O O . LEU A 1 379 ? -10.891 -34.058 -11.286 1.00 45.16 379 LEU A O 1
ATOM 2926 N N . ALA A 1 380 ? -11.407 -32.724 -13.006 1.00 38.75 380 ALA A N 1
ATOM 2927 C CA . ALA A 1 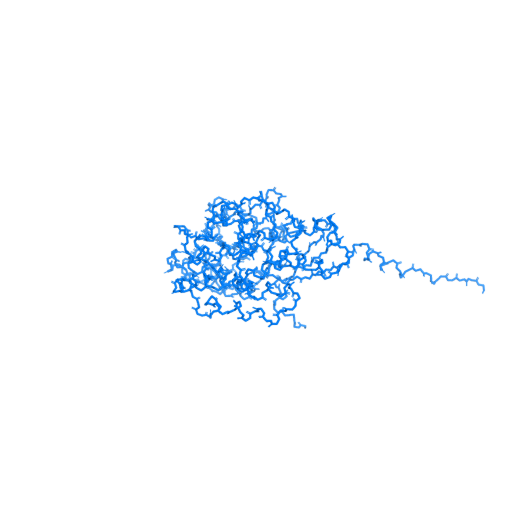380 ? -12.568 -33.507 -13.436 1.00 38.75 380 ALA A CA 1
ATOM 2928 C C . ALA A 1 380 ? -12.205 -34.843 -14.120 1.00 38.75 380 ALA A C 1
ATOM 2930 O O . ALA A 1 380 ? -13.077 -35.690 -14.306 1.00 38.75 380 ALA A O 1
ATOM 2931 N N . ARG A 1 381 ? -10.940 -35.044 -14.521 1.00 41.44 381 ARG A N 1
ATOM 2932 C CA . ARG A 1 381 ? -10.482 -36.279 -15.184 1.00 41.44 381 ARG A CA 1
ATOM 2933 C C . ARG A 1 381 ? -9.951 -37.334 -14.212 1.00 41.44 381 ARG A C 1
ATOM 2935 O O . ARG A 1 381 ? -10.035 -38.513 -14.545 1.00 41.44 381 ARG A O 1
ATOM 2942 N N . ASP A 1 382 ? -9.490 -36.943 -13.024 1.00 41.34 382 ASP A N 1
ATOM 2943 C CA . ASP A 1 382 ? -8.987 -37.889 -12.014 1.00 41.34 382 ASP A CA 1
ATOM 2944 C C . ASP A 1 382 ? -10.106 -38.561 -11.197 1.00 41.34 382 ASP A C 1
ATOM 2946 O O . ASP A 1 382 ? -9.976 -39.728 -10.829 1.00 41.34 382 ASP A O 1
ATOM 2950 N N . ASP A 1 383 ? -11.262 -37.910 -11.019 1.00 39.66 383 ASP A N 1
ATOM 2951 C CA . ASP A 1 383 ? -12.425 -38.520 -10.345 1.00 39.66 383 ASP A CA 1
ATOM 2952 C C . ASP A 1 383 ? -13.210 -39.507 -11.245 1.00 39.66 383 ASP A C 1
ATOM 2954 O O . ASP A 1 383 ? -14.114 -40.206 -10.785 1.00 39.66 383 ASP A O 1
ATOM 2958 N N . GLY A 1 384 ? -12.862 -39.603 -12.536 1.00 37.34 384 GLY A N 1
ATOM 2959 C CA . GLY A 1 384 ? -13.525 -40.465 -13.525 1.00 37.34 384 GLY A CA 1
ATOM 2960 C C . GLY A 1 384 ? -12.823 -41.795 -13.828 1.00 37.34 384 GLY A C 1
ATOM 2961 O O . GLY A 1 384 ? -13.377 -42.613 -14.561 1.00 37.34 384 GLY A O 1
ATOM 2962 N N . ALA A 1 385 ? -11.623 -42.040 -13.289 1.00 38.00 385 ALA A N 1
ATOM 2963 C CA . ALA A 1 385 ? -10.805 -43.208 -13.642 1.00 38.00 385 ALA A CA 1
ATOM 2964 C C . ALA A 1 385 ? -10.891 -44.388 -12.649 1.00 38.00 385 ALA A C 1
ATOM 2966 O O . ALA A 1 385 ? -10.201 -45.390 -12.829 1.00 38.00 385 ALA A O 1
ATOM 2967 N N . ALA A 1 386 ? -11.754 -44.319 -11.628 1.00 39.22 386 ALA A N 1
ATOM 2968 C CA . ALA A 1 386 ? -11.849 -45.345 -10.584 1.00 39.22 386 ALA A CA 1
ATOM 2969 C C . ALA A 1 386 ? -13.247 -45.969 -10.412 1.00 39.22 386 ALA A C 1
ATOM 2971 O O . ALA A 1 386 ? -13.566 -46.420 -9.320 1.00 39.22 386 ALA A O 1
ATOM 2972 N N . ILE A 1 387 ? -14.089 -46.039 -11.452 1.00 39.69 387 ILE A N 1
ATOM 2973 C CA . ILE A 1 387 ? -15.293 -46.899 -11.442 1.00 39.69 387 ILE A CA 1
ATOM 2974 C C . ILE A 1 387 ? -15.543 -47.461 -12.850 1.00 39.69 387 ILE A C 1
ATOM 2976 O O . ILE A 1 387 ? -16.459 -47.049 -13.555 1.00 39.69 387 ILE A O 1
ATOM 2980 N N . ALA A 1 388 ? -14.730 -48.425 -13.282 1.00 32.97 388 ALA A N 1
ATOM 2981 C CA . ALA A 1 388 ? -15.110 -49.316 -14.373 1.00 32.97 388 ALA A CA 1
ATOM 2982 C C . ALA A 1 388 ? -14.452 -50.694 -14.216 1.00 32.97 388 ALA A C 1
ATOM 2984 O O . ALA A 1 388 ? -13.243 -50.846 -14.339 1.00 32.97 388 ALA A O 1
ATOM 2985 N N . MET A 1 389 ? -15.321 -51.692 -14.040 1.00 33.09 389 MET A N 1
ATOM 2986 C CA . MET A 1 389 ? -15.121 -53.113 -14.339 1.00 33.09 389 MET A CA 1
ATOM 2987 C C . MET A 1 389 ? -14.423 -53.984 -13.286 1.00 33.09 389 MET A C 1
ATOM 2989 O O . MET A 1 389 ? -13.277 -54.390 -13.433 1.00 33.09 389 MET A O 1
ATOM 2993 N N . ASN A 1 390 ? -15.218 -54.440 -12.316 1.00 35.53 390 ASN A N 1
ATOM 2994 C CA . ASN A 1 390 ? -15.225 -55.865 -11.985 1.00 35.53 390 ASN A CA 1
ATOM 2995 C C . ASN A 1 390 ? -16.668 -56.310 -11.704 1.00 35.53 390 ASN A C 1
ATOM 2997 O O . ASN A 1 390 ? -17.161 -56.228 -10.585 1.00 35.53 390 ASN A O 1
ATOM 3001 N N . GLY A 1 391 ? -17.354 -56.710 -12.775 1.00 31.14 391 GLY A N 1
ATOM 3002 C CA . GLY A 1 391 ? -18.695 -57.283 -12.764 1.00 31.14 391 GLY A CA 1
ATOM 3003 C C . GLY A 1 391 ? -18.727 -58.480 -13.710 1.00 31.14 391 GLY A C 1
ATOM 3004 O O . GLY A 1 391 ? -18.900 -58.318 -14.911 1.00 31.14 391 GLY A O 1
ATOM 3005 N N . GLU A 1 392 ? -18.431 -59.642 -13.132 1.00 33.88 392 GLU A N 1
ATOM 3006 C CA . GLU A 1 392 ? -19.034 -60.956 -13.388 1.00 33.88 392 GLU A CA 1
ATOM 3007 C C . GLU A 1 392 ? -19.267 -61.401 -14.847 1.00 33.88 392 GLU A C 1
ATOM 3009 O O . GLU A 1 392 ? -20.201 -60.985 -15.528 1.00 33.88 392 GLU A O 1
ATOM 3014 N N . ARG A 1 393 ? -18.479 -62.398 -15.279 1.00 34.19 393 ARG A N 1
ATOM 3015 C CA . ARG A 1 393 ? -18.921 -63.388 -16.273 1.00 34.19 393 ARG A CA 1
ATOM 3016 C C . ARG A 1 393 ? -19.374 -64.643 -15.531 1.00 34.19 393 ARG A C 1
ATOM 3018 O O . ARG A 1 393 ? -18.580 -65.247 -14.817 1.00 34.19 393 ARG A O 1
ATOM 3025 N N . HIS A 1 394 ? -20.630 -65.028 -15.725 1.00 39.66 394 HIS A N 1
ATOM 3026 C CA . HIS A 1 394 ? -21.111 -66.386 -15.482 1.00 39.66 394 HIS A CA 1
ATOM 3027 C C . HIS A 1 394 ? -20.673 -67.313 -16.621 1.00 39.66 394 HIS A C 1
ATOM 3029 O O . HIS A 1 394 ? -20.956 -67.020 -17.785 1.00 39.66 394 HIS A O 1
ATOM 3035 N N . ALA A 1 395 ? -20.034 -68.425 -16.259 1.00 36.19 395 ALA A N 1
ATOM 3036 C CA . ALA A 1 395 ? -20.245 -69.774 -16.791 1.00 36.19 395 ALA A CA 1
ATOM 3037 C C . ALA A 1 395 ? -19.531 -70.769 -15.870 1.00 36.19 395 ALA A C 1
ATOM 3039 O O . ALA A 1 395 ? -18.322 -70.549 -15.620 1.00 36.19 395 ALA A O 1
#

Secondary structure (DSSP, 8-state):
----HHHHT-EEEE-TTSPTTTSEEE----THHHHHTT-BGGGHHHHHHHHTGGGHHHHHHHHHHHHHHH-GGG-GGGGS-HHHHHHHHHHHHHHHHHHIIIIISGGGSS--TTTHHHHS-SGGGSTT--HHHHHHHHHHHHIIIIISS-HHHHHHHHHHHTHHHHHHHHHH---HHHHHHHHHGGG---PPPPSTTB-----SHHHHHHHHHHHTSHHHHHS--BTTB--B-SGGG-SSS-SPPSS---HHHHHHHHHHHHHHHHHT--TT-SS-EEEEEEGGGEEEEEEEETTEEEEEEEEEEEETTEEEEEEEEEE-HHHHHTSTTSHHHHHHHHHHHTTSSSS--HHHHHHHHHHHHHH--SSEEEE----HHHHHHHTTSS---------

Foldseek 3Di:
DCDPLQCQQWAKEAALQDAQLPRIDTPGAQCLFVQQAFAFLLCSLVSQLSSLVLLSLQSSLLSLQQVCQLPVVSHPCSPPDPVRSLQSQLLSQLLSLLCLLQPPLLVLDPPNPPQNVLSPPAPSPDPPDTCVVCLVVNQVCCCVAPQVHHLVVLLVLCQAAQPVSLVVRLVPDDHSSSVSLVRLVVLWPLDFQDPPQADDDCPDPVSVVVVLVQLVDRCCLQANDDPNHQHAWALQRAPFPPDRHDDGDTLSSLNVSSSSSSSCSSVVPDPQHSKDWHKHQDPPQWMKTWIQHHLGIKIKIWHWDDDPNGIGTNGIGIRDRCSRQSRSNHRLSSQSNSCSVVVVDDPPDSSSVSSSSSSCSSNPDSHHYDYDHDDPVVVVVVVPPPDDDDDDDDD